Protein AF-A0A4P9W9D8-F1 (afdb_monomer)

pLDDT: mean 70.69, std 17.54, range [24.91, 93.88]

Sequence (602 aa):
MSGCPVAQDVPEREAGAPADVEGGEVNTAKRLAEMAKQVREEKEQETAQFFDSLWGECQKIEDVSKKAEIEVLRRRDNAFYANSDSLEAIEIKRTEEQIESSVKERASRGNVNHTLSTLTRDLGAMHLQIQNLQSAEMLTAELNASTNSHRTAFNSRVEHLEAAHVNEMSSLIEAQEREAADRRKLVQMSSSLMSDVAREQALKELESELSRKKMVDKRQIDNLKEVQQMELKHLKEVFQIEIQGIEDRYEQLLTNRTETYEIEQQHEVEAREAQAKLVQMKEEQELKQMKVAGRQELRRLHQLHRMQVQAMEKTQKVARKAREKAWDTRLNLCDFTAEAVRRANEVAENEGDAGDEECSETDSSCGSESLSAPSHSKSVDGDELSSAAIDRGDDVGEEPGSNVQAEIRHLENRQREEISAQLRSHRAAIAATEAATMRNITQAGKRQTKERKALVRKHAEEVEVVARSHRREAEAQASVRNAEARIMLEQRVMSRLLDSVVDGVISITPNGNIVKFNTAAERMFKYSAKEALGKNVNILMPEHIAVQHDSYLNRYMDSGVSKLIGVTSRQVGRRKNGEIFPMELSLSEVKEAEYHAFVAIL

Organism: NCBI:txid388810

Secondary structure (DSSP, 8-state):
-------------------------SSSHHHHHHHHHHHHHHHHHHHHHHHHHHHHHHHHHHHHHHHHHHHHHHHHHHHHHHHHHHHHH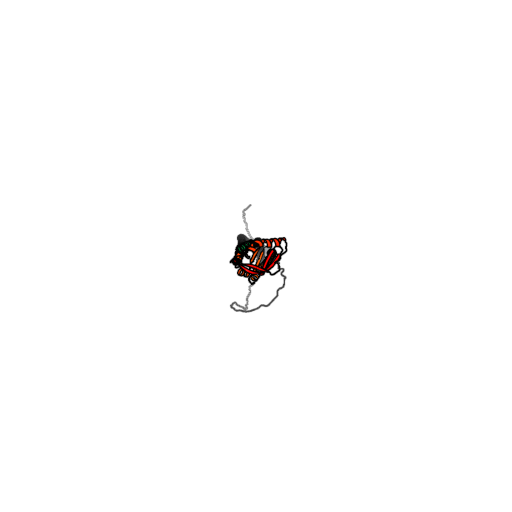HHHHHHHHHHHHHHHHHHHHHHHHHHHHHHHHHHHHHHHHHHHHHHHHHHHHHHHHHHHHHHHHHHHHHHHHHHHHHHHHHHHHHHHHHHHHHHHHHHHHHHTTS-HHHHHHHHHHHHHHHHHHHHHHHHHHHHHHHHHHHHHHHHHHHHHHHHHHHHHHHHHHHHHHHHHHHHHHHHHHHHHHHHHHHHHHHHHHHHHHHHHHHHHHHHHHHHHHHHHHHHHHHHHHHHHHHHHHHHHHHHHHHHHHHHHHHHHHHSTT-----------------------------------------------PPPHHHHHHHHHHHHHHHHHHHHHHHHHHHHHHHHHHHHHHHHHHHHHHHHHHHHHHHHHHHHHHHHHHHHHHHHHHHHHHHHHHHHHHHHHHHHHHHHHHHHH-SS-EEEE-TTSBEEEE-HHHHHHHS--HHHHTTSBGGGGS-HHHHHHHHHHHHHHHHH---SSBTSEEEEEEE-TTS-EEEEEEEEEEEEETTEEEEEEE-

Nearest PDB structures (foldseek):
  2vv6-assembly1_A  TM=9.655E-01  e=5.678E-12  Bradyrhizobium japonicum
  8js5-assembly1_B  TM=9.355E-01  e=4.489E-12  Bradyrhizobium diazoefficiens USDA 110
  1d06-assembly1_A  TM=8.790E-01  e=6.386E-12  Sinorhizobium meliloti
  1y28-assembly1_A  TM=9.605E-01  e=5.615E-11  Bradyrhizobium japonicum
  2cmn-assembly1_A  TM=9.643E-01  e=1.072E-10  Bradyrhizobium japonicum

Solvent-accessible surface area (backbone atoms only — not comparable to full-atom values): 34218 Å² total; per-residue (Å²): 137,86,78,86,84,93,80,90,89,86,88,88,84,90,84,86,88,86,88,93,85,86,89,84,90,85,78,64,70,67,61,57,54,53,53,56,50,53,56,48,55,52,51,52,49,54,51,51,54,50,52,53,52,51,49,56,50,52,53,51,53,49,54,51,49,55,53,50,52,54,50,54,50,53,52,51,52,53,56,49,51,56,55,49,57,50,48,53,55,50,54,52,50,53,52,53,52,52,51,50,52,54,50,54,54,49,53,56,50,46,55,54,51,48,56,52,49,53,51,50,50,55,52,50,55,52,48,55,51,50,54,49,50,52,53,53,52,49,53,53,51,47,50,52,51,50,54,51,52,53,49,53,54,48,51,54,52,49,53,54,48,53,53,49,53,52,51,52,53,52,53,51,52,54,52,52,52,50,53,55,50,52,53,50,51,52,52,54,62,60,37,75,80,48,55,73,72,60,33,54,51,55,50,53,51,50,52,52,50,52,52,54,47,51,56,53,54,50,50,53,52,53,52,48,52,52,51,53,51,51,51,55,51,50,53,51,54,51,50,51,53,52,51,50,56,50,50,56,50,52,53,50,50,52,52,53,47,53,52,50,50,56,49,51,53,49,51,54,52,53,53,47,55,54,50,51,53,51,51,52,52,47,53,53,49,50,51,52,48,52,56,49,51,52,53,49,51,53,50,50,50,52,51,52,49,52,51,50,52,53,52,52,51,50,53,49,52,51,53,49,54,53,46,54,52,56,48,53,55,53,51,55,52,50,56,52,51,60,53,50,55,55,53,58,69,69,59,78,82,72,91,83,84,89,84,89,89,80,90,79,92,83,91,84,92,79,88,79,86,80,90,77,86,88,86,84,84,90,82,85,87,81,87,86,80,88,78,89,82,84,92,71,90,80,84,73,77,81,58,70,65,58,58,52,54,49,49,49,52,49,48,54,50,49,50,52,49,49,54,52,51,48,52,50,48,52,52,49,50,52,52,48,51,52,51,48,51,53,49,50,53,52,49,50,51,51,50,50,53,49,52,52,52,51,50,52,48,53,51,51,54,52,51,49,54,52,53,53,52,51,51,55,51,52,53,52,53,51,52,52,53,54,52,53,54,50,54,55,48,52,54,53,51,53,54,51,53,54,45,67,38,78,50,22,38,39,28,24,38,81,86,37,28,22,74,43,53,25,58,29,30,24,69,66,34,65,43,52,46,87,73,43,51,70,35,56,56,46,71,46,30,48,69,87,54,30,78,50,45,64,58,54,45,51,50,29,74,74,66,72,65,66,95,47,63,81,39,80,42,83,45,63,34,17,28,72,89,66,51,72,43,82,42,54,38,34,33,44,79,47,80,53,102,91,45,62,36,38,41,38,42,69

InterPro domains:
  IPR000014 PAS domain [PS50112] (490-560)
  IPR000014 PAS domain [SM00091] (492-558)
  IPR000014 PAS domain [TIGR00229] (496-600)
  IPR000014 PAS domain [cd00130] (503-588)
  IPR013767 PAS fold [PF00989] (494-595)
  IPR035965 PAS domain superfamily [SSF55785] (503-601)
  IPR052994 Tiny macrocysts signaling regulators [PTHR31600] (448-588)

Mean predicted aligned error: 22.15 Å

Foldseek 3Di:
DDDDDDDDDDDDDDDDDDDDDDDDDDPPPVVVVVVVVVVVVVVVVVVVVVVVVVVVVVVVVVVVVVVVVVVVVVVVVVVVVVVVVVVLVVVVVVVVVVVVVVVVVVVVVVVVVVVVVVVVVVVVLVVLVVVLVVVLVVLVVVLVVVLVVLVVVLVVVLVVLVVVLVVVLVVLVVVLVVVLVVLVVVLVVVLVPDDPVVNVVSVVVSVVVNVVVVVVSVVVSVVSVVVSVVVNVVSVVVSVLVSVLSVVLSVLVSVVSVVVSVLVVVVVVVLVVLVVVLVVVVVVVVVVVVVVVVVVVVVVVVVVSVVVVVVVVVVVVVVVVVVVVVVVVVVVVVVVVVVVVVVVVVPPPDDDDDDDDDDDDDDDDDDDDDDDDDDDDDDDDDDDDDDDDDDDDDPDPDDPSVVSVVVSVVVVVVSVVVVVVVVVVSVVVSVVSVVVSVVVVVVVVVVVVVVVVVVVVVVVVVVVVVVVVVVVVVVVVVVVVVVVVVVVVVVVVVLVVQQPDLWWKWKAALQQFTQDTHPNNCVVQVDDCVRRHRDGPLQFADPVCSVCVSVLSVCCVVPVDDPQAQDWDWGWTAHPVRDIDIDTWHWHWDDDPPDTMIMIID

Structure (mmCIF, N/CA/C/O backbone):
data_AF-A0A4P9W9D8-F1
#
_entry.id   AF-A0A4P9W9D8-F1
#
loop_
_atom_site.group_PDB
_atom_site.id
_atom_site.type_symbol
_atom_site.label_atom_id
_atom_site.label_alt_id
_atom_site.label_comp_id
_atom_site.label_asym_id
_atom_site.label_entity_id
_atom_site.label_seq_id
_atom_site.pdbx_PDB_ins_code
_atom_site.Cartn_x
_atom_site.Cartn_y
_atom_site.Cartn_z
_atom_site.occupancy
_atom_site.B_iso_or_equiv
_atom_site.auth_seq_id
_atom_site.auth_comp_id
_atom_site.auth_asym_id
_atom_site.auth_atom_id
_atom_site.pdbx_PDB_model_num
ATOM 1 N N . MET A 1 1 ? -71.828 20.042 113.029 1.00 35.53 1 MET A N 1
ATOM 2 C CA . MET A 1 1 ? -73.261 20.067 113.394 1.00 35.53 1 MET A CA 1
ATOM 3 C C . MET A 1 1 ? -73.459 18.946 114.407 1.00 35.53 1 MET A C 1
ATOM 5 O O . MET A 1 1 ? -73.233 17.807 114.038 1.00 35.53 1 MET A O 1
ATOM 9 N N . SER A 1 2 ? -73.341 19.279 115.701 1.00 37.03 2 SER A N 1
ATOM 10 C CA . SER A 1 2 ? -74.439 19.386 116.701 1.00 37.03 2 SER A CA 1
ATOM 11 C C . SER A 1 2 ? -74.859 18.008 117.242 1.00 37.03 2 SER A C 1
ATOM 13 O O . SER A 1 2 ? -75.289 17.188 116.449 1.00 37.03 2 SER A O 1
ATOM 15 N N . GLY A 1 3 ? -74.800 17.662 118.528 1.00 31.58 3 GLY A N 1
ATOM 16 C CA . GLY A 1 3 ? -74.430 18.358 119.763 1.00 31.58 3 GLY A CA 1
ATOM 17 C C . GLY A 1 3 ? -74.587 17.387 120.956 1.00 31.58 3 GLY A C 1
ATOM 18 O O . GLY A 1 3 ? -75.338 16.422 120.866 1.00 31.58 3 GLY A O 1
ATOM 19 N N . CYS A 1 4 ? -73.857 17.641 122.047 1.00 34.94 4 CYS A N 1
ATOM 20 C CA . CYS A 1 4 ? -74.161 17.198 123.429 1.00 34.94 4 CYS A CA 1
ATOM 21 C C . CYS A 1 4 ? -75.521 17.794 123.904 1.00 34.94 4 CYS A C 1
ATOM 23 O O . CYS A 1 4 ? -75.962 18.714 123.201 1.00 34.94 4 CYS A O 1
ATOM 25 N N . PRO A 1 5 ? -76.158 17.433 125.066 1.00 53.53 5 PRO A N 1
ATOM 26 C CA . PRO A 1 5 ? -75.516 17.123 126.377 1.00 53.53 5 PRO A CA 1
ATOM 27 C C . PRO A 1 5 ? -76.295 16.264 127.453 1.00 53.53 5 PRO A C 1
ATOM 29 O O . PRO A 1 5 ? -77.454 15.942 127.246 1.00 53.53 5 PRO A O 1
ATOM 32 N N . VAL A 1 6 ? -75.618 15.958 128.597 1.00 36.31 6 VAL A N 1
ATOM 33 C CA . VAL A 1 6 ? -76.010 16.074 130.061 1.00 36.31 6 VAL A CA 1
ATOM 34 C C . VAL A 1 6 ? -77.328 15.417 130.566 1.00 36.31 6 VAL A C 1
ATOM 36 O O . VAL A 1 6 ? -78.291 15.365 129.828 1.00 36.31 6 VAL A O 1
ATOM 39 N N . ALA A 1 7 ? -77.592 15.036 131.829 1.00 34.16 7 ALA A N 1
ATOM 40 C CA . ALA A 1 7 ? -76.939 14.527 133.056 1.00 34.16 7 ALA A CA 1
ATOM 41 C C . ALA A 1 7 ? -78.075 14.388 134.123 1.00 34.16 7 ALA A C 1
ATOM 43 O O . ALA A 1 7 ? -79.045 15.126 134.020 1.00 34.16 7 ALA A O 1
ATOM 44 N N . GLN A 1 8 ? -77.888 13.526 135.142 1.00 35.19 8 GLN A N 1
ATOM 45 C CA . GLN A 1 8 ? -78.453 13.550 136.524 1.00 35.19 8 GLN A CA 1
ATOM 46 C C . GLN A 1 8 ? -79.984 13.491 136.784 1.00 35.19 8 GLN A C 1
ATOM 48 O O . GLN A 1 8 ? -80.745 14.281 136.248 1.00 35.19 8 GLN A O 1
ATOM 53 N N . ASP A 1 9 ? -80.417 12.593 137.692 1.00 31.09 9 ASP A N 1
ATOM 54 C CA . ASP A 1 9 ? -80.925 12.964 139.037 1.00 31.09 9 ASP A CA 1
ATOM 55 C C . ASP A 1 9 ? -81.373 11.758 139.903 1.00 31.09 9 ASP A C 1
ATOM 57 O O . ASP A 1 9 ? -81.874 10.747 139.413 1.00 31.09 9 ASP A O 1
ATOM 61 N N . VAL A 1 10 ? -81.178 11.909 141.220 1.00 37.38 10 VAL A N 1
ATOM 62 C CA . VAL A 1 10 ? -81.684 11.103 142.358 1.00 37.38 10 VAL A CA 1
ATOM 63 C C . VAL A 1 10 ? -82.768 11.943 143.064 1.00 37.38 10 VAL A C 1
ATOM 65 O O . VAL A 1 10 ? -82.680 13.170 143.008 1.00 37.38 10 VAL A O 1
ATOM 68 N N . PRO A 1 11 ? -83.778 11.354 143.742 1.00 43.88 11 PRO A N 1
ATOM 69 C CA . PRO A 1 11 ? -83.885 11.599 145.192 1.00 43.88 11 PRO A CA 1
ATOM 70 C C . PRO A 1 11 ? -84.431 10.431 146.048 1.00 43.88 11 PRO A C 1
ATOM 72 O O . PRO A 1 11 ? -85.122 9.527 145.587 1.00 43.88 11 PRO A O 1
ATOM 75 N N . GLU A 1 12 ? -84.099 10.531 147.337 1.00 32.88 12 GLU A N 1
ATOM 76 C CA . GLU A 1 12 ? -84.492 9.749 148.520 1.00 32.88 12 GLU A CA 1
ATOM 77 C C . GLU A 1 12 ? -85.938 10.026 149.007 1.00 32.88 12 GLU A C 1
ATOM 79 O O . GLU A 1 12 ? -86.443 11.127 148.791 1.00 32.88 12 GLU A O 1
ATOM 84 N N . ARG A 1 13 ? -86.550 9.104 149.786 1.00 31.92 13 ARG A N 1
ATOM 85 C CA . ARG A 1 13 ? -86.832 9.253 151.248 1.00 31.92 13 ARG A CA 1
ATOM 86 C C . ARG A 1 13 ? -87.825 8.223 151.836 1.00 31.92 13 ARG A C 1
ATOM 88 O O . ARG A 1 13 ? -88.891 8.022 151.275 1.00 31.92 13 ARG A O 1
ATOM 95 N N . GLU A 1 14 ? -87.427 7.704 153.016 1.00 31.14 14 GLU A N 1
ATOM 96 C CA . GLU A 1 14 ? -88.168 7.468 154.293 1.00 31.14 14 GLU A CA 1
ATOM 97 C C . GLU A 1 14 ? -89.458 6.609 154.308 1.00 31.14 14 GLU A C 1
ATOM 99 O O . GLU A 1 14 ? -90.246 6.645 153.380 1.00 31.14 14 GLU A O 1
ATOM 104 N N . ALA A 1 15 ? -89.889 5.899 155.360 1.00 32.25 15 ALA A N 1
ATOM 105 C CA . ALA A 1 15 ? -89.380 5.313 156.609 1.00 32.25 15 ALA A CA 1
ATOM 106 C C . ALA A 1 15 ? -90.608 4.636 157.287 1.00 32.25 15 ALA A C 1
ATOM 108 O O . ALA A 1 15 ? -91.715 5.155 157.152 1.00 32.25 15 ALA A O 1
ATOM 109 N N . GLY A 1 16 ? -90.443 3.553 158.065 1.00 30.38 16 GLY A N 1
ATOM 110 C CA . GLY A 1 16 ? -91.468 3.117 159.040 1.00 30.38 16 GLY A CA 1
ATOM 111 C C . GLY A 1 16 ? -91.637 1.602 159.258 1.00 30.38 16 GLY A C 1
ATOM 112 O O . GLY A 1 16 ? -92.177 0.905 158.409 1.00 30.38 16 GLY A O 1
ATOM 113 N N . ALA A 1 17 ? -91.217 1.117 160.433 1.00 31.75 17 ALA A N 1
ATOM 114 C CA . ALA A 1 17 ? -91.618 -0.155 161.076 1.00 31.75 17 ALA A CA 1
ATOM 115 C C . ALA A 1 17 ? -92.991 0.020 161.811 1.00 31.75 17 ALA A C 1
ATOM 117 O O . ALA A 1 17 ? -93.495 1.145 161.735 1.00 31.75 17 ALA A O 1
ATOM 118 N N . PRO A 1 18 ? -93.589 -0.930 162.598 1.00 49.06 18 PRO A N 1
ATOM 119 C CA . PRO A 1 18 ? -93.130 -2.266 163.055 1.00 49.06 18 PRO A CA 1
ATOM 120 C C . PRO A 1 18 ? -94.217 -3.400 163.207 1.00 49.06 18 PRO A C 1
ATOM 122 O O . PRO A 1 18 ? -95.398 -3.182 162.969 1.00 49.06 18 PRO A O 1
ATOM 125 N N . ALA A 1 19 ? -93.765 -4.568 163.716 1.00 29.94 19 ALA A N 1
ATOM 126 C CA . ALA A 1 19 ? -94.411 -5.555 164.627 1.00 29.94 19 ALA A CA 1
ATOM 127 C C . ALA A 1 19 ? -95.425 -6.648 164.150 1.00 29.94 19 ALA A C 1
ATOM 129 O O . ALA A 1 19 ? -96.578 -6.368 163.846 1.00 29.94 19 ALA A O 1
ATOM 130 N N . ASP A 1 20 ? -94.941 -7.902 164.245 1.00 33.69 20 ASP A N 1
ATOM 131 C CA . ASP A 1 20 ? -95.463 -9.158 164.847 1.00 33.69 20 ASP A CA 1
ATOM 132 C C . ASP A 1 20 ? -96.785 -9.890 164.466 1.00 33.69 20 ASP A C 1
ATOM 134 O O . ASP A 1 20 ? -97.867 -9.323 164.366 1.00 33.69 20 ASP A O 1
ATOM 138 N N . VAL A 1 21 ? -96.632 -11.234 164.498 1.00 36.12 21 VAL A N 1
ATOM 139 C CA . VAL A 1 21 ? -97.569 -12.352 164.808 1.00 36.12 21 VAL A CA 1
ATOM 140 C C . VAL A 1 21 ? -98.103 -13.236 163.649 1.00 36.12 21 VAL A C 1
ATOM 142 O O . VAL A 1 21 ? -99.060 -12.914 162.959 1.00 36.12 21 VAL A O 1
ATOM 145 N N . GLU A 1 22 ? -97.455 -14.409 163.547 1.00 33.91 22 GLU A N 1
ATOM 146 C CA . GLU A 1 22 ? -97.939 -15.798 163.337 1.00 33.91 22 GLU A CA 1
ATOM 147 C C . GLU A 1 22 ? -98.899 -16.208 162.191 1.00 33.91 22 GLU A C 1
ATOM 149 O O . GLU A 1 22 ? -100.068 -15.844 162.145 1.00 33.91 22 GLU A O 1
ATOM 154 N N . GLY A 1 23 ? -98.434 -17.208 161.415 1.00 32.78 23 GLY A N 1
ATOM 155 C CA . GLY A 1 23 ? -99.188 -18.451 161.165 1.00 32.78 23 GLY A CA 1
ATOM 156 C C . GLY A 1 23 ? -99.758 -18.681 159.756 1.00 32.78 23 GLY A C 1
ATOM 157 O O . GLY A 1 23 ? -100.770 -18.094 159.392 1.00 32.78 23 GLY A O 1
ATOM 158 N N . GLY A 1 24 ? -99.192 -19.639 159.000 1.00 33.09 24 GLY A N 1
ATOM 159 C CA . GLY A 1 24 ? -99.887 -20.248 157.850 1.00 33.09 24 GLY A CA 1
ATOM 160 C C . GLY A 1 24 ? -99.013 -20.772 156.705 1.00 33.09 24 GLY A C 1
ATOM 161 O O . GLY A 1 24 ? -99.194 -20.365 155.559 1.00 33.09 24 GLY A O 1
ATOM 162 N N . GLU A 1 25 ? -98.066 -21.667 156.992 1.00 48.06 25 GLU A N 1
ATOM 163 C CA . GLU A 1 25 ? -97.299 -22.424 155.991 1.00 48.06 25 GLU A CA 1
ATOM 164 C C . GLU A 1 25 ? -98.202 -23.399 155.205 1.00 48.06 25 GLU A C 1
ATOM 166 O O . GLU A 1 25 ? -99.087 -24.009 155.797 1.00 48.06 25 GLU A O 1
ATOM 171 N N . VAL A 1 26 ? -97.967 -23.515 153.882 1.00 48.56 26 VAL A N 1
ATOM 172 C CA . VAL A 1 26 ? -98.214 -24.665 152.957 1.00 48.56 26 VAL A CA 1
ATOM 173 C C . VAL A 1 26 ? -98.379 -24.211 151.482 1.00 48.56 26 VAL A C 1
ATOM 175 O O . VAL A 1 26 ? -98.265 -25.034 150.578 1.00 48.56 26 VAL A O 1
ATOM 178 N N . ASN A 1 27 ? -98.514 -22.912 151.162 1.00 52.28 27 ASN A N 1
ATOM 179 C CA . ASN A 1 27 ? -98.753 -22.455 149.768 1.00 52.28 27 ASN A CA 1
ATOM 180 C C . ASN A 1 27 ? -97.606 -21.658 149.088 1.00 52.28 27 ASN A C 1
ATOM 182 O O . ASN A 1 27 ? -97.797 -21.076 148.021 1.00 52.28 27 ASN A O 1
ATOM 186 N N . THR A 1 28 ? -96.401 -21.627 149.670 1.00 54.81 28 THR A N 1
ATOM 187 C CA . THR A 1 28 ? -95.240 -20.847 149.175 1.00 54.81 28 THR A CA 1
ATOM 188 C C . THR A 1 28 ? -94.280 -21.636 148.272 1.00 54.81 28 THR A C 1
ATOM 190 O O . THR A 1 28 ? -93.628 -21.046 147.413 1.00 54.81 28 THR A O 1
ATOM 193 N N . ALA A 1 29 ? -94.236 -22.970 148.375 1.00 56.19 29 ALA A N 1
ATOM 194 C CA . ALA A 1 29 ? -93.293 -23.799 147.613 1.00 56.19 29 ALA A CA 1
ATOM 195 C C . ALA A 1 29 ? -93.607 -23.892 146.102 1.00 56.19 29 ALA A C 1
ATOM 197 O O . ALA A 1 29 ? -92.691 -23.971 145.287 1.00 56.19 29 ALA A O 1
ATOM 198 N N . LYS A 1 30 ? -94.887 -23.828 145.697 1.00 57.09 30 LYS A N 1
ATOM 199 C CA . LYS A 1 30 ? -95.280 -23.890 144.273 1.00 57.09 30 LYS A CA 1
ATOM 200 C C . LYS A 1 30 ? -94.930 -22.621 143.486 1.00 57.09 30 LYS A C 1
ATOM 202 O O . LYS A 1 30 ? -94.495 -22.726 142.346 1.00 57.09 30 LYS A O 1
ATOM 207 N N . ARG A 1 31 ? -95.047 -21.437 144.101 1.00 56.28 31 ARG A N 1
ATOM 208 C CA . ARG A 1 31 ? -94.723 -20.154 143.445 1.00 56.28 31 ARG A CA 1
ATOM 209 C C . ARG A 1 31 ? -93.223 -19.964 143.200 1.00 56.28 31 ARG A C 1
ATOM 211 O O . ARG A 1 31 ? -92.844 -19.392 142.184 1.00 56.28 31 ARG A O 1
ATOM 218 N N . LEU A 1 32 ? -92.372 -20.480 144.089 1.00 56.78 32 LEU A N 1
ATOM 219 C CA . LEU A 1 32 ? -90.915 -20.406 143.928 1.00 56.78 32 LEU A CA 1
ATOM 220 C C . LEU A 1 32 ? -90.396 -21.309 142.793 1.00 56.78 32 LEU A C 1
ATOM 222 O O . LEU A 1 32 ? -89.447 -20.935 142.107 1.00 56.78 32 LEU A O 1
ATOM 226 N N . ALA A 1 33 ? -91.037 -22.457 142.543 1.00 59.09 33 ALA A N 1
ATOM 227 C CA . ALA A 1 33 ? -90.658 -23.360 141.453 1.00 59.09 33 ALA A CA 1
ATOM 228 C C . ALA A 1 33 ? -91.031 -22.816 140.057 1.00 59.09 33 ALA A C 1
ATOM 230 O O . ALA A 1 33 ? -90.263 -22.989 139.111 1.00 59.09 33 ALA A O 1
ATOM 231 N N . GLU A 1 34 ? -92.169 -22.125 139.923 1.00 58.47 34 GLU A N 1
ATOM 232 C CA . GLU A 1 34 ? -92.574 -21.486 138.658 1.00 58.47 34 GLU 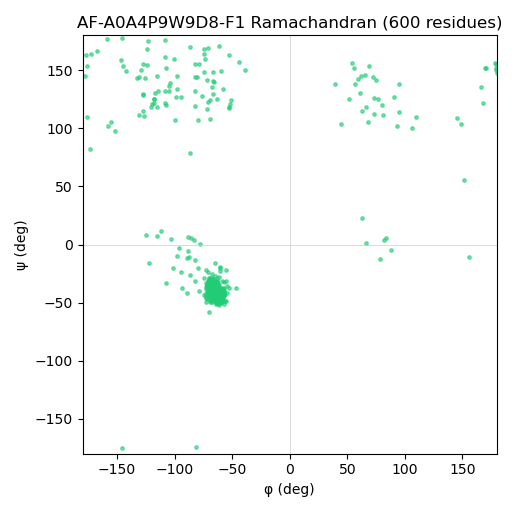A CA 1
ATOM 233 C C . GLU A 1 34 ? -91.679 -20.290 138.295 1.00 58.47 34 GLU A C 1
ATOM 235 O O . GLU A 1 34 ? -91.251 -20.186 137.145 1.00 58.47 34 GLU A O 1
ATOM 240 N N . MET A 1 35 ? -91.299 -19.450 139.269 1.00 56.22 35 MET A N 1
ATOM 241 C CA . MET A 1 35 ? -90.357 -18.345 139.024 1.00 56.22 35 MET A CA 1
ATOM 242 C C . MET A 1 35 ? -88.959 -18.846 138.629 1.00 56.22 35 MET A C 1
ATOM 244 O O . MET A 1 35 ? -88.330 -18.275 137.743 1.00 56.22 35 MET A O 1
ATOM 248 N N . ALA A 1 36 ? -88.475 -19.942 139.226 1.00 58.66 36 ALA A N 1
ATOM 249 C CA . ALA A 1 36 ? -87.172 -20.515 138.874 1.00 58.66 36 ALA A CA 1
ATOM 250 C C . ALA A 1 36 ? -87.128 -21.086 137.443 1.00 58.66 36 ALA A C 1
ATOM 252 O O . ALA A 1 36 ? -86.071 -21.071 136.808 1.00 58.66 36 ALA A O 1
ATOM 253 N N . LYS A 1 37 ? -88.265 -21.568 136.920 1.00 61.19 37 LYS A N 1
ATOM 254 C CA . LYS A 1 37 ? -88.372 -22.062 135.541 1.00 61.19 37 LYS A CA 1
ATOM 255 C C . LYS A 1 37 ? -88.382 -20.915 134.524 1.00 61.19 37 LYS A C 1
ATOM 257 O O . LYS A 1 37 ? -87.645 -20.987 133.547 1.00 61.19 37 LYS A O 1
ATOM 262 N N . GLN A 1 38 ? -89.127 -19.841 134.799 1.00 59.44 38 GLN A N 1
ATOM 263 C CA . GLN A 1 38 ? -89.151 -18.646 133.943 1.00 59.44 38 GLN A CA 1
ATOM 264 C C . GLN A 1 38 ? -87.772 -17.982 133.830 1.00 59.44 38 GLN A C 1
ATOM 266 O O . GLN A 1 38 ? -87.329 -17.678 132.728 1.00 59.44 38 GLN A O 1
ATOM 271 N N . VAL A 1 39 ? -87.040 -17.859 134.942 1.00 60.22 39 VAL A N 1
ATOM 272 C CA . VAL A 1 39 ? -85.687 -17.272 134.938 1.00 60.22 39 VAL A CA 1
ATOM 273 C C . VAL A 1 39 ? -84.679 -18.124 134.148 1.00 60.22 39 VAL A C 1
ATOM 275 O O . VAL A 1 39 ? -83.732 -17.586 133.577 1.00 60.22 39 VAL A O 1
ATOM 278 N N . ARG A 1 40 ? -84.853 -19.454 134.091 1.00 58.50 40 ARG A N 1
ATOM 279 C CA . ARG A 1 40 ? -83.999 -20.331 133.268 1.00 58.50 40 ARG A CA 1
ATOM 280 C C . ARG A 1 40 ? -84.270 -20.169 131.775 1.00 58.50 40 ARG A C 1
ATOM 282 O O . ARG A 1 40 ? -83.315 -20.043 131.016 1.00 58.50 40 ARG A O 1
ATOM 289 N N . GLU A 1 41 ? -85.538 -20.145 131.375 1.00 64.25 41 GLU A N 1
ATOM 290 C CA . GLU A 1 41 ? -85.932 -20.002 129.967 1.00 64.25 41 GLU A CA 1
ATOM 291 C C . GLU A 1 41 ? -85.537 -18.623 129.403 1.00 64.25 41 GLU A C 1
ATOM 293 O O . GLU A 1 41 ? -85.052 -18.540 128.275 1.00 64.25 41 GLU A O 1
ATOM 298 N N . GLU A 1 42 ? -85.635 -17.553 130.202 1.00 63.28 42 GLU A N 1
ATOM 299 C CA . GLU A 1 42 ? -85.152 -16.217 129.813 1.00 63.28 42 GLU A CA 1
ATOM 300 C C . GLU A 1 42 ? -83.630 -16.189 129.609 1.00 63.28 42 GLU A C 1
ATOM 302 O O . GLU A 1 42 ? -83.151 -15.654 128.609 1.00 63.28 42 GLU A O 1
ATOM 307 N N . LYS A 1 43 ? -82.852 -16.833 130.491 1.00 60.28 43 LYS A N 1
ATOM 308 C CA . LYS A 1 43 ? -81.391 -16.912 130.323 1.00 60.28 43 LYS A CA 1
ATOM 309 C C . LYS A 1 43 ? -80.957 -17.767 129.130 1.00 60.28 43 LYS A C 1
ATOM 311 O O . LYS A 1 43 ? -79.956 -17.446 128.488 1.00 60.28 43 LYS A O 1
ATOM 316 N N . GLU A 1 44 ? -81.679 -18.838 128.807 1.00 63.41 44 GLU A N 1
ATOM 317 C CA . GLU A 1 44 ? -81.419 -19.631 127.596 1.00 63.41 44 GLU A CA 1
ATOM 318 C C . GLU A 1 44 ? -81.742 -18.844 126.317 1.00 63.41 44 GLU A C 1
ATOM 320 O O . GLU A 1 44 ? -80.990 -18.913 125.346 1.00 63.41 44 GLU A O 1
ATOM 325 N N . GLN A 1 45 ? -82.798 -18.025 126.317 1.00 65.12 45 GLN A N 1
ATOM 326 C CA . GLN A 1 45 ? -83.104 -17.151 125.181 1.00 65.12 45 GLN A CA 1
ATOM 327 C C . GLN A 1 45 ? -82.093 -16.011 125.014 1.00 65.12 45 GLN A C 1
ATOM 329 O O . GLN A 1 45 ? -81.669 -15.748 123.888 1.00 65.12 45 GLN A O 1
ATOM 334 N N . GLU A 1 46 ? -81.664 -15.360 126.099 1.00 63.50 46 GLU A N 1
ATOM 335 C CA . GLU A 1 46 ? -80.632 -14.314 126.040 1.00 63.50 46 GLU A CA 1
ATOM 336 C C . GLU A 1 46 ? -79.289 -14.866 125.543 1.00 63.50 46 GLU A C 1
ATOM 338 O O . GLU A 1 46 ? -78.615 -14.234 124.728 1.00 63.50 46 GLU A O 1
ATOM 343 N N . THR A 1 47 ? -78.908 -16.069 125.983 1.00 66.00 47 THR A N 1
ATOM 344 C CA . THR A 1 47 ? -77.672 -16.715 125.514 1.00 66.00 47 THR A CA 1
ATOM 345 C C . THR A 1 47 ? -77.763 -17.136 124.049 1.00 66.00 47 THR A C 1
ATOM 347 O O . THR A 1 47 ? -76.819 -16.886 123.301 1.00 66.00 47 THR A O 1
ATOM 350 N N . ALA A 1 48 ? -78.893 -17.683 123.593 1.00 65.00 48 ALA A N 1
ATOM 351 C CA . ALA A 1 48 ? -79.098 -18.015 122.181 1.00 65.00 48 ALA A CA 1
ATOM 352 C C . ALA A 1 48 ? -79.040 -16.772 121.272 1.00 65.00 48 ALA A C 1
ATOM 354 O O . ALA A 1 48 ? -78.330 -16.775 120.268 1.00 65.00 48 ALA A O 1
ATOM 355 N N . GLN A 1 49 ? -79.704 -15.677 121.660 1.00 68.00 49 GLN A N 1
ATOM 356 C CA . GLN A 1 49 ? -79.663 -14.415 120.909 1.00 68.00 49 GLN A CA 1
ATOM 357 C C . GLN A 1 49 ? -78.254 -13.807 120.863 1.00 68.00 49 GLN A C 1
ATOM 359 O O . GLN A 1 49 ? -77.855 -13.243 119.842 1.00 68.00 49 GLN A O 1
ATOM 364 N N . PHE A 1 50 ? -77.478 -13.946 121.942 1.00 66.38 50 PHE A N 1
ATOM 365 C CA . PHE A 1 50 ? -76.083 -13.514 121.972 1.00 66.38 50 PHE A CA 1
ATOM 366 C C . PHE A 1 50 ? -75.218 -14.307 120.982 1.00 66.38 50 PHE A C 1
ATOM 368 O O . PHE A 1 50 ? -74.480 -13.700 120.206 1.00 66.38 50 PHE A O 1
ATOM 375 N N . PHE A 1 51 ? -75.336 -15.640 120.950 1.00 63.75 51 PHE A N 1
ATOM 376 C CA . PHE A 1 51 ? -74.580 -16.478 120.011 1.00 63.75 51 PHE A CA 1
ATOM 377 C C . PHE A 1 51 ? -74.983 -16.249 118.549 1.00 63.75 51 PHE A C 1
ATOM 379 O O . PHE A 1 51 ? -74.097 -16.178 117.697 1.00 63.75 51 PHE A O 1
ATOM 386 N N . ASP A 1 52 ? -76.269 -16.040 118.254 1.00 66.31 52 ASP A N 1
ATOM 387 C CA . ASP A 1 52 ? -76.731 -15.700 116.899 1.00 66.31 52 ASP A CA 1
ATOM 388 C C . ASP A 1 52 ? -76.193 -14.337 116.433 1.00 66.31 52 ASP A C 1
ATOM 390 O O . ASP A 1 52 ? -75.763 -14.184 115.285 1.00 66.31 52 ASP A O 1
ATOM 394 N N . SER A 1 53 ? -76.149 -13.346 117.330 1.00 70.00 53 SER A N 1
ATOM 395 C CA . SER A 1 53 ? -75.541 -12.042 117.041 1.00 70.00 53 SER A CA 1
ATOM 396 C C . SER A 1 53 ? -74.043 -12.174 116.756 1.00 70.00 53 SER A C 1
ATOM 398 O O . SER A 1 53 ? -73.540 -11.595 115.791 1.00 70.00 53 SER A O 1
ATOM 400 N N . LEU A 1 54 ? -73.331 -12.963 117.563 1.00 67.25 54 LEU A N 1
ATOM 401 C CA . LEU A 1 54 ? -71.890 -13.179 117.431 1.00 67.25 54 LEU A CA 1
ATOM 402 C C . LEU A 1 54 ? -71.557 -13.938 116.137 1.00 67.25 54 LEU A C 1
ATOM 404 O O . LEU A 1 54 ? -70.622 -13.575 115.423 1.00 67.25 54 LEU A O 1
ATOM 408 N N . TRP A 1 55 ? -72.385 -14.917 115.765 1.00 66.88 55 TRP A N 1
ATOM 409 C CA . TRP A 1 55 ? -72.281 -15.627 114.491 1.00 66.88 55 TRP A CA 1
ATOM 410 C C . TRP A 1 55 ? -72.490 -14.695 113.290 1.00 66.88 55 TRP A C 1
ATOM 412 O O . TRP A 1 55 ? -71.715 -14.718 112.328 1.00 66.88 55 TRP A O 1
ATOM 422 N N . GLY A 1 56 ? -73.491 -13.813 113.362 1.00 69.38 56 GLY A N 1
ATOM 423 C CA . GLY A 1 56 ? -73.746 -12.801 112.337 1.00 69.38 56 GLY A CA 1
ATOM 424 C C . GLY A 1 56 ? -72.604 -11.790 112.174 1.00 69.38 56 GLY A C 1
ATOM 425 O O . GLY A 1 56 ? -72.352 -11.316 111.063 1.00 69.38 56 GLY A O 1
ATOM 426 N N . GLU A 1 57 ? -71.884 -11.459 113.248 1.00 69.31 57 GLU A N 1
ATOM 427 C CA . GLU A 1 57 ? -70.675 -10.627 113.182 1.00 69.31 57 GLU A CA 1
ATOM 428 C C . GLU A 1 57 ? -69.482 -11.378 112.577 1.00 69.31 57 GLU A C 1
ATOM 430 O O . GLU A 1 57 ? -68.804 -10.831 111.702 1.00 69.31 57 GLU A O 1
ATOM 435 N N . CYS A 1 58 ? -69.270 -12.645 112.942 1.00 64.94 58 CYS A N 1
ATOM 436 C CA . CYS A 1 58 ? -68.230 -13.488 112.346 1.00 64.94 58 CYS A CA 1
ATOM 437 C C . CYS A 1 58 ? -68.415 -13.657 110.828 1.00 64.94 58 CYS A C 1
ATOM 439 O O . CYS A 1 58 ? -67.453 -13.490 110.075 1.00 64.94 58 CYS A O 1
ATOM 441 N N . GLN A 1 59 ? -69.644 -13.882 110.349 1.00 67.62 59 GLN A N 1
ATOM 442 C CA . GLN A 1 59 ? -69.933 -13.960 108.909 1.00 67.62 59 GLN A CA 1
ATOM 443 C C . GLN A 1 59 ? -69.616 -12.657 108.166 1.00 67.62 59 GLN A C 1
ATOM 445 O O . GLN A 1 59 ? -69.040 -12.680 107.077 1.00 67.62 59 GLN A O 1
ATOM 450 N N . LYS A 1 60 ? -69.933 -11.500 108.758 1.00 72.38 60 LYS A N 1
ATOM 451 C CA . LYS A 1 60 ? -69.595 -10.199 108.157 1.00 72.38 60 LYS A CA 1
ATOM 452 C C . LYS A 1 60 ? -68.082 -10.004 108.056 1.00 72.38 60 LYS A C 1
ATOM 454 O O . LYS A 1 60 ? -67.609 -9.486 107.044 1.00 72.38 60 LYS A O 1
ATOM 459 N N . ILE A 1 61 ? -67.322 -10.422 109.069 1.00 70.06 61 ILE A N 1
ATOM 460 C CA . ILE A 1 61 ? -65.853 -10.344 109.064 1.00 70.06 61 ILE A CA 1
ATOM 461 C C . ILE A 1 61 ? -65.256 -11.263 107.985 1.00 70.06 61 ILE A C 1
ATOM 463 O O . ILE A 1 61 ? -64.325 -10.856 107.280 1.00 70.06 61 ILE A O 1
ATOM 467 N N . GLU A 1 62 ? -65.810 -12.462 107.789 1.00 69.12 62 GLU A N 1
ATOM 468 C CA . GLU A 1 62 ? -65.400 -13.355 106.699 1.00 69.12 62 GLU A CA 1
ATOM 469 C C . GLU A 1 62 ? -65.665 -12.758 105.317 1.00 69.12 62 GLU A C 1
ATOM 471 O O . GLU A 1 62 ? -64.785 -12.780 104.455 1.00 69.12 62 GLU A O 1
ATOM 476 N N . ASP A 1 63 ? -66.854 -12.201 105.093 1.00 70.31 63 ASP A N 1
ATOM 477 C CA . ASP A 1 63 ? -67.216 -11.610 103.804 1.00 70.31 63 ASP A CA 1
ATOM 478 C C . ASP A 1 63 ? -66.344 -10.396 103.470 1.00 70.31 63 ASP A C 1
ATOM 480 O O . ASP A 1 63 ? -65.963 -10.191 102.311 1.00 70.31 63 ASP A O 1
ATOM 484 N N . VAL A 1 64 ? -65.986 -9.597 104.479 1.00 73.00 64 VAL A N 1
ATOM 485 C CA . VAL A 1 64 ? -65.045 -8.481 104.329 1.00 73.00 64 VAL A CA 1
ATOM 486 C C . VAL A 1 64 ? -63.639 -8.994 104.008 1.00 73.00 64 VAL A C 1
ATOM 488 O O . VAL A 1 64 ? -63.003 -8.457 103.100 1.00 73.00 64 VAL A O 1
ATOM 491 N N . SER A 1 65 ? -63.174 -10.060 104.665 1.00 65.44 65 SER A N 1
ATOM 492 C CA . SER A 1 65 ? -61.862 -10.663 104.382 1.00 65.44 65 SER A CA 1
ATOM 493 C C . SER A 1 65 ? -61.792 -11.260 102.973 1.00 65.44 65 SER A C 1
ATOM 495 O O . SER A 1 65 ? -60.858 -10.962 102.229 1.00 65.44 65 SER A O 1
ATOM 497 N N . LYS A 1 66 ? -62.821 -12.006 102.544 1.00 68.75 66 LYS A N 1
ATOM 498 C CA . LYS A 1 66 ? -62.925 -12.561 101.180 1.00 68.75 66 LYS A CA 1
ATOM 499 C C . LYS A 1 66 ? -62.902 -11.452 100.123 1.00 68.75 66 LYS A C 1
ATOM 501 O O . LYS A 1 66 ? -62.194 -11.558 99.121 1.00 68.75 66 LYS A O 1
ATOM 506 N N . LYS A 1 67 ? -63.632 -10.352 100.347 1.00 68.50 67 LYS A N 1
ATOM 507 C CA . LYS A 1 67 ? -63.621 -9.185 99.445 1.00 68.50 67 LYS A CA 1
ATOM 508 C C . LYS A 1 67 ? -62.257 -8.491 99.412 1.00 68.50 67 LYS A C 1
ATOM 510 O O . LYS A 1 67 ? -61.805 -8.118 98.330 1.00 68.50 67 LYS A O 1
ATOM 515 N N . ALA A 1 68 ? -61.593 -8.343 100.558 1.00 68.50 68 ALA A N 1
ATOM 516 C CA . ALA A 1 68 ? -60.265 -7.742 100.639 1.00 68.50 68 ALA A CA 1
ATOM 517 C C . ALA A 1 68 ? -59.204 -8.580 99.903 1.00 68.50 68 ALA A C 1
ATOM 519 O O . ALA A 1 68 ? -58.395 -8.024 99.160 1.00 68.50 68 ALA A O 1
ATOM 520 N N . GLU A 1 69 ? -59.236 -9.909 100.027 1.00 66.94 69 GLU A N 1
ATOM 521 C CA . GLU A 1 69 ? -58.315 -10.799 99.306 1.00 66.94 69 GLU A CA 1
ATOM 522 C C . GLU A 1 69 ? -58.509 -10.749 97.786 1.00 66.94 69 GLU A C 1
ATOM 524 O O . GLU A 1 69 ? -57.529 -10.667 97.039 1.00 66.94 69 GLU A O 1
ATOM 529 N N . ILE A 1 70 ? -59.763 -10.746 97.316 1.00 69.88 70 ILE A N 1
ATOM 530 C CA . ILE A 1 70 ? -60.074 -10.617 95.884 1.00 69.88 70 ILE A CA 1
ATOM 531 C C . ILE A 1 70 ? -59.520 -9.297 95.332 1.00 69.88 70 ILE A C 1
ATOM 533 O O . ILE A 1 70 ? -58.936 -9.280 94.247 1.00 69.88 70 ILE A O 1
ATOM 537 N N . GLU A 1 71 ? -59.651 -8.200 96.078 1.00 70.50 71 GLU A N 1
ATOM 538 C CA . GLU A 1 71 ? -59.154 -6.885 95.666 1.00 70.50 71 GLU A CA 1
ATOM 539 C C . GLU A 1 71 ? -57.616 -6.822 95.635 1.00 70.50 71 GLU A C 1
ATOM 541 O O . GLU A 1 71 ? -57.036 -6.275 94.694 1.00 70.50 71 GLU A O 1
ATOM 546 N N . VAL A 1 72 ? -56.929 -7.429 96.610 1.00 73.25 72 VAL A N 1
ATOM 547 C CA . VAL A 1 72 ? -55.456 -7.521 96.615 1.00 73.25 72 VAL A CA 1
ATOM 548 C C . VAL A 1 72 ? -54.950 -8.326 95.416 1.00 73.25 72 VAL A C 1
ATOM 550 O O . VAL A 1 72 ? -53.993 -7.911 94.759 1.00 73.25 72 VAL A O 1
ATOM 553 N N . LEU A 1 73 ? -55.605 -9.442 95.082 1.00 67.00 73 LEU A N 1
ATOM 554 C CA . LEU A 1 73 ? -55.251 -10.245 93.907 1.00 67.00 73 LEU A CA 1
ATOM 555 C C . LEU A 1 73 ? -55.479 -9.471 92.609 1.00 67.00 73 LEU A C 1
ATOM 557 O O . LEU A 1 73 ? -54.596 -9.442 91.754 1.00 67.00 73 LEU A O 1
ATOM 561 N N . ARG A 1 74 ? -56.607 -8.765 92.499 1.00 68.44 74 ARG A N 1
ATOM 562 C CA . ARG A 1 74 ? -56.924 -7.946 91.326 1.00 68.44 74 ARG A CA 1
ATOM 563 C C . ARG A 1 74 ? -55.903 -6.826 91.111 1.00 68.44 74 ARG A C 1
ATOM 565 O O . ARG A 1 74 ? -55.495 -6.575 89.979 1.00 68.44 74 ARG A O 1
ATOM 572 N N . ARG A 1 75 ? -55.438 -6.180 92.187 1.00 67.94 75 ARG A N 1
ATOM 573 C CA . ARG A 1 75 ? -54.361 -5.175 92.118 1.00 67.94 75 ARG A CA 1
ATOM 574 C C . ARG A 1 75 ? -53.026 -5.780 91.709 1.00 67.94 75 ARG A C 1
ATOM 576 O O . ARG A 1 75 ? -52.302 -5.159 90.935 1.00 67.94 75 ARG A O 1
ATOM 583 N N . ARG A 1 76 ? -52.711 -6.985 92.188 1.00 60.78 76 ARG A N 1
ATOM 584 C CA . ARG A 1 76 ? -51.482 -7.696 91.819 1.00 60.78 76 ARG A CA 1
ATOM 585 C C . ARG A 1 76 ? -51.472 -8.088 90.342 1.00 60.78 76 ARG A C 1
ATOM 587 O O . ARG A 1 76 ? -50.453 -7.896 89.688 1.00 60.78 76 ARG A O 1
ATOM 594 N N . ASP A 1 77 ? -52.595 -8.572 89.817 1.00 61.19 77 ASP A N 1
ATOM 595 C CA . ASP A 1 77 ? -52.729 -8.929 88.401 1.00 61.19 77 ASP A CA 1
ATOM 596 C C . ASP A 1 77 ? -52.642 -7.685 87.504 1.00 61.19 77 ASP A C 1
ATOM 598 O O . ASP A 1 77 ? -51.878 -7.674 86.542 1.00 61.19 77 ASP A O 1
ATOM 602 N N . ASN A 1 78 ? -53.318 -6.588 87.861 1.00 64.19 78 ASN A N 1
ATOM 603 C CA . ASN A 1 78 ? -53.229 -5.332 87.107 1.00 64.19 78 ASN A CA 1
ATOM 604 C C . ASN A 1 78 ? -51.806 -4.742 87.092 1.00 64.19 78 ASN A C 1
ATOM 606 O O . ASN A 1 78 ? -51.350 -4.267 86.054 1.00 64.19 78 ASN A O 1
ATOM 610 N N . ALA A 1 79 ? -51.089 -4.785 88.221 1.00 63.75 79 ALA A N 1
ATOM 611 C CA . ALA A 1 79 ? -49.695 -4.339 88.286 1.00 63.75 79 ALA A CA 1
ATOM 612 C C . ALA A 1 79 ? -48.758 -5.230 87.451 1.00 63.75 79 ALA A C 1
ATOM 614 O O . ALA A 1 79 ? -47.779 -4.748 86.884 1.00 63.75 79 ALA A O 1
ATOM 615 N N . PHE A 1 80 ? -49.067 -6.524 87.352 1.00 55.28 80 PHE A N 1
ATOM 616 C CA . PHE A 1 80 ? -48.308 -7.470 86.546 1.00 55.28 80 PHE A CA 1
ATOM 617 C C . PHE A 1 80 ? -48.479 -7.209 85.039 1.00 55.28 80 PHE A C 1
ATOM 619 O O . PHE A 1 80 ? -47.479 -7.099 84.330 1.00 55.28 80 PHE A O 1
ATOM 626 N N . TYR A 1 81 ? -49.714 -7.028 84.558 1.00 59.25 81 TYR A N 1
ATOM 627 C CA . TYR A 1 81 ? -49.972 -6.739 83.140 1.00 59.25 81 TYR A CA 1
ATOM 628 C C . TYR A 1 81 ? -49.405 -5.380 82.698 1.00 59.25 81 TYR A C 1
ATOM 630 O O . TYR A 1 81 ? -48.794 -5.298 81.637 1.00 59.25 81 TYR A O 1
ATOM 638 N N . ALA A 1 82 ? -49.471 -4.343 83.541 1.00 59.53 82 ALA A N 1
ATOM 639 C CA . ALA A 1 82 ? -48.870 -3.039 83.232 1.00 59.53 82 ALA A CA 1
ATOM 640 C C . ALA A 1 82 ? -47.333 -3.098 83.058 1.00 59.53 82 ALA A C 1
ATOM 642 O O . ALA A 1 82 ? -46.758 -2.412 82.208 1.00 59.53 82 ALA A O 1
ATOM 643 N N . ASN A 1 83 ? -46.652 -3.944 83.837 1.00 58.34 83 ASN A N 1
ATOM 644 C CA . ASN A 1 83 ? -45.211 -4.169 83.688 1.00 58.34 83 ASN A CA 1
ATOM 645 C C . ASN A 1 83 ? -44.874 -5.024 82.452 1.00 58.34 83 ASN A C 1
ATOM 647 O O . ASN A 1 83 ? -43.810 -4.852 81.866 1.00 58.34 83 ASN A O 1
ATOM 651 N N . SER A 1 84 ? -45.774 -5.914 82.036 1.00 56.62 84 SER A N 1
ATOM 652 C CA . SER A 1 84 ? -45.615 -6.737 80.831 1.00 56.62 84 SER A CA 1
ATOM 653 C C . SER A 1 84 ? -45.709 -5.902 79.549 1.00 56.62 84 SER A C 1
ATOM 655 O O . SER A 1 84 ? -44.804 -5.944 78.718 1.00 56.62 84 SER A O 1
ATOM 657 N N . ASP A 1 85 ? -46.745 -5.064 79.439 1.00 57.00 85 ASP A N 1
ATOM 658 C CA . ASP A 1 85 ? -46.977 -4.206 78.268 1.00 57.00 85 ASP A CA 1
ATOM 659 C C . ASP A 1 85 ? -45.857 -3.163 78.094 1.00 57.00 85 ASP A C 1
ATOM 661 O O . ASP A 1 85 ? -45.478 -2.800 76.978 1.00 57.00 85 ASP A O 1
ATOM 665 N N . SER A 1 86 ? -45.283 -2.687 79.205 1.00 60.69 86 SER A N 1
ATOM 666 C CA . SER A 1 86 ? -44.145 -1.761 79.163 1.00 60.69 86 SER A CA 1
ATOM 667 C C . SER A 1 86 ? -42.843 -2.433 78.719 1.00 60.69 86 SER A C 1
ATOM 669 O O . SER A 1 86 ? -42.067 -1.803 78.001 1.00 60.69 86 SER A O 1
ATOM 671 N N . LEU A 1 87 ? -42.611 -3.701 79.073 1.00 59.25 87 LEU A N 1
ATOM 672 C CA . LEU A 1 87 ? -41.457 -4.467 78.593 1.00 59.25 87 LEU A CA 1
ATOM 673 C C . LEU A 1 87 ? -41.561 -4.783 77.093 1.00 59.25 87 LEU A C 1
ATOM 675 O O . LEU A 1 87 ? -40.580 -4.576 76.378 1.00 59.25 87 LEU A O 1
ATOM 679 N N . GLU A 1 88 ? -42.740 -5.172 76.592 1.00 58.03 88 GLU A N 1
ATOM 680 C CA . GLU A 1 88 ? -42.974 -5.358 75.147 1.00 58.03 88 GLU A CA 1
ATOM 681 C C . GLU A 1 88 ? -42.717 -4.064 74.362 1.00 58.03 88 GLU A C 1
ATOM 683 O O . GLU A 1 88 ? -42.021 -4.067 73.344 1.00 58.03 88 GLU A O 1
ATOM 688 N N . ALA A 1 89 ? -43.214 -2.927 74.856 1.00 61.66 89 ALA A N 1
ATOM 689 C CA . ALA A 1 89 ? -43.005 -1.636 74.206 1.00 61.66 89 ALA A CA 1
ATOM 690 C C . ALA A 1 89 ? -41.522 -1.219 74.165 1.00 61.66 89 ALA A C 1
ATOM 692 O O . ALA A 1 89 ? -41.094 -0.555 73.217 1.00 61.66 89 ALA A O 1
ATOM 693 N N . ILE A 1 90 ? -40.730 -1.595 75.175 1.00 68.25 90 ILE A N 1
ATOM 694 C CA . ILE A 1 90 ? -39.287 -1.326 75.218 1.00 68.25 90 ILE A CA 1
ATOM 695 C C . ILE A 1 90 ? -38.538 -2.221 74.223 1.00 68.25 90 ILE A C 1
ATOM 697 O O . ILE A 1 90 ? -37.671 -1.725 73.504 1.00 68.25 90 ILE A O 1
ATOM 701 N N . GLU A 1 91 ? -38.868 -3.513 74.139 1.00 64.31 91 GLU A N 1
ATOM 702 C CA . GLU A 1 91 ? -38.217 -4.441 73.204 1.00 64.31 91 GLU A CA 1
ATOM 703 C C . GLU A 1 91 ? -38.527 -4.103 71.742 1.00 64.31 91 GLU A C 1
ATOM 705 O O . GLU A 1 91 ? -37.610 -4.066 70.919 1.00 64.31 91 GLU A O 1
ATOM 710 N N . ILE A 1 92 ? -39.777 -3.750 71.425 1.00 66.88 92 ILE A N 1
ATOM 711 C CA . ILE A 1 92 ? -40.173 -3.310 70.079 1.00 66.88 92 ILE A CA 1
ATOM 712 C C . ILE A 1 92 ? -39.383 -2.062 69.672 1.00 66.88 92 ILE A C 1
ATOM 714 O O . ILE A 1 92 ? -38.729 -2.071 68.627 1.00 66.88 92 ILE A O 1
ATOM 718 N N . LYS A 1 93 ? -39.337 -1.031 70.526 1.00 70.31 93 LYS A N 1
ATOM 719 C CA . LYS A 1 93 ? -38.555 0.188 70.256 1.00 70.31 93 LYS A CA 1
ATOM 720 C C . LYS A 1 93 ? -37.071 -0.103 70.054 1.00 70.31 93 LYS A C 1
ATOM 722 O O . LYS A 1 93 ? -36.456 0.451 69.151 1.00 70.31 93 LYS A O 1
ATOM 727 N N . ARG A 1 94 ? -36.499 -1.017 70.843 1.00 70.56 94 ARG A N 1
ATOM 728 C CA . ARG A 1 94 ? -35.089 -1.409 70.717 1.00 70.56 94 ARG A CA 1
ATOM 729 C C . ARG A 1 94 ? -34.799 -2.062 69.364 1.00 70.56 94 ARG A C 1
ATOM 731 O O . ARG A 1 94 ? -33.759 -1.785 68.771 1.00 70.56 94 ARG A O 1
ATOM 738 N N . THR A 1 95 ? -35.715 -2.892 68.857 1.00 68.19 95 THR A N 1
ATOM 739 C CA . THR A 1 95 ? -35.588 -3.483 67.513 1.00 68.19 95 THR A CA 1
ATOM 740 C C . THR A 1 95 ? -35.784 -2.455 66.396 1.00 68.19 95 THR A C 1
ATOM 742 O O . THR A 1 95 ? -35.052 -2.492 65.409 1.00 68.19 95 THR A O 1
ATOM 745 N N . GLU A 1 96 ? -36.695 -1.490 66.557 1.00 69.50 96 GLU A N 1
ATOM 746 C CA . GLU A 1 96 ? -36.894 -0.395 65.598 1.00 69.50 96 GLU A CA 1
ATOM 747 C C . GLU A 1 96 ? -35.667 0.523 65.510 1.00 69.50 96 GLU A C 1
ATOM 749 O O . GLU A 1 96 ? -35.202 0.822 64.412 1.00 69.50 96 GLU A O 1
ATOM 754 N N . GLU A 1 97 ? -35.073 0.899 66.645 1.00 72.88 97 GLU A N 1
ATOM 755 C CA . GLU A 1 97 ? -33.844 1.703 66.705 1.00 72.88 97 GLU A CA 1
ATOM 756 C C . GLU A 1 97 ? -32.630 0.963 66.109 1.00 72.88 97 GLU A C 1
ATOM 758 O O . GLU A 1 97 ? -31.792 1.556 65.419 1.00 72.88 97 GLU A O 1
ATOM 763 N N . GLN A 1 98 ? -32.534 -0.355 66.317 1.00 70.44 98 GLN A N 1
ATOM 764 C CA . GLN A 1 98 ? -31.507 -1.187 65.681 1.00 70.44 98 GLN A CA 1
ATOM 765 C C . GLN A 1 98 ? -31.674 -1.246 64.157 1.00 70.44 98 GLN A C 1
ATOM 767 O O . GLN A 1 98 ? -30.683 -1.160 63.426 1.00 70.44 98 GLN A O 1
ATOM 772 N N . ILE A 1 99 ? -32.908 -1.332 63.656 1.00 64.75 99 ILE A N 1
ATOM 773 C CA . ILE A 1 99 ? -33.197 -1.267 62.217 1.00 64.75 99 ILE A CA 1
ATOM 774 C C . ILE A 1 99 ? -32.872 0.130 61.669 1.00 64.75 99 ILE A C 1
ATOM 776 O O . ILE A 1 99 ? -32.230 0.248 60.629 1.00 64.75 99 ILE A O 1
ATOM 780 N N . GLU A 1 100 ? -33.240 1.201 62.372 1.00 69.12 100 GLU A N 1
ATOM 781 C CA . GLU A 1 100 ? -32.959 2.574 61.941 1.00 69.12 100 GLU A CA 1
ATOM 782 C C . GLU A 1 100 ? -31.458 2.882 61.863 1.00 69.12 100 GLU A C 1
ATOM 784 O O . GLU A 1 100 ? -30.994 3.496 60.898 1.00 69.12 100 GLU A O 1
ATOM 789 N N . SER A 1 101 ? -30.687 2.461 62.867 1.00 68.88 101 SER A N 1
ATOM 790 C CA . SER A 1 101 ? -29.234 2.666 62.895 1.00 68.88 101 SER A CA 1
ATOM 791 C C . SER A 1 101 ? -28.529 1.893 61.778 1.00 68.88 101 SER A C 1
ATOM 793 O O . SER A 1 101 ? -27.684 2.463 61.087 1.00 68.88 101 SER A O 1
ATOM 795 N N . SER A 1 102 ? -28.938 0.650 61.511 1.00 62.44 102 SER A N 1
ATOM 796 C CA . SER A 1 102 ? -28.396 -0.145 60.403 1.00 62.44 102 SER A CA 1
ATOM 797 C C . SER A 1 102 ? -28.823 0.377 59.020 1.00 62.44 102 SER A C 1
ATOM 799 O O . SER A 1 102 ? -28.039 0.296 58.073 1.00 62.44 102 SER A O 1
ATOM 801 N N . VAL A 1 103 ? -29.996 1.009 58.887 1.00 65.12 103 VAL A N 1
ATOM 802 C CA . VAL A 1 103 ? -30.401 1.737 57.666 1.00 65.12 103 VAL A CA 1
ATOM 803 C C . VAL A 1 103 ? -29.565 3.006 57.459 1.00 65.12 103 VAL A C 1
ATOM 805 O O . VAL A 1 103 ? -29.088 3.246 56.349 1.00 65.12 103 VAL A O 1
ATOM 808 N N . LYS A 1 104 ? -29.326 3.800 58.512 1.00 69.19 104 LYS A N 1
ATOM 809 C CA . LYS A 1 104 ? -28.475 5.005 58.448 1.00 69.19 104 LYS A CA 1
ATOM 810 C C . LYS A 1 104 ? -27.028 4.664 58.080 1.00 69.19 104 LYS A C 1
ATOM 812 O O . LYS A 1 104 ? -26.422 5.360 57.267 1.00 69.19 104 LYS A O 1
ATOM 817 N N . GLU A 1 105 ? -26.489 3.576 58.623 1.00 66.56 105 GLU A N 1
ATOM 818 C CA . GLU A 1 105 ? -25.140 3.096 58.303 1.00 66.56 105 GLU A CA 1
ATOM 819 C C . GLU A 1 105 ? -25.032 2.561 56.862 1.00 66.56 105 GLU A C 1
ATOM 821 O O . GLU A 1 105 ? -24.019 2.753 56.190 1.00 66.56 105 GLU A O 1
ATOM 826 N N . ARG A 1 106 ? -26.097 1.941 56.333 1.00 65.75 106 ARG A N 1
ATOM 827 C CA . ARG A 1 106 ? -26.174 1.573 54.908 1.00 65.75 106 ARG A CA 1
ATOM 828 C C . ARG A 1 106 ? -26.238 2.803 53.998 1.00 65.75 106 ARG A C 1
ATOM 830 O O . ARG A 1 106 ? -25.571 2.811 52.968 1.00 65.75 106 ARG A O 1
ATOM 837 N N . ALA A 1 107 ? -26.956 3.858 54.387 1.00 63.22 107 ALA A N 1
ATOM 838 C CA . ALA A 1 107 ? -27.031 5.103 53.616 1.00 63.22 107 ALA A CA 1
ATOM 839 C C . ALA A 1 107 ? -25.675 5.833 53.527 1.00 63.22 107 ALA A C 1
ATOM 841 O O . ALA A 1 107 ? -25.299 6.316 52.458 1.00 63.22 107 ALA A O 1
ATOM 842 N N . SER A 1 108 ? -24.900 5.872 54.617 1.00 67.19 108 SER A N 1
ATOM 843 C CA . SER A 1 108 ? -23.560 6.479 54.606 1.00 67.19 108 SER A CA 1
ATOM 844 C C . SER A 1 108 ? -22.554 5.666 53.785 1.00 67.19 108 SER A C 1
ATOM 846 O O . SER A 1 108 ? -21.782 6.249 53.021 1.00 67.19 108 SER A O 1
ATOM 848 N N . ARG A 1 109 ? -22.603 4.327 53.858 1.00 67.81 109 ARG A N 1
ATOM 849 C CA . ARG A 1 109 ? -21.828 3.437 52.971 1.00 67.81 109 ARG A CA 1
ATOM 850 C C . ARG A 1 109 ? -22.227 3.603 51.503 1.00 67.81 109 ARG A C 1
ATOM 852 O O . ARG A 1 109 ? -21.352 3.594 50.645 1.00 67.81 109 ARG A O 1
ATOM 859 N N . GLY A 1 110 ? -23.512 3.826 51.222 1.00 66.31 110 GLY A N 1
ATOM 860 C CA . GLY A 1 110 ? -24.020 4.132 49.883 1.00 66.31 110 GLY A CA 1
ATOM 861 C C . GLY A 1 110 ? -23.362 5.369 49.267 1.00 66.31 110 GLY A C 1
ATOM 862 O O . GLY A 1 110 ? -22.918 5.314 48.125 1.00 66.31 110 GLY A O 1
ATOM 863 N N . ASN A 1 111 ? -23.191 6.447 50.039 1.00 69.00 111 ASN A N 1
ATOM 864 C CA . ASN A 1 111 ? -22.517 7.660 49.561 1.00 69.00 111 ASN A CA 1
ATOM 865 C C . ASN A 1 111 ? -21.029 7.435 49.249 1.00 69.00 111 ASN A C 1
ATOM 867 O O . ASN A 1 111 ? -20.539 7.925 48.234 1.00 69.00 111 ASN A O 1
ATOM 871 N N . VAL A 1 112 ? -20.311 6.681 50.088 1.00 65.75 112 VAL A N 1
ATOM 872 C CA . VAL A 1 112 ? -18.890 6.351 49.857 1.00 65.75 112 VAL A CA 1
ATOM 873 C C . VAL A 1 112 ? -18.724 5.414 48.658 1.00 65.75 112 VAL A C 1
ATOM 875 O O . VAL A 1 112 ? -17.830 5.600 47.838 1.00 65.75 112 VAL A O 1
ATOM 878 N N . ASN A 1 113 ? -19.610 4.432 48.502 1.00 67.56 113 ASN A N 1
ATOM 879 C CA . ASN A 1 113 ? -19.607 3.557 47.332 1.00 67.56 113 ASN A CA 1
ATOM 880 C C . ASN A 1 113 ? -19.981 4.316 46.056 1.00 67.56 113 ASN A C 1
ATOM 882 O O . ASN A 1 113 ? -19.439 4.020 44.994 1.00 67.56 113 ASN A O 1
ATOM 886 N N . HIS A 1 114 ? -20.862 5.314 46.147 1.00 69.56 114 HIS A N 1
ATOM 887 C CA . HIS A 1 114 ? -21.209 6.168 45.019 1.00 69.56 114 HIS A CA 1
ATOM 888 C C . HIS A 1 114 ? -20.006 6.993 44.552 1.00 69.56 114 HIS A C 1
ATOM 890 O O . HIS A 1 114 ? -19.694 6.968 43.365 1.00 69.56 114 HIS A O 1
ATOM 896 N N . THR A 1 115 ? -19.272 7.639 45.468 1.00 67.56 115 THR A N 1
ATOM 897 C CA . THR A 1 115 ? -18.062 8.401 45.111 1.00 67.56 115 THR A CA 1
ATOM 898 C C . THR A 1 115 ? -16.946 7.505 44.563 1.00 67.56 115 THR A C 1
ATOM 900 O O . THR A 1 115 ? -16.271 7.872 43.598 1.00 67.56 115 THR A O 1
ATOM 903 N N . LEU A 1 116 ? -16.774 6.301 45.117 1.00 71.00 116 LEU A N 1
ATOM 904 C CA . LEU A 1 116 ? -15.821 5.313 44.604 1.00 71.00 116 LEU A CA 1
ATOM 905 C C . LEU A 1 116 ? -16.223 4.813 43.205 1.00 71.00 116 LEU A C 1
ATOM 907 O O . LEU A 1 116 ? -15.373 4.685 42.326 1.00 71.00 116 LEU A O 1
ATOM 911 N N . SER A 1 117 ? -17.518 4.588 42.974 1.00 71.88 117 SER A N 1
ATOM 912 C CA . SER A 1 117 ? -18.069 4.181 41.678 1.00 71.88 117 SER A CA 1
ATOM 913 C C . SER A 1 117 ? -17.880 5.267 40.617 1.00 71.88 117 SER A C 1
ATOM 915 O O . SER A 1 117 ? -17.406 4.972 39.521 1.00 71.88 117 SER A O 1
ATOM 917 N N . THR A 1 118 ? -18.136 6.538 40.951 1.00 74.19 118 THR A N 1
ATOM 918 C CA . THR A 1 118 ? -17.897 7.661 40.030 1.00 74.19 118 THR A CA 1
ATOM 919 C C . THR A 1 118 ? -16.421 7.804 39.667 1.00 74.19 118 THR A C 1
ATOM 921 O O . THR A 1 118 ? -16.099 7.945 38.493 1.00 74.19 118 THR A O 1
ATOM 924 N N . LEU A 1 119 ? -15.509 7.673 40.639 1.00 74.25 119 LEU A N 1
ATOM 925 C CA . LEU A 1 119 ? -14.067 7.704 40.370 1.00 74.25 119 LEU A CA 1
ATOM 926 C C . LEU A 1 119 ? -13.622 6.517 39.511 1.00 74.25 119 LEU A C 1
ATOM 928 O O . LEU A 1 119 ? -12.832 6.684 38.587 1.00 74.25 119 LEU A O 1
ATOM 932 N N . THR A 1 120 ? -14.150 5.322 39.777 1.00 73.25 120 THR A N 1
ATOM 933 C CA . THR A 1 120 ? -13.839 4.123 38.984 1.00 73.25 120 THR A CA 1
ATOM 934 C C . THR A 1 120 ? -14.361 4.258 37.549 1.00 73.25 120 THR A C 1
ATOM 936 O O . THR A 1 120 ? -13.686 3.833 36.612 1.00 73.25 120 THR A O 1
ATOM 939 N N . ARG A 1 121 ? -15.524 4.898 37.355 1.00 75.25 121 ARG A N 1
ATOM 940 C CA . ARG A 1 121 ? -16.082 5.233 36.036 1.00 75.25 121 ARG A CA 1
ATOM 941 C C . ARG A 1 121 ? -15.165 6.178 35.269 1.00 75.25 121 ARG A C 1
ATOM 943 O O . ARG A 1 121 ? -14.839 5.907 34.118 1.00 75.25 121 ARG A O 1
ATOM 950 N N . ASP A 1 122 ? -14.742 7.261 35.911 1.00 74.56 122 ASP A N 1
ATOM 951 C CA . ASP A 1 122 ? -13.903 8.269 35.269 1.00 74.56 122 ASP A CA 1
ATOM 952 C C . ASP A 1 122 ? -12.507 7.698 34.944 1.00 74.56 122 ASP A C 1
ATOM 954 O O . ASP A 1 122 ? -11.979 7.947 33.862 1.00 74.56 122 ASP A O 1
ATOM 958 N N . LEU A 1 123 ? -11.952 6.839 35.810 1.00 74.44 123 LEU A N 1
ATOM 959 C CA . LEU A 1 123 ? -10.707 6.105 35.545 1.00 74.44 123 LEU A CA 1
ATOM 960 C C . LEU A 1 123 ? -10.840 5.101 34.388 1.00 74.44 123 LEU A C 1
ATOM 962 O O . LEU A 1 123 ? -9.931 5.009 33.565 1.00 74.44 123 LEU A O 1
ATOM 966 N N . GLY A 1 124 ? -11.954 4.368 34.296 1.00 75.06 124 GLY A N 1
ATOM 967 C CA . GLY A 1 124 ? -12.221 3.433 33.195 1.00 75.06 124 GLY A CA 1
ATOM 968 C C . GLY A 1 124 ? -12.367 4.140 31.846 1.00 75.06 124 GLY A C 1
ATOM 969 O O . GLY A 1 124 ? -11.727 3.751 30.869 1.00 75.06 124 GLY A O 1
ATOM 970 N N . ALA A 1 125 ? -13.113 5.248 31.815 1.00 76.12 125 ALA A N 1
ATOM 971 C CA . ALA A 1 125 ? -13.256 6.080 30.622 1.00 76.12 125 ALA A CA 1
ATOM 972 C C . ALA A 1 125 ? -11.910 6.676 30.171 1.00 76.12 125 ALA A C 1
ATOM 974 O O . ALA A 1 125 ? -11.579 6.627 28.985 1.00 76.12 125 ALA A O 1
ATOM 975 N N . MET A 1 126 ? -11.098 7.176 31.113 1.00 75.81 126 MET A N 1
ATOM 976 C CA . MET A 1 126 ? -9.735 7.630 30.816 1.00 75.81 126 MET A CA 1
ATOM 977 C C . MET A 1 126 ? -8.862 6.496 30.271 1.00 75.81 126 MET A C 1
ATOM 979 O O . MET A 1 126 ? -8.098 6.717 29.336 1.00 75.81 126 MET A O 1
ATOM 983 N N . HIS A 1 127 ? -8.974 5.282 30.815 1.00 75.31 127 HIS A N 1
ATOM 984 C CA . HIS A 1 127 ? -8.198 4.134 30.348 1.00 75.31 127 HIS A CA 1
ATOM 985 C C . HIS A 1 127 ? -8.537 3.754 28.901 1.00 75.31 127 HIS A C 1
ATOM 987 O O . HIS A 1 127 ? -7.626 3.619 28.084 1.00 75.31 127 HIS A O 1
ATOM 993 N N . LEU A 1 128 ? -9.828 3.664 28.560 1.00 75.75 128 LEU A N 1
ATOM 994 C CA . LEU A 1 128 ? -10.282 3.424 27.185 1.00 75.75 128 LEU A CA 1
ATOM 995 C C . LEU A 1 128 ? -9.785 4.513 26.233 1.00 75.75 128 LEU A C 1
ATOM 997 O O . LEU A 1 128 ? -9.317 4.216 25.133 1.00 75.75 128 LEU A O 1
ATOM 1001 N N . GLN A 1 129 ? -9.839 5.776 26.658 1.00 81.88 129 GLN A N 1
ATOM 1002 C CA . GLN A 1 129 ? -9.358 6.895 25.855 1.00 81.88 129 GLN A CA 1
ATOM 1003 C C . GLN A 1 129 ? -7.843 6.821 25.618 1.00 81.88 129 GLN A C 1
ATOM 1005 O O . GLN A 1 129 ? -7.391 7.018 24.491 1.00 81.88 129 GLN A O 1
ATOM 1010 N N . ILE A 1 130 ? -7.057 6.491 26.647 1.00 78.62 130 ILE A N 1
ATOM 1011 C CA . ILE A 1 130 ? -5.606 6.281 26.529 1.00 78.62 130 ILE A CA 1
ATOM 1012 C C . ILE A 1 130 ? -5.312 5.129 25.567 1.00 78.62 130 ILE A C 1
ATOM 1014 O O . ILE A 1 130 ? -4.472 5.276 24.683 1.00 78.62 130 ILE A O 1
ATOM 1018 N N . GLN A 1 131 ? -6.018 4.005 25.692 1.00 77.69 131 GLN A N 1
ATOM 1019 C CA . GLN A 1 131 ? -5.829 2.848 24.819 1.00 77.69 131 GLN A CA 1
ATOM 1020 C C . GLN A 1 131 ? -6.185 3.169 23.359 1.00 77.69 131 GLN A C 1
ATOM 1022 O O . GLN A 1 131 ? -5.494 2.725 22.440 1.00 77.69 131 GLN A O 1
ATOM 1027 N N . ASN A 1 132 ? -7.237 3.960 23.127 1.00 82.50 132 ASN A N 1
ATOM 1028 C CA . ASN A 1 132 ? -7.597 4.430 21.793 1.00 82.50 132 ASN A CA 1
ATOM 1029 C C . ASN A 1 132 ? -6.497 5.322 21.199 1.00 82.50 132 ASN A C 1
ATOM 1031 O O . ASN A 1 132 ? -6.009 5.037 20.105 1.00 82.50 132 ASN A O 1
ATOM 1035 N N . LEU A 1 133 ? -6.031 6.322 21.955 1.00 83.38 133 LEU A N 1
ATOM 1036 C CA . LEU A 1 133 ? -4.941 7.210 21.538 1.00 83.38 133 LEU A CA 1
ATOM 1037 C C . LEU A 1 133 ? -3.657 6.433 21.226 1.00 83.38 133 LEU A C 1
ATOM 1039 O O . LEU A 1 133 ? -3.109 6.594 20.142 1.00 83.38 133 LEU A O 1
ATOM 1043 N N . GLN A 1 134 ? -3.233 5.522 22.105 1.00 81.50 134 GLN A N 1
ATOM 1044 C CA . GLN A 1 134 ? -2.054 4.677 21.882 1.00 81.50 134 GLN A CA 1
ATOM 1045 C C . GLN A 1 134 ? -2.193 3.811 20.625 1.00 81.50 134 GLN A C 1
ATOM 1047 O O . GLN A 1 134 ? -1.248 3.677 19.852 1.00 81.50 134 GLN A O 1
ATOM 1052 N N . SER A 1 135 ? -3.373 3.232 20.386 1.00 81.38 135 SER A N 1
ATOM 1053 C CA . SER A 1 135 ? -3.605 2.429 19.181 1.00 81.38 135 SER A CA 1
ATOM 1054 C C . SER A 1 135 ? -3.586 3.266 17.897 1.00 81.38 135 SER A C 1
ATOM 1056 O O . SER A 1 135 ? -3.028 2.824 16.895 1.00 81.38 135 SER A O 1
ATOM 1058 N N . ALA A 1 136 ? -4.124 4.489 17.926 1.00 83.38 136 ALA A N 1
ATOM 1059 C CA . ALA A 1 136 ? -4.062 5.421 16.802 1.00 83.38 136 ALA A CA 1
ATOM 1060 C C . ALA A 1 136 ? -2.623 5.907 16.547 1.00 83.38 136 ALA A C 1
ATOM 1062 O O . ALA A 1 136 ? -2.175 5.960 15.401 1.00 83.38 136 ALA A O 1
ATOM 1063 N N . GLU A 1 137 ? -1.861 6.188 17.606 1.00 84.56 137 GLU A N 1
ATOM 1064 C CA . GLU A 1 137 ? -0.430 6.502 17.523 1.00 84.56 137 GLU A CA 1
ATOM 1065 C C . GLU A 1 137 ? 0.363 5.352 16.890 1.00 84.56 137 GLU A C 1
ATOM 1067 O O . GLU A 1 137 ? 1.176 5.591 15.999 1.00 84.56 137 GLU A O 1
ATOM 1072 N N . MET A 1 138 ? 0.091 4.096 17.261 1.00 87.81 138 MET A N 1
ATOM 1073 C CA . MET A 1 138 ? 0.742 2.949 16.619 1.00 87.81 138 MET A CA 1
ATOM 1074 C C . MET A 1 138 ? 0.391 2.836 15.132 1.00 87.81 138 MET A C 1
ATOM 1076 O O . MET A 1 138 ? 1.293 2.666 14.315 1.00 87.81 138 MET A O 1
ATOM 1080 N N . LEU A 1 139 ? -0.884 2.987 14.756 1.00 85.88 139 LEU A N 1
ATOM 1081 C CA . LEU A 1 139 ? -1.307 2.932 13.349 1.00 85.88 139 LEU A CA 1
ATOM 1082 C C . LEU A 1 139 ? -0.644 4.028 12.504 1.00 85.88 139 LEU A C 1
ATOM 1084 O O . LEU A 1 139 ? -0.206 3.770 11.384 1.00 85.88 139 LEU A O 1
ATOM 1088 N N . THR A 1 140 ? -0.522 5.244 13.040 1.00 86.06 140 THR A N 1
ATOM 1089 C CA . THR A 1 140 ? 0.170 6.344 12.345 1.00 86.06 140 THR A CA 1
ATOM 1090 C C . THR A 1 140 ? 1.682 6.117 12.262 1.00 86.06 140 THR A C 1
ATOM 1092 O O . THR A 1 140 ? 2.294 6.414 11.234 1.00 86.06 140 THR A O 1
ATOM 1095 N N . ALA A 1 141 ? 2.301 5.540 13.296 1.00 89.00 141 ALA A N 1
ATOM 1096 C CA . ALA A 1 141 ? 3.708 5.149 13.265 1.00 89.00 141 ALA A CA 1
ATOM 1097 C C . ALA A 1 141 ? 3.976 4.051 12.220 1.00 89.00 141 ALA A C 1
ATOM 1099 O O . ALA A 1 141 ? 4.947 4.144 11.468 1.00 89.00 141 ALA A O 1
ATOM 1100 N N . GLU A 1 142 ? 3.100 3.049 12.121 1.00 90.56 142 GLU A N 1
ATOM 1101 C CA . GLU A 1 142 ? 3.174 1.998 11.103 1.00 90.56 142 GLU A CA 1
ATOM 1102 C C . GLU A 1 142 ? 2.969 2.541 9.685 1.00 90.56 142 GLU A C 1
ATOM 1104 O O . GLU A 1 142 ? 3.736 2.185 8.788 1.00 90.56 142 GLU A O 1
ATOM 1109 N N . LEU A 1 143 ? 2.007 3.450 9.479 1.00 90.62 143 LEU A N 1
ATOM 1110 C CA . LEU A 1 143 ? 1.818 4.152 8.204 1.00 90.62 143 LEU A CA 1
ATOM 1111 C C . LEU A 1 143 ? 3.107 4.871 7.785 1.00 90.62 143 LEU A C 1
ATOM 1113 O O . LEU A 1 143 ? 3.578 4.708 6.657 1.00 90.62 143 LEU A O 1
ATOM 1117 N N . ASN A 1 144 ? 3.719 5.621 8.702 1.00 88.94 144 ASN A N 1
ATOM 1118 C CA . ASN A 1 144 ? 4.974 6.330 8.450 1.00 88.94 144 ASN A CA 1
ATOM 1119 C C . ASN A 1 144 ? 6.134 5.368 8.153 1.00 88.94 144 ASN A C 1
ATOM 1121 O O . ASN A 1 144 ? 6.953 5.628 7.272 1.00 88.94 144 ASN A O 1
ATOM 1125 N N . ALA A 1 145 ? 6.220 4.241 8.859 1.00 90.19 145 ALA A N 1
ATOM 1126 C CA . ALA A 1 145 ? 7.243 3.230 8.606 1.00 90.19 145 ALA A CA 1
ATOM 1127 C C . ALA A 1 145 ? 7.059 2.565 7.231 1.00 90.19 145 ALA A C 1
ATOM 1129 O O . ALA A 1 145 ? 8.024 2.422 6.477 1.00 90.19 145 ALA A O 1
ATOM 1130 N N . SER A 1 146 ? 5.822 2.206 6.883 1.00 86.12 146 SER A N 1
ATOM 1131 C CA . SER A 1 146 ? 5.472 1.571 5.612 1.00 86.12 146 SER A CA 1
ATOM 1132 C C . SER A 1 146 ? 5.723 2.508 4.429 1.00 86.12 146 SER A C 1
ATOM 1134 O O . SER A 1 146 ? 6.449 2.155 3.499 1.00 86.12 146 SER A O 1
ATOM 1136 N N . THR A 1 147 ? 5.232 3.747 4.493 1.00 88.00 147 THR A N 1
ATOM 1137 C CA . THR A 1 147 ? 5.460 4.765 3.452 1.00 88.00 147 THR A CA 1
ATOM 1138 C C . THR A 1 147 ? 6.945 5.084 3.272 1.00 88.00 147 THR A C 1
ATOM 1140 O O . THR A 1 147 ? 7.421 5.149 2.137 1.00 88.00 147 THR A O 1
ATOM 1143 N N . ASN A 1 148 ? 7.717 5.200 4.360 1.00 89.50 148 ASN A N 1
ATOM 1144 C CA . ASN A 1 148 ? 9.167 5.393 4.279 1.00 89.50 148 ASN A CA 1
ATOM 1145 C C . ASN A 1 148 ? 9.880 4.192 3.646 1.00 89.50 148 ASN A C 1
ATOM 1147 O O . ASN A 1 148 ? 10.758 4.389 2.808 1.00 89.50 148 ASN A O 1
ATOM 1151 N N . SER A 1 149 ? 9.490 2.963 3.992 1.00 90.00 149 SER A N 1
ATOM 1152 C CA . SER A 1 149 ? 10.032 1.738 3.387 1.00 90.00 149 SER A CA 1
ATOM 1153 C C . SER A 1 149 ? 9.743 1.660 1.881 1.00 90.00 149 SER A C 1
ATOM 1155 O O . SER A 1 149 ? 10.635 1.394 1.075 1.00 90.00 149 SER A O 1
ATOM 1157 N N . HIS A 1 150 ? 8.516 1.982 1.462 1.00 86.94 150 HIS A N 1
ATOM 1158 C CA . HIS A 1 150 ? 8.165 2.050 0.042 1.00 86.94 150 HIS A CA 1
ATOM 1159 C C . HIS A 1 150 ? 8.939 3.158 -0.684 1.00 86.94 150 HIS A C 1
ATOM 1161 O O . HIS A 1 150 ? 9.399 2.952 -1.808 1.00 86.94 150 HIS A O 1
ATOM 1167 N N . ARG A 1 151 ? 9.149 4.315 -0.046 1.00 88.75 151 ARG A N 1
ATOM 1168 C CA . ARG A 1 151 ? 9.918 5.429 -0.619 1.00 88.75 151 ARG A CA 1
ATOM 1169 C C . ARG A 1 151 ? 11.394 5.090 -0.804 1.00 88.75 151 ARG A C 1
ATOM 1171 O O . ARG A 1 151 ? 11.965 5.438 -1.836 1.00 88.75 151 ARG A O 1
ATOM 1178 N N . THR A 1 152 ? 12.020 4.404 0.150 1.00 91.50 152 THR A N 1
ATOM 1179 C CA . THR A 1 152 ? 13.416 3.962 0.007 1.00 91.50 152 THR A CA 1
ATOM 1180 C C . THR A 1 152 ? 13.554 2.894 -1.075 1.00 91.50 152 THR A C 1
ATOM 1182 O O . THR A 1 152 ? 14.456 2.992 -1.908 1.00 91.50 152 THR A O 1
ATOM 1185 N N . ALA A 1 153 ? 12.627 1.933 -1.138 1.00 88.56 153 ALA A N 1
ATOM 1186 C CA . ALA A 1 153 ? 12.587 0.926 -2.198 1.00 88.56 153 ALA A CA 1
ATOM 1187 C C . ALA A 1 153 ? 12.396 1.555 -3.591 1.00 88.56 153 ALA A C 1
ATOM 1189 O O . ALA A 1 153 ? 13.089 1.183 -4.540 1.00 88.56 153 ALA A O 1
ATOM 1190 N N . PHE A 1 154 ? 11.503 2.542 -3.712 1.00 90.62 154 PHE A N 1
ATOM 1191 C CA . PHE A 1 154 ? 11.290 3.295 -4.947 1.00 90.62 154 PHE A CA 1
ATOM 1192 C C . PHE A 1 154 ? 12.538 4.069 -5.372 1.00 90.62 154 PHE A C 1
ATOM 1194 O O . PHE A 1 154 ? 12.953 3.950 -6.522 1.00 90.62 154 PHE A O 1
ATOM 1201 N N . ASN A 1 155 ? 13.175 4.803 -4.455 1.00 88.88 155 ASN A N 1
ATOM 1202 C CA . ASN A 1 155 ? 14.395 5.551 -4.760 1.00 88.88 155 ASN A CA 1
ATOM 1203 C C . ASN A 1 155 ? 15.514 4.623 -5.253 1.00 88.88 155 ASN A C 1
ATOM 1205 O O . ASN A 1 155 ? 16.104 4.890 -6.294 1.00 88.88 155 ASN A O 1
ATOM 1209 N N . SER A 1 156 ? 15.731 3.483 -4.589 1.00 91.06 156 SER A N 1
ATOM 1210 C CA . SER A 1 156 ? 16.700 2.477 -5.047 1.00 91.06 156 SER A CA 1
ATOM 1211 C C . SER A 1 156 ? 16.352 1.934 -6.440 1.00 91.06 156 SER A C 1
ATOM 1213 O O . SER A 1 156 ? 17.228 1.772 -7.290 1.00 91.06 156 SER A O 1
ATOM 1215 N N . ARG A 1 157 ? 15.065 1.689 -6.721 1.00 89.25 157 ARG A N 1
ATOM 1216 C CA . ARG A 1 157 ? 14.600 1.233 -8.040 1.00 89.25 157 ARG A CA 1
ATOM 1217 C C . ARG A 1 157 ? 14.861 2.274 -9.130 1.00 89.25 157 ARG A C 1
ATOM 1219 O O . ARG A 1 157 ? 15.281 1.894 -10.222 1.00 89.25 157 ARG A O 1
ATOM 1226 N N . VAL A 1 158 ? 14.608 3.551 -8.840 1.00 89.56 158 VAL A N 1
ATOM 1227 C CA . VAL A 1 158 ? 14.881 4.677 -9.745 1.00 89.56 158 VAL A CA 1
ATOM 1228 C C . VAL A 1 158 ? 16.376 4.783 -10.012 1.00 89.56 158 VAL A C 1
ATOM 1230 O O . VAL A 1 158 ? 16.764 4.774 -11.172 1.00 89.56 158 VAL A O 1
ATOM 1233 N N . GLU A 1 159 ? 17.212 4.779 -8.973 1.00 90.31 159 GLU A N 1
ATOM 1234 C CA . GLU A 1 159 ? 18.674 4.847 -9.108 1.00 90.31 159 GLU A CA 1
ATOM 1235 C C . GLU A 1 159 ? 19.220 3.709 -9.982 1.00 90.31 159 GLU A C 1
ATOM 1237 O O . GLU A 1 159 ? 20.035 3.935 -10.877 1.00 90.31 159 GLU A O 1
ATOM 1242 N N . HIS A 1 160 ? 18.733 2.480 -9.783 1.00 92.19 160 HIS A N 1
ATOM 1243 C CA . HIS A 1 160 ? 19.123 1.339 -10.611 1.00 92.19 160 HIS A CA 1
ATOM 1244 C C . HIS A 1 160 ? 18.683 1.477 -12.073 1.00 92.19 160 HIS A C 1
ATOM 1246 O O . HIS A 1 160 ? 19.440 1.100 -12.970 1.00 92.19 160 HIS A O 1
ATOM 1252 N N . LEU A 1 161 ? 17.478 1.993 -12.324 1.00 88.62 161 LEU A N 1
ATOM 1253 C CA . LEU A 1 161 ? 16.975 2.214 -13.681 1.00 88.62 161 LEU A CA 1
ATOM 1254 C C . LEU A 1 161 ? 17.731 3.337 -14.386 1.00 88.62 161 LEU A C 1
ATOM 1256 O O . LEU A 1 161 ? 18.158 3.149 -15.519 1.00 88.62 161 LEU A O 1
ATOM 1260 N N . GLU A 1 162 ? 17.968 4.459 -13.711 1.00 88.75 162 GLU A N 1
ATOM 1261 C CA . GLU A 1 162 ? 18.740 5.577 -14.256 1.00 88.75 162 GLU A CA 1
ATOM 1262 C C . GLU A 1 162 ? 20.179 5.151 -14.573 1.00 88.75 162 GLU A C 1
ATOM 1264 O O . GLU A 1 162 ? 20.685 5.442 -15.658 1.00 88.75 162 GLU A O 1
ATOM 1269 N N . ALA A 1 163 ? 20.822 4.376 -13.694 1.00 91.44 163 ALA A N 1
ATOM 1270 C CA . ALA A 1 163 ? 22.143 3.812 -13.964 1.00 91.44 163 ALA A CA 1
ATOM 1271 C C . ALA A 1 163 ? 22.135 2.864 -15.178 1.00 91.44 163 ALA A C 1
ATOM 1273 O O . ALA A 1 163 ? 23.046 2.909 -16.008 1.00 91.44 163 ALA A O 1
ATOM 1274 N N . ALA A 1 164 ? 21.104 2.023 -15.315 1.00 91.06 164 ALA A N 1
ATOM 1275 C CA . ALA A 1 164 ? 20.950 1.144 -16.472 1.00 91.06 164 ALA A CA 1
ATOM 1276 C C . ALA A 1 164 ? 20.754 1.942 -17.773 1.00 91.06 164 ALA A C 1
ATOM 1278 O O . ALA A 1 164 ? 21.422 1.656 -18.766 1.00 91.06 164 ALA A O 1
ATOM 1279 N N . HIS A 1 165 ? 19.907 2.974 -17.748 1.00 91.00 165 HIS A N 1
ATOM 1280 C CA . HIS A 1 165 ? 19.639 3.868 -18.878 1.00 91.00 165 HIS A CA 1
ATOM 1281 C C . HIS A 1 165 ? 20.896 4.613 -19.341 1.00 91.00 165 HIS A C 1
ATOM 1283 O O . HIS A 1 165 ? 21.159 4.693 -20.544 1.00 91.00 165 HIS A O 1
ATOM 1289 N N . VAL A 1 166 ? 21.701 5.118 -18.399 1.00 90.44 166 VAL A N 1
ATOM 1290 C CA . VAL A 1 166 ? 22.981 5.786 -18.689 1.00 90.44 166 VAL A CA 1
ATOM 1291 C C . VAL A 1 166 ? 23.981 4.813 -19.310 1.00 90.44 166 VAL A C 1
ATOM 1293 O O . VAL A 1 166 ? 24.602 5.144 -20.321 1.00 90.44 166 VAL A O 1
ATOM 1296 N N . ASN A 1 167 ? 24.112 3.605 -18.756 1.00 92.19 167 ASN A N 1
ATOM 1297 C CA . ASN A 1 167 ? 25.017 2.584 -19.287 1.00 92.19 167 ASN A CA 1
ATOM 1298 C C . ASN A 1 167 ? 24.620 2.149 -20.703 1.00 92.19 167 ASN A C 1
ATOM 1300 O O . ASN A 1 167 ? 25.478 2.049 -21.581 1.00 92.19 167 ASN A O 1
ATOM 1304 N N . GLU A 1 168 ? 23.326 1.931 -20.945 1.00 88.56 168 GLU A N 1
ATOM 1305 C CA . GLU A 1 168 ? 22.800 1.578 -22.264 1.00 88.56 168 GLU A CA 1
ATOM 1306 C C . GLU A 1 168 ? 23.095 2.686 -23.284 1.00 88.56 168 GLU A C 1
ATOM 1308 O O . GLU A 1 168 ? 23.670 2.416 -24.341 1.00 88.56 168 GLU A O 1
ATOM 1313 N N . MET A 1 169 ? 22.815 3.945 -22.933 1.00 89.50 169 MET A N 1
ATOM 1314 C CA . MET A 1 169 ? 23.060 5.091 -23.810 1.00 89.50 169 MET A CA 1
ATOM 1315 C C . MET A 1 169 ? 24.556 5.304 -24.094 1.00 89.50 169 MET A C 1
ATOM 1317 O O . MET A 1 169 ? 24.923 5.530 -25.247 1.00 89.50 169 MET A O 1
ATOM 1321 N N . SER A 1 170 ? 25.429 5.171 -23.088 1.00 89.81 170 SER A N 1
ATOM 1322 C CA . SER A 1 170 ? 26.886 5.261 -23.277 1.00 89.81 170 SER A CA 1
ATOM 1323 C C . SER A 1 170 ? 27.400 4.146 -24.186 1.00 89.81 170 SER A C 1
ATOM 1325 O O . SER A 1 170 ? 28.143 4.406 -25.130 1.00 89.81 170 SER A O 1
ATOM 1327 N N . SER A 1 171 ? 26.950 2.907 -23.962 1.00 90.19 171 SER A N 1
ATOM 1328 C CA . SER A 1 171 ? 27.377 1.753 -24.762 1.00 90.19 171 SER A CA 1
ATOM 1329 C C . SER A 1 171 ? 26.989 1.885 -26.240 1.00 90.19 171 SER A C 1
ATOM 1331 O O . SER A 1 171 ? 27.765 1.510 -27.122 1.00 90.19 171 SER A O 1
ATOM 1333 N N . LEU A 1 172 ? 25.818 2.467 -26.517 1.00 87.88 172 LEU A N 1
ATOM 1334 C CA . LEU A 1 172 ? 25.310 2.676 -27.868 1.00 87.88 172 LEU A CA 1
ATOM 1335 C C . LEU A 1 172 ? 26.082 3.781 -28.598 1.00 87.88 172 LEU A C 1
ATOM 1337 O O . LEU A 1 172 ? 26.472 3.589 -29.750 1.00 87.88 172 LEU A O 1
ATOM 1341 N N . ILE A 1 173 ? 26.368 4.897 -27.919 1.00 87.75 173 ILE A N 1
ATOM 1342 C CA . ILE A 1 173 ? 27.189 5.987 -28.468 1.00 87.75 173 ILE A CA 1
ATOM 1343 C C . ILE A 1 173 ? 28.602 5.480 -28.780 1.00 87.75 173 ILE A C 1
ATOM 1345 O O . ILE A 1 173 ? 29.094 5.670 -29.892 1.00 87.75 173 ILE A O 1
ATOM 1349 N N . GLU A 1 174 ? 29.236 4.767 -27.846 1.00 90.88 174 GLU A N 1
ATOM 1350 C CA . GLU A 1 174 ? 30.572 4.202 -28.057 1.00 90.88 174 GLU A CA 1
ATOM 1351 C C . GLU A 1 174 ? 30.611 3.218 -29.235 1.00 90.88 174 GLU A C 1
ATOM 1353 O O . GLU A 1 174 ? 31.565 3.218 -30.016 1.00 90.88 174 GLU A O 1
ATOM 1358 N N . ALA A 1 175 ? 29.586 2.375 -29.392 1.00 87.81 175 ALA A N 1
ATOM 1359 C CA . ALA A 1 175 ? 29.492 1.450 -30.518 1.00 87.81 175 ALA A CA 1
ATOM 1360 C C . ALA A 1 175 ? 29.373 2.193 -31.862 1.00 87.81 175 ALA A C 1
ATOM 1362 O O . ALA A 1 175 ? 30.064 1.837 -32.822 1.00 87.81 175 ALA A O 1
ATOM 1363 N N . GLN A 1 176 ? 28.553 3.248 -31.924 1.00 86.50 176 GLN A N 1
ATOM 1364 C CA . GLN A 1 176 ? 28.388 4.084 -33.119 1.00 86.50 176 GLN A CA 1
ATOM 1365 C C . GLN A 1 176 ? 29.683 4.825 -33.485 1.00 86.50 176 GLN A C 1
ATOM 1367 O O . GLN A 1 176 ? 30.072 4.863 -34.657 1.00 86.50 176 GLN A O 1
ATOM 1372 N N . GLU A 1 177 ? 30.396 5.371 -32.495 1.00 87.38 177 GLU A N 1
ATOM 1373 C CA . GLU A 1 177 ? 31.680 6.047 -32.702 1.00 87.38 177 GLU A CA 1
ATOM 1374 C C . GLU A 1 177 ? 32.770 5.092 -33.194 1.00 87.38 177 GLU A C 1
ATOM 1376 O O . GLU A 1 177 ? 33.503 5.433 -34.130 1.00 87.38 177 GLU A O 1
ATOM 1381 N N . ARG A 1 178 ? 32.854 3.880 -32.625 1.00 89.88 178 ARG A N 1
ATOM 1382 C CA . ARG A 1 178 ? 33.783 2.837 -33.090 1.00 89.88 178 ARG A CA 1
ATOM 1383 C C . ARG A 1 178 ? 33.505 2.461 -34.541 1.00 89.88 178 ARG A C 1
ATOM 1385 O O . ARG A 1 178 ? 34.428 2.471 -35.352 1.00 89.88 178 ARG A O 1
ATOM 1392 N N . GLU A 1 179 ? 32.246 2.227 -34.908 1.00 85.94 179 GLU A N 1
ATOM 1393 C CA . GLU A 1 179 ? 31.900 1.867 -36.287 1.00 85.94 179 GLU A CA 1
ATOM 1394 C C . GLU A 1 179 ? 32.207 3.008 -37.275 1.00 85.94 179 GLU A C 1
ATOM 1396 O O . GLU A 1 179 ? 32.704 2.774 -38.380 1.00 85.94 179 GLU A O 1
ATOM 1401 N N . ALA A 1 180 ? 31.957 4.262 -36.885 1.00 83.69 180 ALA A N 1
ATOM 1402 C CA . ALA A 1 180 ? 32.321 5.425 -37.689 1.00 83.69 180 ALA A CA 1
ATOM 1403 C C . ALA A 1 180 ? 33.847 5.555 -37.857 1.00 83.69 180 ALA A C 1
ATOM 1405 O O . ALA A 1 180 ? 34.323 5.878 -38.950 1.00 83.69 180 ALA A O 1
ATOM 1406 N N . ALA A 1 181 ? 34.622 5.290 -36.802 1.00 86.81 181 ALA A N 1
ATOM 1407 C CA . ALA A 1 181 ? 36.082 5.304 -36.841 1.00 86.81 181 ALA A CA 1
ATOM 1408 C C . ALA A 1 181 ? 36.649 4.183 -37.725 1.00 86.81 181 ALA A C 1
ATOM 1410 O O . ALA A 1 181 ? 37.547 4.435 -38.531 1.00 86.81 181 ALA A O 1
ATOM 1411 N N . ASP A 1 182 ? 36.105 2.972 -37.629 1.00 86.56 182 ASP A N 1
ATOM 1412 C CA . ASP A 1 182 ? 36.540 1.826 -38.429 1.00 86.56 182 ASP A CA 1
ATOM 1413 C C . ASP A 1 182 ? 36.238 2.031 -39.917 1.00 86.56 182 ASP A C 1
ATOM 1415 O O . ASP A 1 182 ? 37.100 1.786 -40.765 1.00 86.56 182 ASP A O 1
ATOM 1419 N N . ARG A 1 183 ? 35.072 2.598 -40.254 1.00 81.81 183 ARG A N 1
ATOM 1420 C CA . ARG A 1 183 ? 34.744 2.982 -41.639 1.00 81.81 183 ARG A CA 1
ATOM 1421 C C . ARG A 1 183 ? 35.699 4.038 -42.194 1.00 81.81 183 ARG A C 1
ATOM 1423 O O . ARG A 1 183 ? 36.149 3.908 -43.331 1.00 81.81 183 ARG A O 1
ATOM 1430 N N . ARG A 1 184 ? 36.058 5.054 -41.399 1.00 84.31 184 ARG A N 1
ATOM 1431 C CA . ARG A 1 184 ? 37.060 6.060 -41.797 1.00 84.31 184 ARG A CA 1
ATOM 1432 C C . ARG A 1 184 ? 38.417 5.422 -42.080 1.00 84.31 184 ARG A C 1
ATOM 1434 O O . ARG A 1 184 ? 39.009 5.716 -43.114 1.00 84.31 184 ARG A O 1
ATOM 1441 N N . LYS A 1 185 ? 38.882 4.518 -41.210 1.00 85.19 185 LYS A N 1
ATOM 1442 C CA . LYS A 1 185 ? 40.150 3.791 -41.399 1.00 85.19 185 LYS A CA 1
ATOM 1443 C C . LYS A 1 185 ? 40.138 2.940 -42.669 1.00 85.19 185 LYS A C 1
ATOM 1445 O O . LYS A 1 185 ? 41.099 2.996 -43.430 1.00 85.19 185 LYS A O 1
ATOM 1450 N N . LEU A 1 186 ? 39.057 2.200 -42.928 1.00 82.94 186 LEU A N 1
ATOM 1451 C CA . LEU A 1 186 ? 38.915 1.364 -44.127 1.00 82.94 186 LEU A CA 1
ATOM 1452 C C . LEU A 1 186 ? 39.022 2.185 -45.416 1.00 82.94 186 LEU A C 1
ATOM 1454 O O . LEU A 1 186 ? 39.799 1.840 -46.309 1.00 82.94 186 LEU A O 1
ATOM 1458 N N . VAL A 1 187 ? 38.295 3.302 -45.498 1.00 79.50 187 VAL A N 1
ATOM 1459 C CA . VAL A 1 187 ? 38.364 4.180 -46.673 1.00 79.50 187 VAL A CA 1
ATOM 1460 C C . VAL A 1 187 ? 39.741 4.825 -46.788 1.00 79.50 187 VAL A C 1
ATOM 1462 O O . VAL A 1 187 ? 40.313 4.829 -47.875 1.00 79.50 187 VAL A O 1
ATOM 1465 N N . GLN A 1 188 ? 40.336 5.277 -45.682 1.00 78.62 188 GLN A N 1
ATOM 1466 C CA . GLN A 1 188 ? 41.683 5.848 -45.679 1.00 78.62 188 GLN A CA 1
ATOM 1467 C C . GLN A 1 188 ? 42.734 4.849 -46.194 1.00 78.62 188 GLN A C 1
ATOM 1469 O O . GLN A 1 188 ? 43.533 5.213 -47.059 1.00 78.62 188 GLN A O 1
ATOM 1474 N N . MET A 1 189 ? 42.682 3.585 -45.754 1.00 78.81 189 MET A N 1
ATOM 1475 C CA . MET A 1 189 ? 43.539 2.504 -46.258 1.00 78.81 189 MET A CA 1
ATOM 1476 C C . MET A 1 189 ? 43.322 2.268 -47.756 1.00 78.81 189 MET A C 1
ATOM 1478 O O . MET A 1 189 ? 44.292 2.224 -48.511 1.00 78.81 189 MET A O 1
ATOM 1482 N N . SER A 1 190 ? 42.068 2.193 -48.212 1.00 72.81 190 SER A N 1
ATOM 1483 C CA . SER A 1 190 ? 41.755 1.985 -49.634 1.00 72.81 190 SER A CA 1
ATOM 1484 C C . SER A 1 190 ? 42.162 3.164 -50.532 1.00 72.81 190 SER A C 1
ATOM 1486 O O . SER A 1 190 ? 42.618 2.960 -51.654 1.00 72.81 190 SER A O 1
ATOM 1488 N N . SER A 1 191 ? 42.085 4.396 -50.019 1.00 69.56 191 SER A N 1
ATOM 1489 C CA . SER A 1 191 ? 42.389 5.627 -50.758 1.00 69.56 191 SER A CA 1
ATOM 1490 C C . SER A 1 191 ? 43.881 5.837 -51.018 1.00 69.56 191 SER A C 1
ATOM 1492 O O . SER A 1 191 ? 44.250 6.539 -51.956 1.00 69.56 191 SER A O 1
ATOM 1494 N N . SER A 1 192 ? 44.747 5.201 -50.220 1.00 70.38 192 SER A N 1
ATOM 1495 C CA . SER A 1 192 ? 46.205 5.266 -50.390 1.00 70.38 192 SER A CA 1
ATOM 1496 C C . SER A 1 192 ? 46.699 4.624 -51.696 1.00 70.38 192 SER A C 1
ATOM 1498 O O . SER A 1 192 ? 47.818 4.887 -52.125 1.00 70.38 192 SER A O 1
ATOM 1500 N N . LEU A 1 193 ? 45.851 3.814 -52.340 1.00 66.12 193 LEU A N 1
ATOM 1501 C CA . LEU A 1 193 ? 46.123 3.098 -53.588 1.00 66.12 193 LEU A CA 1
ATOM 1502 C C . LEU A 1 193 ? 45.457 3.753 -54.820 1.00 66.12 193 LEU A C 1
ATOM 1504 O O . LEU A 1 193 ? 45.514 3.184 -55.911 1.00 66.12 193 LEU A O 1
ATOM 1508 N N . MET A 1 194 ? 44.806 4.914 -54.664 1.00 71.88 194 MET A N 1
ATOM 1509 C CA . MET A 1 194 ? 44.018 5.587 -55.712 1.00 71.88 194 MET A CA 1
ATOM 1510 C C . MET A 1 194 ? 44.684 6.868 -56.251 1.00 71.88 194 MET A C 1
ATOM 1512 O O . MET A 1 194 ? 45.553 7.446 -55.608 1.00 71.88 194 MET A O 1
ATOM 1516 N N . SER A 1 195 ? 44.254 7.322 -57.438 1.00 75.75 195 SER A N 1
ATOM 1517 C CA . SER A 1 195 ? 44.606 8.642 -57.999 1.00 75.75 195 SER A CA 1
ATOM 1518 C C . SER A 1 195 ? 43.998 9.776 -57.160 1.00 75.75 195 SER A C 1
ATOM 1520 O O . SER A 1 195 ? 42.899 9.611 -56.633 1.00 75.75 195 SER A O 1
ATOM 1522 N N . ASP A 1 196 ? 44.666 10.933 -57.080 1.00 73.88 196 ASP A N 1
ATOM 1523 C CA . ASP A 1 196 ? 44.246 12.079 -56.253 1.00 73.88 196 ASP A CA 1
ATOM 1524 C C . ASP A 1 196 ? 42.790 12.516 -56.499 1.00 73.88 196 ASP A C 1
ATOM 1526 O O . ASP A 1 196 ? 42.060 12.797 -55.548 1.00 73.88 196 ASP A O 1
ATOM 1530 N N . VAL A 1 197 ? 42.321 12.471 -57.752 1.00 77.50 197 VAL A N 1
ATOM 1531 C CA . VAL A 1 197 ? 40.933 12.816 -58.116 1.00 77.50 197 VAL A CA 1
ATOM 1532 C C . VAL A 1 197 ? 39.929 11.783 -57.583 1.00 77.50 197 VAL A C 1
ATOM 1534 O O . VAL A 1 197 ? 38.877 12.145 -57.058 1.00 77.50 197 VAL A O 1
ATOM 1537 N N . ALA A 1 198 ? 40.262 10.491 -57.666 1.00 73.00 198 ALA A N 1
ATOM 1538 C CA . ALA A 1 198 ? 39.415 9.404 -57.166 1.00 73.00 198 ALA A CA 1
ATOM 1539 C C . ALA A 1 198 ? 39.393 9.358 -55.628 1.00 73.00 198 ALA A C 1
ATOM 1541 O O . ALA A 1 198 ? 38.366 9.069 -55.016 1.00 73.00 198 ALA A O 1
ATOM 1542 N N . ARG A 1 199 ? 40.516 9.710 -54.993 1.00 76.62 199 ARG A N 1
ATOM 1543 C CA . ARG A 1 199 ? 40.629 9.843 -53.540 1.00 76.62 199 ARG A CA 1
ATOM 1544 C C . ARG A 1 199 ? 39.727 10.950 -52.999 1.00 76.62 199 ARG A C 1
ATOM 1546 O O . ARG A 1 199 ? 39.052 10.735 -51.996 1.00 76.62 199 ARG A O 1
ATOM 1553 N N . GLU A 1 200 ? 39.690 12.111 -53.648 1.00 80.50 200 GLU A N 1
ATOM 1554 C CA . GLU A 1 200 ? 38.841 13.225 -53.211 1.00 80.50 200 GLU A CA 1
ATOM 1555 C C . GLU A 1 200 ? 37.342 12.904 -53.355 1.00 80.50 200 GLU A C 1
ATOM 1557 O O . GLU A 1 200 ? 36.546 13.239 -52.475 1.00 80.50 200 GLU A O 1
ATOM 1562 N N . GLN A 1 201 ? 36.955 12.197 -54.421 1.00 80.75 201 GLN A N 1
ATOM 1563 C CA . GLN A 1 201 ? 35.578 11.728 -54.616 1.00 80.75 201 GLN A CA 1
ATOM 1564 C C . GLN A 1 201 ? 35.157 10.708 -53.547 1.00 80.75 201 GLN A C 1
ATOM 1566 O O . GLN A 1 201 ? 34.108 10.884 -52.928 1.00 80.75 201 GLN A O 1
ATOM 1571 N N . ALA A 1 202 ? 35.998 9.710 -53.255 1.00 75.06 202 ALA A N 1
ATOM 1572 C CA . ALA A 1 202 ? 35.720 8.703 -52.227 1.00 75.06 202 ALA A CA 1
ATOM 1573 C C . ALA A 1 202 ? 35.590 9.308 -50.815 1.00 75.06 202 ALA A C 1
ATOM 1575 O O . ALA A 1 202 ? 34.783 8.848 -50.006 1.00 75.06 202 ALA A O 1
ATOM 1576 N N . LEU A 1 203 ? 36.359 10.361 -50.511 1.00 81.50 203 LEU A N 1
ATOM 1577 C CA . LEU A 1 203 ? 36.249 11.087 -49.243 1.00 81.50 203 LEU A CA 1
ATOM 1578 C C . LEU A 1 203 ? 34.939 11.882 -49.144 1.00 81.50 203 LEU A C 1
ATOM 1580 O O . LEU A 1 203 ? 34.273 11.805 -48.113 1.00 81.50 203 LEU A O 1
ATOM 1584 N N . LYS A 1 204 ? 34.527 12.583 -50.211 1.00 85.00 204 LYS A N 1
ATOM 1585 C CA . LYS A 1 204 ? 33.234 13.298 -50.252 1.00 85.00 204 LYS A CA 1
ATOM 1586 C C . LYS A 1 204 ? 32.047 12.346 -50.116 1.00 85.00 204 LYS A C 1
ATOM 1588 O O . LYS A 1 204 ? 31.082 12.647 -49.414 1.00 85.00 204 LYS A O 1
ATOM 1593 N N . GLU A 1 205 ? 32.118 11.184 -50.758 1.00 84.25 205 GLU A N 1
ATOM 1594 C CA . GLU A 1 205 ? 31.075 10.166 -50.664 1.00 84.25 205 GLU A CA 1
ATOM 1595 C C . GLU A 1 205 ? 30.981 9.595 -49.242 1.00 84.25 205 GLU A C 1
ATOM 1597 O O . GLU A 1 205 ? 29.893 9.596 -48.658 1.00 84.25 205 GLU A O 1
ATOM 1602 N N . LEU A 1 206 ? 32.118 9.250 -48.624 1.00 82.75 206 LEU A N 1
ATOM 1603 C CA . LEU A 1 206 ? 32.188 8.822 -47.223 1.00 82.75 206 LEU A CA 1
ATOM 1604 C C . LEU A 1 206 ? 31.623 9.878 -46.260 1.00 82.75 206 LEU A C 1
ATOM 1606 O O . LEU A 1 206 ? 30.913 9.533 -45.314 1.00 82.75 206 LEU A O 1
ATOM 1610 N N . GLU A 1 207 ? 31.929 11.159 -46.467 1.00 84.31 207 GLU A N 1
ATOM 1611 C CA . GLU A 1 207 ? 31.386 12.250 -45.650 1.00 84.31 207 GLU A CA 1
ATOM 1612 C C . GLU A 1 207 ? 29.862 12.351 -45.770 1.00 84.31 207 GLU A C 1
ATOM 1614 O O . GLU A 1 207 ? 29.172 12.541 -44.761 1.00 84.31 207 GLU A O 1
ATOM 1619 N N . SER A 1 208 ? 29.318 12.165 -46.975 1.00 84.81 208 SER A N 1
ATOM 1620 C CA . SER A 1 208 ? 27.871 12.160 -47.207 1.00 84.81 208 SER A CA 1
ATOM 1621 C C . SER A 1 208 ? 27.178 10.962 -46.541 1.00 84.81 208 SER A C 1
ATOM 1623 O O . SER A 1 208 ? 26.127 11.123 -45.913 1.00 84.81 208 SER A O 1
ATOM 1625 N N . GLU A 1 209 ? 27.789 9.775 -46.589 1.00 81.06 209 GLU A N 1
ATOM 1626 C CA . GLU A 1 209 ? 27.277 8.561 -45.947 1.00 81.06 209 GLU A CA 1
ATOM 1627 C C . GLU A 1 209 ? 27.341 8.653 -44.421 1.00 81.06 209 GLU A C 1
ATOM 1629 O O . GLU A 1 209 ? 26.349 8.372 -43.745 1.00 81.06 209 GLU A O 1
ATOM 1634 N N . LEU A 1 210 ? 28.468 9.113 -43.866 1.00 82.88 210 LEU A N 1
ATOM 1635 C CA . LEU A 1 210 ? 28.603 9.379 -42.432 1.00 82.88 210 LEU A CA 1
ATOM 1636 C C . LEU A 1 210 ? 27.569 10.406 -41.963 1.00 82.88 210 LEU A C 1
ATOM 1638 O O . LEU A 1 210 ? 27.027 10.265 -40.870 1.00 82.88 210 LEU A O 1
ATOM 1642 N N . SER A 1 211 ? 27.268 11.419 -42.777 1.00 83.00 211 SER A N 1
ATOM 1643 C CA . SER A 1 211 ? 26.256 12.431 -42.453 1.00 83.00 211 SER A CA 1
ATOM 1644 C C . SER A 1 211 ? 24.839 11.853 -42.437 1.00 83.00 211 SER A C 1
ATOM 1646 O O . SER A 1 211 ? 24.084 12.126 -41.502 1.00 83.00 211 SER A O 1
ATOM 1648 N N . ARG A 1 212 ? 24.475 11.002 -43.409 1.00 83.31 212 ARG A N 1
ATOM 1649 C CA . ARG A 1 212 ? 23.187 10.281 -43.385 1.00 83.31 212 ARG A CA 1
ATOM 1650 C C . ARG A 1 212 ? 23.090 9.349 -42.184 1.00 83.31 212 ARG A C 1
ATOM 1652 O O . ARG A 1 212 ? 22.070 9.349 -41.499 1.00 83.31 212 ARG A O 1
ATOM 1659 N N . LYS A 1 213 ? 24.153 8.599 -41.897 1.00 81.94 213 LYS A N 1
ATOM 1660 C CA . LYS A 1 213 ? 24.175 7.651 -40.785 1.00 81.94 213 LYS A CA 1
ATOM 1661 C C . LYS A 1 213 ? 24.058 8.348 -39.429 1.00 81.94 213 LYS A C 1
ATOM 1663 O O . LYS A 1 213 ? 23.216 7.959 -38.633 1.00 81.94 213 LYS A O 1
ATOM 1668 N N . LYS A 1 214 ? 24.759 9.468 -39.231 1.00 84.31 214 LYS A N 1
ATOM 1669 C CA . LYS A 1 214 ? 24.601 10.325 -38.043 1.00 84.31 214 LYS A CA 1
ATOM 1670 C C . LYS A 1 214 ? 23.158 10.779 -37.813 1.00 84.31 214 LYS A C 1
ATOM 1672 O O . LYS A 1 214 ? 22.743 10.901 -36.666 1.00 84.31 214 LYS A O 1
ATOM 1677 N N . MET A 1 215 ? 22.383 11.042 -38.871 1.00 79.25 215 MET A N 1
ATOM 1678 C CA . MET A 1 215 ? 20.962 11.383 -38.712 1.00 79.25 215 MET A CA 1
ATOM 1679 C C . MET A 1 215 ? 20.125 10.195 -38.229 1.00 79.25 215 MET A C 1
ATOM 1681 O O . MET A 1 215 ? 19.213 10.389 -37.427 1.00 79.25 215 MET A O 1
ATOM 1685 N N . VAL A 1 216 ? 20.423 8.984 -38.701 1.00 79.81 216 VAL A N 1
ATOM 1686 C CA . VAL A 1 216 ? 19.758 7.751 -38.250 1.00 79.81 216 VAL A CA 1
ATOM 1687 C C . VAL A 1 216 ? 20.130 7.443 -36.801 1.00 79.81 216 VAL A C 1
ATOM 1689 O O . VAL A 1 216 ? 19.241 7.262 -35.974 1.00 79.81 216 VAL A O 1
ATOM 1692 N N . ASP A 1 217 ? 21.421 7.486 -36.482 1.00 82.88 217 ASP A N 1
ATOM 1693 C CA . ASP A 1 217 ? 21.964 7.268 -35.140 1.00 82.88 217 ASP A CA 1
ATOM 1694 C C . ASP A 1 217 ? 21.371 8.265 -34.130 1.00 82.88 217 ASP A C 1
ATOM 1696 O O . ASP A 1 217 ? 20.939 7.883 -33.043 1.00 82.88 217 ASP A O 1
ATOM 1700 N N . LYS A 1 218 ? 21.235 9.541 -34.524 1.00 86.50 218 LYS A N 1
ATOM 1701 C CA . LYS A 1 218 ? 20.565 10.565 -33.711 1.00 86.50 218 LYS A CA 1
ATOM 1702 C C . LYS A 1 218 ? 19.099 10.218 -33.434 1.00 86.50 218 LYS A C 1
ATOM 1704 O O . LYS A 1 218 ? 18.671 10.309 -32.289 1.00 86.50 218 LYS A O 1
ATOM 1709 N N . ARG A 1 219 ? 18.336 9.788 -34.447 1.00 84.88 219 ARG A N 1
ATOM 1710 C CA . ARG A 1 219 ? 16.933 9.368 -34.260 1.00 84.88 219 ARG A CA 1
ATOM 1711 C C . ARG A 1 219 ? 16.811 8.164 -33.327 1.00 84.88 219 ARG A C 1
ATOM 1713 O O . ARG A 1 219 ? 15.871 8.107 -32.546 1.00 84.88 219 ARG A O 1
ATOM 1720 N N . GLN A 1 220 ? 17.748 7.219 -33.390 1.00 80.69 220 GLN A N 1
ATOM 1721 C CA . GLN A 1 220 ? 17.772 6.074 -32.475 1.00 80.69 220 GLN A CA 1
ATOM 1722 C C . GLN A 1 220 ? 17.994 6.511 -31.024 1.00 80.69 220 GLN A C 1
ATOM 1724 O O . GLN A 1 220 ? 17.280 6.051 -30.137 1.00 80.69 220 GLN A O 1
ATOM 1729 N N . ILE A 1 221 ? 18.934 7.432 -30.790 1.00 84.94 221 ILE A N 1
ATOM 1730 C CA . ILE A 1 221 ? 19.186 7.996 -29.457 1.00 84.94 221 ILE A CA 1
ATOM 1731 C C . ILE A 1 221 ? 17.959 8.762 -28.947 1.00 84.94 221 ILE A C 1
ATOM 1733 O O . ILE A 1 221 ? 17.585 8.608 -27.787 1.00 84.94 221 ILE A O 1
ATOM 1737 N N . ASP A 1 222 ? 17.325 9.573 -29.796 1.00 85.50 222 ASP A N 1
ATOM 1738 C CA . ASP A 1 222 ? 16.139 10.346 -29.416 1.00 85.50 222 ASP A CA 1
ATOM 1739 C C . ASP A 1 222 ? 14.959 9.415 -29.057 1.00 85.50 222 ASP A C 1
ATOM 1741 O O . ASP A 1 222 ? 14.342 9.592 -28.007 1.00 85.50 222 ASP A O 1
ATOM 1745 N N . ASN A 1 223 ? 14.724 8.349 -29.833 1.00 85.06 223 ASN A N 1
ATOM 1746 C CA . ASN A 1 223 ? 13.713 7.330 -29.519 1.00 85.06 223 ASN A CA 1
ATOM 1747 C C . ASN A 1 223 ? 14.008 6.594 -28.201 1.00 85.06 223 ASN A C 1
ATOM 1749 O O . ASN A 1 223 ? 13.097 6.344 -27.412 1.00 85.06 223 ASN A O 1
ATOM 1753 N N . LEU A 1 224 ? 15.273 6.239 -27.948 1.00 83.12 224 LEU A N 1
ATOM 1754 C CA . LEU A 1 224 ? 15.666 5.573 -26.706 1.00 83.12 224 LEU A CA 1
ATOM 1755 C C . LEU A 1 224 ? 15.404 6.477 -25.495 1.00 83.12 224 LEU A C 1
ATOM 1757 O O . LEU A 1 224 ? 14.839 6.022 -24.503 1.00 83.12 224 LEU A O 1
ATOM 1761 N N . LYS A 1 225 ? 15.729 7.772 -25.595 1.00 85.94 225 LYS A N 1
ATOM 1762 C CA . LYS A 1 225 ? 15.428 8.758 -24.545 1.00 85.94 225 LYS A CA 1
ATOM 1763 C C . LYS A 1 225 ? 13.932 8.867 -24.266 1.00 85.94 225 LYS A C 1
ATOM 1765 O O . LYS A 1 225 ? 13.548 8.938 -23.102 1.00 85.94 225 LYS A O 1
ATOM 1770 N N . GLU A 1 226 ? 13.088 8.867 -25.297 1.00 85.69 226 GLU A N 1
ATOM 1771 C CA . GLU A 1 226 ? 11.630 8.881 -25.118 1.00 85.69 226 GLU A CA 1
ATOM 1772 C C . GLU A 1 226 ? 11.135 7.634 -24.371 1.00 85.69 226 GLU A C 1
ATOM 1774 O O . GLU A 1 226 ? 10.331 7.749 -23.444 1.00 85.69 226 GLU A O 1
ATOM 1779 N N . VAL A 1 227 ? 11.647 6.446 -24.712 1.00 81.62 227 VAL A N 1
ATOM 1780 C CA . VAL A 1 227 ? 11.305 5.195 -24.011 1.00 81.62 227 VAL A CA 1
ATOM 1781 C C . VAL A 1 227 ? 11.738 5.254 -22.545 1.00 81.62 227 VAL A C 1
ATOM 1783 O O . VAL A 1 227 ? 10.927 4.978 -21.662 1.00 81.62 227 VAL A O 1
ATOM 1786 N N . GLN A 1 228 ? 12.970 5.683 -22.272 1.00 84.75 228 GLN A N 1
ATOM 1787 C CA . GLN A 1 228 ? 13.508 5.816 -20.915 1.00 84.75 228 GLN A CA 1
ATOM 1788 C C . GLN A 1 228 ? 12.695 6.814 -20.068 1.00 84.75 228 GLN A C 1
ATOM 1790 O O . GLN A 1 228 ? 12.348 6.533 -18.918 1.00 84.75 228 GLN A O 1
ATOM 1795 N N . GLN A 1 229 ? 12.297 7.951 -20.649 1.00 84.31 229 GLN A N 1
ATOM 1796 C CA . GLN A 1 229 ? 11.414 8.924 -19.994 1.00 84.31 229 GLN A CA 1
ATOM 1797 C C . GLN A 1 229 ? 10.036 8.334 -19.673 1.00 84.31 229 GLN A C 1
ATOM 1799 O O . GLN A 1 229 ? 9.500 8.570 -18.587 1.00 84.31 229 GLN A O 1
ATOM 1804 N N . MET A 1 230 ? 9.464 7.555 -20.592 1.00 81.50 230 MET A N 1
ATOM 1805 C CA . MET A 1 230 ? 8.183 6.883 -20.377 1.00 81.50 230 MET A CA 1
ATOM 1806 C C . MET A 1 230 ? 8.267 5.810 -19.286 1.00 81.50 230 MET A C 1
ATOM 1808 O O . MET A 1 230 ? 7.335 5.690 -18.494 1.00 81.50 230 MET A O 1
ATOM 1812 N N . GLU A 1 231 ? 9.374 5.072 -19.188 1.00 80.69 231 GLU A N 1
ATOM 1813 C CA . GLU A 1 231 ? 9.601 4.095 -18.115 1.00 80.69 231 GLU A CA 1
ATOM 1814 C C . GLU A 1 231 ? 9.677 4.758 -16.736 1.00 80.69 231 GLU A C 1
ATOM 1816 O O . GLU A 1 231 ? 9.002 4.317 -15.804 1.00 80.69 231 GLU A O 1
ATOM 1821 N N . LEU A 1 232 ? 10.426 5.858 -16.609 1.00 84.06 232 LEU A N 1
ATOM 1822 C CA . LEU A 1 232 ? 10.510 6.623 -15.360 1.00 84.06 232 LEU A CA 1
ATOM 1823 C C . LEU A 1 232 ? 9.160 7.238 -14.977 1.00 84.06 232 LEU A C 1
ATOM 1825 O O . LEU A 1 232 ? 8.782 7.235 -13.804 1.00 84.06 232 LEU A O 1
ATOM 1829 N N . LYS A 1 233 ? 8.408 7.750 -15.959 1.00 84.12 233 LYS A N 1
ATOM 1830 C CA . LYS A 1 233 ? 7.054 8.270 -15.738 1.00 84.12 233 LYS A CA 1
ATOM 1831 C C . LYS A 1 233 ? 6.116 7.172 -15.243 1.00 84.12 233 LYS A C 1
ATOM 1833 O O . LYS A 1 233 ? 5.413 7.369 -14.257 1.00 84.12 233 LYS A O 1
ATOM 1838 N N . HIS A 1 234 ? 6.147 6.011 -15.887 1.00 82.69 234 HIS A N 1
ATOM 1839 C CA . HIS A 1 234 ? 5.321 4.875 -15.510 1.00 82.69 234 HIS A CA 1
ATOM 1840 C C . HIS A 1 234 ? 5.638 4.389 -14.087 1.00 82.69 234 HIS A C 1
ATOM 1842 O O . HIS A 1 234 ? 4.721 4.152 -13.303 1.00 82.69 234 HIS A O 1
ATOM 1848 N N . LEU A 1 235 ? 6.920 4.311 -13.720 1.00 82.75 235 LEU A N 1
ATOM 1849 C CA . LEU A 1 235 ? 7.331 3.930 -12.370 1.00 82.75 235 LEU A CA 1
ATOM 1850 C C . LEU A 1 235 ? 6.813 4.918 -11.310 1.00 82.75 235 LEU A C 1
ATOM 1852 O O . LEU A 1 235 ? 6.327 4.491 -10.265 1.00 82.75 235 LEU A O 1
ATOM 1856 N N . LYS A 1 236 ? 6.868 6.228 -11.591 1.00 85.44 236 LYS A N 1
ATOM 1857 C CA . LYS A 1 236 ? 6.313 7.272 -10.710 1.00 85.44 236 LYS A CA 1
ATOM 1858 C C . LYS A 1 236 ? 4.803 7.133 -10.533 1.00 85.44 236 LYS A C 1
ATOM 1860 O O . LYS A 1 236 ? 4.314 7.249 -9.416 1.00 85.44 236 LYS A O 1
ATOM 1865 N N . GLU A 1 237 ? 4.069 6.868 -11.612 1.00 80.75 237 GLU A N 1
ATOM 1866 C CA . GLU A 1 237 ? 2.616 6.665 -11.555 1.00 80.75 237 GLU A CA 1
ATOM 1867 C C . GLU A 1 237 ? 2.242 5.429 -10.724 1.00 80.75 237 GLU A C 1
ATOM 1869 O O . GLU A 1 237 ? 1.322 5.498 -9.912 1.00 80.75 237 GLU A O 1
ATOM 1874 N N . VAL A 1 238 ? 2.971 4.318 -10.879 1.00 81.44 238 VAL A N 1
ATOM 1875 C CA . VAL A 1 238 ? 2.758 3.101 -10.073 1.00 81.44 238 VAL A CA 1
ATOM 1876 C C . VAL A 1 238 ? 3.011 3.380 -8.595 1.00 81.44 238 VAL A C 1
ATOM 1878 O O . VAL A 1 238 ? 2.167 3.059 -7.765 1.00 81.44 238 VAL A O 1
ATOM 1881 N N . PHE A 1 239 ? 4.125 4.035 -8.274 1.00 84.88 239 PHE A N 1
ATOM 1882 C CA . PHE A 1 239 ? 4.461 4.399 -6.900 1.00 84.88 239 PHE A CA 1
ATOM 1883 C C . PHE A 1 239 ? 3.413 5.314 -6.257 1.00 84.88 239 PHE A C 1
ATOM 1885 O O . PHE A 1 239 ? 3.036 5.106 -5.107 1.00 84.88 239 PHE A O 1
ATOM 1892 N N . GLN A 1 240 ? 2.891 6.288 -7.008 1.00 78.88 240 GLN A N 1
ATOM 1893 C CA . GLN A 1 240 ? 1.838 7.177 -6.519 1.00 78.88 240 GLN A CA 1
ATOM 1894 C C . GLN A 1 240 ? 0.563 6.402 -6.162 1.00 78.88 240 GLN A C 1
ATOM 1896 O O . GLN A 1 240 ? -0.043 6.661 -5.126 1.00 78.88 240 GLN A O 1
ATOM 1901 N N . ILE A 1 241 ? 0.168 5.440 -7.001 1.00 81.38 241 ILE A N 1
ATOM 1902 C CA . ILE A 1 241 ? -0.999 4.584 -6.747 1.00 81.38 241 ILE A CA 1
ATOM 1903 C C . ILE A 1 241 ? -0.760 3.685 -5.527 1.00 81.38 241 ILE A C 1
ATOM 1905 O O . ILE A 1 241 ? -1.673 3.484 -4.730 1.00 81.38 241 ILE A O 1
ATOM 1909 N N . GLU A 1 242 ? 0.449 3.142 -5.369 1.00 81.06 242 GLU A N 1
ATOM 1910 C CA . GLU A 1 242 ? 0.802 2.305 -4.219 1.00 81.06 242 GLU A CA 1
ATOM 1911 C C . GLU A 1 242 ? 0.758 3.084 -2.903 1.00 81.06 242 GLU A C 1
ATOM 1913 O O . GLU A 1 242 ? 0.160 2.595 -1.946 1.00 81.06 242 GLU A O 1
ATOM 1918 N N . ILE A 1 243 ? 1.331 4.294 -2.858 1.00 85.62 243 ILE A N 1
ATOM 1919 C CA . ILE A 1 243 ? 1.257 5.165 -1.676 1.00 85.62 243 ILE A CA 1
ATOM 1920 C C . ILE A 1 243 ? -0.190 5.514 -1.359 1.00 85.62 243 ILE A C 1
ATOM 1922 O O . ILE A 1 243 ? -0.610 5.299 -0.226 1.00 85.62 243 ILE A O 1
ATOM 1926 N N . GLN A 1 244 ? -0.961 5.964 -2.353 1.00 82.31 244 GLN A N 1
ATOM 1927 C CA . GLN A 1 244 ? -2.370 6.294 -2.144 1.00 82.31 244 GLN A CA 1
ATOM 1928 C C . GLN A 1 244 ? -3.138 5.088 -1.588 1.00 82.31 244 GLN A C 1
ATOM 1930 O O . GLN A 1 244 ? -3.890 5.209 -0.633 1.00 82.31 244 GLN A O 1
ATOM 1935 N N . GLY A 1 245 ? -2.887 3.885 -2.115 1.00 80.38 245 GLY A N 1
ATOM 1936 C CA . GLY A 1 245 ? -3.511 2.665 -1.606 1.00 80.38 245 GLY A CA 1
ATOM 1937 C C . GLY A 1 245 ? -3.060 2.267 -0.194 1.00 80.38 245 GLY A C 1
ATOM 1938 O O . GLY A 1 245 ? -3.783 1.559 0.506 1.00 80.38 245 GLY A O 1
ATOM 1939 N N . ILE A 1 246 ? -1.865 2.663 0.251 1.00 83.56 246 ILE A N 1
ATOM 1940 C CA . ILE A 1 246 ? -1.440 2.513 1.650 1.00 83.56 246 ILE A CA 1
ATOM 1941 C C . ILE A 1 246 ? -2.193 3.523 2.521 1.00 83.56 246 ILE A C 1
ATOM 1943 O O . ILE A 1 246 ? -2.790 3.112 3.511 1.00 83.56 246 ILE A O 1
ATOM 1947 N N . GLU A 1 247 ? -2.215 4.796 2.135 1.00 83.81 247 GLU A N 1
ATOM 1948 C CA . GLU A 1 247 ? -2.910 5.870 2.857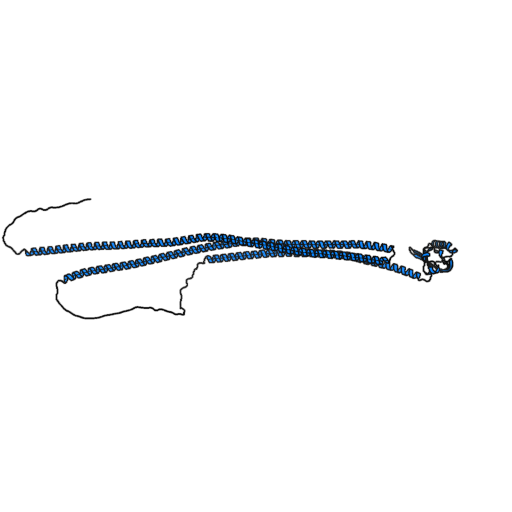 1.00 83.81 247 GLU A CA 1
ATOM 1949 C C . GLU A 1 247 ? -4.402 5.554 3.035 1.00 83.81 247 GLU A C 1
ATOM 1951 O O . GLU A 1 247 ? -4.871 5.487 4.170 1.00 83.81 247 GLU A O 1
ATOM 1956 N N . ASP A 1 248 ? -5.105 5.201 1.955 1.00 84.38 248 ASP A N 1
ATOM 1957 C CA . ASP A 1 248 ? -6.529 4.841 1.977 1.00 84.38 248 ASP A CA 1
ATOM 1958 C C . ASP A 1 248 ? -6.816 3.665 2.936 1.00 84.38 248 ASP A C 1
ATOM 1960 O O . ASP A 1 248 ? -7.838 3.634 3.627 1.00 84.38 248 ASP A O 1
ATOM 1964 N N . ARG A 1 249 ? -5.914 2.671 3.007 1.00 83.75 249 ARG A N 1
ATOM 1965 C CA . ARG A 1 249 ? -6.055 1.532 3.935 1.00 83.75 249 ARG A CA 1
ATOM 1966 C C . ARG A 1 249 ? -5.916 1.965 5.387 1.00 83.75 249 ARG A C 1
ATOM 1968 O O . ARG A 1 249 ? -6.684 1.505 6.229 1.00 83.75 249 ARG A O 1
ATOM 1975 N N . TYR A 1 250 ? -4.952 2.826 5.696 1.00 84.38 250 TYR A N 1
ATOM 1976 C CA . TYR A 1 250 ? -4.763 3.312 7.062 1.00 84.38 250 TYR A CA 1
ATOM 1977 C C . TYR A 1 250 ? -5.862 4.295 7.482 1.00 84.38 250 TYR A C 1
ATOM 1979 O O . TYR A 1 250 ? -6.285 4.251 8.635 1.00 84.38 250 TYR A O 1
ATOM 1987 N N . GLU A 1 251 ? -6.407 5.097 6.564 1.00 85.69 251 GLU A N 1
ATOM 1988 C CA . GLU A 1 251 ? -7.612 5.898 6.818 1.00 85.69 251 GLU A CA 1
ATOM 1989 C C . GLU A 1 251 ? -8.821 5.015 7.162 1.00 85.69 251 GLU A C 1
ATOM 1991 O O . GLU A 1 251 ? -9.543 5.289 8.125 1.00 85.69 251 GLU A O 1
ATOM 1996 N N . GLN A 1 252 ? -9.010 3.904 6.440 1.00 85.25 252 GLN A N 1
ATOM 1997 C CA . GLN A 1 252 ? -10.041 2.909 6.764 1.00 85.25 252 GLN A CA 1
ATOM 1998 C C . GLN A 1 252 ? -9.810 2.247 8.128 1.00 85.25 252 GLN A C 1
ATOM 2000 O O . GLN A 1 252 ? -10.756 2.005 8.874 1.00 85.25 252 GLN A O 1
ATOM 2005 N N . LEU A 1 253 ? -8.561 1.947 8.490 1.00 84.00 253 LEU A N 1
ATOM 2006 C CA . LEU A 1 253 ? -8.248 1.385 9.806 1.00 84.00 253 LEU A CA 1
ATOM 2007 C C . LEU A 1 253 ? -8.509 2.383 10.939 1.00 84.00 253 LEU A C 1
ATOM 2009 O O . LEU A 1 253 ? -9.041 1.987 11.974 1.00 84.00 253 LEU A O 1
ATOM 2013 N N . LEU A 1 254 ? -8.180 3.662 10.745 1.00 84.19 254 LEU A N 1
ATOM 2014 C CA . LEU A 1 254 ? -8.441 4.722 11.722 1.00 84.19 254 LEU A CA 1
ATOM 2015 C C . LEU A 1 254 ? -9.941 4.954 11.925 1.00 84.19 254 LEU A C 1
ATOM 2017 O O . LEU A 1 254 ? -10.388 5.014 13.067 1.00 84.19 254 LEU A O 1
ATOM 2021 N N . THR A 1 255 ? -10.718 5.023 10.842 1.00 84.81 255 THR A N 1
ATOM 2022 C CA . THR A 1 255 ? -12.186 5.166 10.907 1.00 84.81 255 THR A CA 1
ATOM 2023 C C . THR A 1 255 ? -12.844 3.966 11.583 1.00 84.81 255 THR A C 1
ATOM 2025 O O . THR A 1 255 ? -13.611 4.135 12.530 1.00 84.81 255 THR A O 1
ATOM 2028 N N . ASN A 1 256 ? -12.462 2.743 11.204 1.00 84.50 256 ASN A N 1
ATOM 2029 C CA . ASN A 1 256 ? -12.926 1.542 11.901 1.00 84.50 256 ASN A CA 1
ATOM 2030 C C . ASN A 1 256 ? -12.544 1.578 13.390 1.00 84.50 256 ASN A C 1
ATOM 2032 O O . ASN A 1 256 ? -13.325 1.162 14.240 1.00 84.50 256 ASN A O 1
ATOM 2036 N N . ARG A 1 257 ? -11.354 2.087 13.742 1.00 83.19 257 ARG A N 1
ATOM 2037 C CA . ARG A 1 257 ? -10.929 2.183 15.143 1.00 83.19 257 ARG A CA 1
ATOM 2038 C C . ARG A 1 257 ? -11.786 3.172 15.929 1.00 83.19 257 ARG A C 1
ATOM 2040 O O . ARG A 1 257 ? -12.214 2.827 17.030 1.00 83.19 257 ARG A O 1
ATOM 2047 N N . THR A 1 258 ? -12.072 4.351 15.381 1.00 82.69 258 THR A N 1
ATOM 2048 C CA . THR A 1 258 ? -12.959 5.327 16.034 1.00 82.69 258 THR A CA 1
ATOM 2049 C C . THR A 1 258 ? -14.359 4.763 16.237 1.00 82.69 258 THR A C 1
ATOM 2051 O O . THR A 1 258 ? -14.891 4.874 17.336 1.00 82.69 258 THR A O 1
ATOM 2054 N N . GLU A 1 259 ? -14.904 4.062 15.241 1.00 84.50 259 GLU A N 1
ATOM 2055 C CA . GLU A 1 259 ? -16.208 3.401 15.356 1.00 84.50 259 GLU A CA 1
ATOM 2056 C C . GLU A 1 259 ? -16.188 2.308 16.435 1.00 84.50 259 GLU A C 1
ATOM 2058 O O . GLU A 1 259 ? -17.070 2.268 17.291 1.00 84.50 259 GLU A O 1
ATOM 2063 N N . THR A 1 260 ? -15.145 1.465 16.480 1.00 80.69 260 THR A N 1
ATOM 2064 C CA . THR A 1 260 ? -15.018 0.455 17.550 1.00 80.69 260 THR A CA 1
ATOM 2065 C C . THR A 1 260 ? -14.915 1.084 18.934 1.00 80.69 260 THR A C 1
ATOM 2067 O O . THR A 1 260 ? -15.492 0.553 19.874 1.00 80.69 260 THR A O 1
ATOM 2070 N N . TYR A 1 261 ? -14.227 2.219 19.070 1.00 83.44 261 TYR A N 1
ATOM 2071 C CA . TYR A 1 261 ? -14.106 2.927 20.340 1.00 83.44 261 TYR A CA 1
ATOM 2072 C C . TYR A 1 261 ? -15.445 3.509 20.806 1.00 83.44 261 TYR A C 1
ATOM 2074 O O . TYR A 1 261 ? -15.794 3.382 21.978 1.00 83.44 261 TYR A O 1
ATOM 2082 N N . GLU A 1 262 ? -16.213 4.125 19.904 1.00 82.69 262 GLU A N 1
ATOM 2083 C CA . GLU A 1 262 ? -17.547 4.648 20.221 1.00 82.69 262 GLU A CA 1
ATOM 2084 C C . GLU A 1 262 ? -18.487 3.532 20.690 1.00 82.69 262 GLU A C 1
ATOM 2086 O O . GLU A 1 262 ? -19.214 3.696 21.672 1.00 82.69 262 GLU A O 1
ATOM 2091 N N . ILE A 1 263 ? -18.416 2.372 20.040 1.00 80.50 263 ILE A N 1
ATOM 2092 C CA . ILE A 1 263 ? -19.193 1.184 20.399 1.00 80.50 263 ILE A CA 1
ATOM 2093 C C . ILE A 1 263 ? -18.722 0.597 21.738 1.00 80.50 263 ILE A C 1
ATOM 2095 O O . ILE A 1 263 ? -19.547 0.274 22.590 1.00 80.50 263 ILE A O 1
ATOM 2099 N N . GLU A 1 264 ? -17.409 0.505 21.975 1.00 78.00 264 GLU A N 1
ATOM 2100 C CA . GLU A 1 264 ? -16.836 0.082 23.262 1.00 78.00 264 GLU A CA 1
ATOM 2101 C C . GLU A 1 264 ? -17.324 0.982 24.406 1.00 78.00 264 GLU A C 1
ATOM 2103 O O . GLU A 1 264 ? -17.735 0.474 25.450 1.00 78.00 264 GLU A O 1
ATOM 2108 N N . GLN A 1 265 ? -17.359 2.304 24.203 1.00 80.56 265 GLN A N 1
ATOM 2109 C CA . GLN A 1 265 ? -17.908 3.236 25.189 1.00 80.56 265 GLN A CA 1
ATOM 2110 C C . GLN A 1 265 ? -19.402 3.016 25.436 1.00 80.56 265 GLN A C 1
ATOM 2112 O O . GLN A 1 265 ? -19.833 3.010 26.590 1.00 80.56 265 GLN A O 1
ATOM 2117 N N . GLN A 1 266 ? -20.195 2.823 24.379 1.00 80.44 266 GLN A N 1
ATOM 2118 C CA . GLN A 1 266 ? -21.631 2.559 24.507 1.00 80.44 266 GLN A CA 1
ATOM 2119 C C . GLN A 1 266 ? -21.890 1.273 25.293 1.00 80.44 266 GLN A C 1
ATOM 2121 O O . GLN A 1 266 ? -22.639 1.293 26.270 1.00 80.44 266 GLN A O 1
ATOM 2126 N N . HIS A 1 267 ? -21.210 0.180 24.949 1.00 79.31 267 HIS A N 1
ATOM 2127 C CA . HIS A 1 267 ? -21.346 -1.084 25.668 1.00 79.31 267 HIS A CA 1
ATOM 2128 C C . HIS A 1 267 ? -20.882 -0.989 27.123 1.00 79.31 267 HIS A C 1
A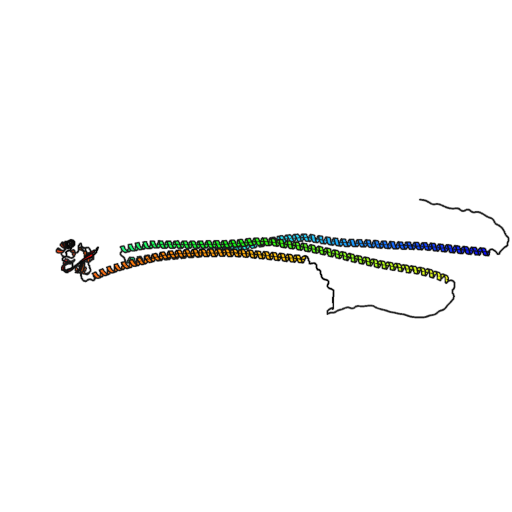TOM 2130 O O . HIS A 1 267 ? -21.493 -1.601 27.998 1.00 79.31 267 HIS A O 1
ATOM 2136 N N . GLU A 1 268 ? -19.840 -0.208 27.421 1.00 77.88 268 GLU A N 1
ATOM 2137 C CA . GLU A 1 268 ? -19.388 -0.003 28.798 1.00 77.88 268 GLU A CA 1
ATOM 2138 C C . GLU A 1 268 ? -20.432 0.757 29.636 1.00 77.88 268 GLU A C 1
ATOM 2140 O O . GLU A 1 268 ? -20.622 0.461 30.820 1.00 77.88 268 GLU A O 1
ATOM 2145 N N . VAL A 1 269 ? -21.146 1.714 29.033 1.00 79.50 269 VAL A N 1
ATOM 2146 C CA . VAL A 1 269 ? -22.276 2.405 29.673 1.00 79.50 269 VAL A CA 1
ATOM 2147 C C . VAL A 1 269 ? -23.444 1.439 29.892 1.00 79.50 269 VAL A C 1
ATOM 2149 O O . VAL A 1 269 ? -23.928 1.330 31.020 1.00 79.50 269 VAL A O 1
ATOM 2152 N N . GLU A 1 270 ? -23.848 0.684 28.869 1.00 77.62 270 GLU A N 1
ATOM 2153 C CA . GLU A 1 270 ? -24.948 -0.290 28.948 1.00 77.62 270 GLU A CA 1
ATOM 2154 C C . GLU A 1 270 ? -24.696 -1.379 30.001 1.00 77.62 270 GLU A C 1
ATOM 2156 O O . GLU A 1 270 ? -25.566 -1.675 30.826 1.00 77.62 270 GLU A O 1
ATOM 2161 N N . ALA A 1 271 ? -23.490 -1.955 30.019 1.00 75.50 271 ALA A N 1
ATOM 2162 C CA . ALA A 1 271 ? -23.103 -2.978 30.985 1.00 75.50 271 ALA A CA 1
ATOM 2163 C C . ALA A 1 271 ? -23.167 -2.441 32.422 1.00 75.50 271 ALA A C 1
ATOM 2165 O O . ALA A 1 271 ? -23.668 -3.119 33.322 1.00 75.50 271 ALA A O 1
ATOM 2166 N N . ARG A 1 272 ? -22.724 -1.196 32.645 1.00 71.62 272 ARG A N 1
ATOM 2167 C CA . ARG A 1 272 ? -22.795 -0.544 33.960 1.00 71.62 272 ARG A CA 1
ATOM 2168 C C . ARG A 1 272 ? -24.226 -0.242 34.385 1.00 71.62 272 ARG A C 1
ATOM 2170 O O . ARG A 1 272 ? -24.555 -0.459 35.550 1.00 71.62 272 ARG A O 1
ATOM 2177 N N . GLU A 1 273 ? -25.085 0.226 33.482 1.00 75.50 273 GLU A N 1
ATOM 2178 C CA . GLU A 1 273 ? -26.506 0.440 33.783 1.00 75.50 273 GLU A CA 1
ATOM 2179 C C . GLU A 1 273 ? -27.202 -0.865 34.181 1.00 75.50 273 GLU A C 1
ATOM 2181 O O . GLU A 1 273 ? -27.954 -0.900 35.160 1.00 75.50 273 GLU A O 1
ATOM 2186 N N . ALA A 1 274 ? -26.919 -1.959 33.470 1.00 73.31 274 ALA A N 1
ATOM 2187 C CA . ALA A 1 274 ? -27.414 -3.285 33.824 1.00 73.31 274 ALA A CA 1
ATOM 2188 C C . ALA A 1 274 ? -26.898 -3.731 35.203 1.00 73.31 274 ALA A C 1
ATOM 2190 O O . ALA A 1 274 ? -27.667 -4.227 36.032 1.00 73.31 274 ALA A O 1
ATOM 2191 N N . GLN A 1 275 ? -25.617 -3.495 35.492 1.00 76.00 275 GLN A N 1
ATOM 2192 C CA . GLN A 1 275 ? -25.003 -3.843 36.771 1.00 76.00 275 GLN A CA 1
ATOM 2193 C C . GLN A 1 275 ? -25.590 -3.027 37.936 1.00 76.00 275 GLN A C 1
ATOM 2195 O O . GLN A 1 275 ? -25.877 -3.592 38.992 1.00 76.00 275 GLN A O 1
ATOM 2200 N N . ALA A 1 276 ? -25.853 -1.731 37.736 1.00 75.50 276 ALA A N 1
ATOM 2201 C CA . ALA A 1 276 ? -26.504 -0.865 38.719 1.00 75.50 276 ALA A CA 1
ATOM 2202 C C . ALA A 1 276 ? -27.941 -1.317 39.024 1.00 75.50 276 ALA A C 1
ATOM 2204 O O . ALA A 1 276 ? -28.317 -1.413 40.194 1.00 75.50 276 ALA A O 1
ATOM 2205 N N . LYS A 1 277 ? -28.723 -1.673 37.993 1.00 77.44 277 LYS A N 1
ATOM 2206 C CA . LYS A 1 277 ? -30.068 -2.252 38.167 1.00 77.44 277 LYS A CA 1
ATOM 2207 C C . LYS A 1 277 ? -30.020 -3.544 38.980 1.00 77.44 277 LYS A C 1
ATOM 2209 O O . LYS A 1 277 ? -30.856 -3.755 39.853 1.00 77.44 277 LYS A O 1
ATOM 2214 N N . LEU A 1 278 ? -29.023 -4.396 38.742 1.00 76.31 278 LEU A N 1
ATOM 2215 C CA . LEU A 1 278 ? -28.879 -5.659 39.466 1.00 76.31 278 LEU A CA 1
ATOM 2216 C C . LEU A 1 278 ? -28.540 -5.440 40.946 1.00 76.31 278 LEU A C 1
ATOM 2218 O O . LEU A 1 278 ? -29.097 -6.123 41.805 1.00 76.31 278 LEU A O 1
ATOM 2222 N N . VAL A 1 279 ? -27.670 -4.473 41.256 1.00 78.06 279 VAL A N 1
ATOM 2223 C CA . VAL A 1 279 ? -27.385 -4.076 42.645 1.00 78.06 279 VAL A CA 1
ATOM 2224 C C . VAL A 1 279 ? -28.653 -3.560 43.328 1.00 78.06 279 VAL A C 1
ATOM 2226 O O . VAL A 1 279 ? -28.978 -4.049 44.406 1.00 78.06 279 VAL A O 1
ATOM 2229 N N . GLN A 1 280 ? -29.419 -2.675 42.681 1.00 75.38 280 GLN A N 1
ATOM 2230 C CA . GLN A 1 280 ? -30.694 -2.185 43.227 1.00 75.38 280 GLN A CA 1
ATOM 2231 C C . GLN A 1 280 ? -31.677 -3.327 43.509 1.00 75.38 280 GLN A C 1
ATOM 2233 O O . GLN A 1 280 ? -32.252 -3.402 44.592 1.00 75.38 280 GLN A O 1
ATOM 2238 N N . MET A 1 281 ? -31.833 -4.266 42.573 1.00 73.12 281 MET A N 1
ATOM 2239 C CA . MET A 1 281 ? -32.731 -5.407 42.762 1.00 73.12 281 MET A CA 1
ATOM 2240 C C . MET A 1 281 ? -32.284 -6.333 43.898 1.00 73.12 281 MET A C 1
ATOM 2242 O O . MET A 1 281 ? -33.127 -6.819 44.655 1.00 73.12 281 MET A O 1
ATOM 2246 N N . LYS A 1 282 ? -30.972 -6.548 44.063 1.00 76.81 282 LYS A N 1
ATOM 2247 C CA . LYS A 1 282 ? -30.421 -7.295 45.203 1.00 76.81 282 LYS A CA 1
ATOM 2248 C C . LYS A 1 282 ? -30.707 -6.595 46.526 1.00 76.81 282 LYS A C 1
ATOM 2250 O O . LYS A 1 282 ? -31.204 -7.238 47.445 1.00 76.81 282 LYS A O 1
ATOM 2255 N N . GLU A 1 283 ? -30.460 -5.290 46.613 1.00 76.75 283 GLU A N 1
ATOM 2256 C CA . GLU A 1 283 ? -30.744 -4.502 47.817 1.00 76.75 283 GLU A CA 1
ATOM 2257 C C . GLU A 1 283 ? -32.238 -4.527 48.173 1.00 76.75 283 GLU A C 1
ATOM 2259 O O . GLU A 1 283 ? -32.607 -4.701 49.338 1.00 76.75 283 GLU A O 1
ATOM 2264 N N . GLU A 1 284 ? -33.123 -4.426 47.179 1.00 74.94 284 GLU A N 1
ATOM 2265 C CA . GLU A 1 284 ? -34.566 -4.559 47.384 1.00 74.94 284 GLU A CA 1
ATOM 2266 C C . GLU A 1 284 ? -34.966 -5.951 47.883 1.00 74.94 284 GLU A C 1
ATOM 2268 O O . GLU A 1 284 ? -35.831 -6.074 48.758 1.00 74.94 284 GLU A O 1
ATOM 2273 N N . GLN A 1 285 ? -34.363 -7.006 47.331 1.00 74.44 285 GLN A N 1
ATOM 2274 C CA . GLN A 1 285 ? -34.612 -8.382 47.748 1.00 74.44 285 GLN A CA 1
ATOM 2275 C C . GLN A 1 285 ? -34.131 -8.613 49.185 1.00 74.44 285 GLN A C 1
ATOM 2277 O O . GLN A 1 285 ? -34.891 -9.146 49.997 1.00 74.44 285 GLN A O 1
ATOM 2282 N N . GLU A 1 286 ? -32.937 -8.138 49.540 1.00 76.06 286 GLU A N 1
ATOM 2283 C CA . GLU A 1 286 ? -32.410 -8.182 50.908 1.00 76.06 286 GLU A CA 1
ATOM 2284 C C . GLU A 1 286 ? -33.303 -7.411 51.885 1.00 76.06 286 GLU A C 1
ATOM 2286 O O . GLU A 1 286 ? -33.591 -7.891 52.983 1.00 76.06 286 GLU A O 1
ATOM 2291 N N . LEU A 1 287 ? -33.807 -6.235 51.495 1.00 76.31 287 LEU A N 1
ATOM 2292 C CA . LEU A 1 287 ? -34.727 -5.458 52.325 1.00 76.31 287 LEU A CA 1
ATOM 2293 C C . LEU A 1 287 ? -36.052 -6.204 52.542 1.00 76.31 287 LEU A C 1
ATOM 2295 O O . LEU A 1 287 ? -36.587 -6.217 53.655 1.00 76.31 287 LEU A O 1
ATOM 2299 N N . LYS A 1 288 ? -36.594 -6.843 51.499 1.00 76.31 288 LYS A N 1
ATOM 2300 C CA . LYS A 1 288 ? -37.797 -7.685 51.598 1.00 76.31 288 LYS A CA 1
ATOM 2301 C C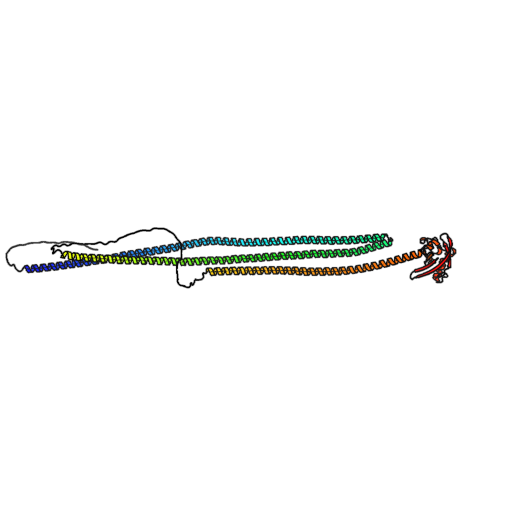 . LYS A 1 288 ? -37.550 -8.878 52.526 1.00 76.31 288 LYS A C 1
ATOM 2303 O O . LYS A 1 288 ? -38.382 -9.124 53.401 1.00 76.31 288 LYS A O 1
ATOM 2308 N N . GLN A 1 289 ? -36.411 -9.559 52.397 1.00 73.56 289 GLN A N 1
ATOM 2309 C CA . GLN A 1 289 ? -36.020 -10.675 53.266 1.00 73.56 289 GLN A CA 1
ATOM 2310 C C . GLN A 1 289 ? -35.870 -10.231 54.725 1.00 73.56 289 GLN A C 1
ATOM 2312 O O . GLN A 1 289 ? -36.494 -10.828 55.599 1.00 73.56 289 GLN A O 1
ATOM 2317 N N . MET A 1 290 ? -35.160 -9.130 54.991 1.00 71.44 290 MET A N 1
ATOM 2318 C CA . MET A 1 290 ? -35.023 -8.538 56.330 1.00 71.44 290 MET A CA 1
ATOM 2319 C C . MET A 1 290 ? -36.387 -8.196 56.950 1.00 71.44 290 MET A C 1
ATOM 2321 O O . MET A 1 290 ? -36.634 -8.506 58.113 1.00 71.44 290 MET A O 1
ATOM 2325 N N . LYS A 1 291 ? -37.322 -7.623 56.178 1.00 72.44 291 LYS A N 1
ATOM 2326 C CA . LYS A 1 291 ? -38.693 -7.331 56.649 1.00 72.44 291 LYS A CA 1
ATOM 2327 C C . LYS A 1 291 ? -39.508 -8.591 56.941 1.00 72.44 291 LYS A C 1
ATOM 2329 O O . LYS A 1 291 ? -40.380 -8.578 57.812 1.00 72.44 291 LYS A O 1
ATOM 2334 N N . VAL A 1 292 ? -39.313 -9.669 56.183 1.00 78.75 292 VAL A N 1
ATOM 2335 C CA . VAL A 1 292 ? -39.983 -10.954 56.438 1.00 78.75 292 VAL A CA 1
ATOM 2336 C C . VAL A 1 292 ? -39.396 -11.618 57.681 1.00 78.75 292 VAL A C 1
ATOM 2338 O O . VAL A 1 292 ? -40.172 -12.002 58.556 1.00 78.75 292 VAL A O 1
ATOM 2341 N N . ALA A 1 293 ? -38.068 -11.670 57.794 1.00 73.12 293 ALA A N 1
ATOM 2342 C CA . ALA A 1 293 ? -37.356 -12.199 58.953 1.00 73.12 293 ALA A CA 1
ATOM 2343 C C . ALA A 1 293 ? -37.736 -11.441 60.234 1.00 73.12 293 ALA A C 1
ATOM 2345 O O . ALA A 1 293 ? -38.162 -12.061 61.204 1.00 73.12 293 ALA A O 1
ATOM 2346 N N . GLY A 1 294 ? -37.732 -10.103 60.210 1.00 73.81 294 GLY A N 1
ATOM 2347 C CA . GLY A 1 294 ? -38.173 -9.283 61.342 1.00 73.81 294 GLY A CA 1
ATOM 2348 C C . GLY A 1 294 ? -39.624 -9.560 61.757 1.00 73.81 294 GLY A C 1
ATOM 2349 O O . GLY A 1 294 ? -39.918 -9.692 62.940 1.00 73.81 294 GLY A O 1
ATOM 2350 N N . ARG A 1 295 ? -40.545 -9.748 60.798 1.00 74.06 295 ARG A N 1
ATOM 2351 C CA . ARG A 1 295 ? -41.943 -10.128 61.096 1.00 74.06 295 ARG A CA 1
ATOM 2352 C C . ARG A 1 295 ? -42.085 -11.550 61.636 1.00 74.06 295 ARG A C 1
ATOM 2354 O O . ARG A 1 295 ? -43.033 -11.832 62.367 1.00 74.06 295 ARG A O 1
ATOM 2361 N N . GLN A 1 296 ? -41.228 -12.479 61.225 1.00 73.44 296 GLN A N 1
ATOM 2362 C CA . GLN A 1 296 ? -41.199 -13.830 61.787 1.00 73.44 296 GLN A CA 1
ATOM 2363 C C . GLN A 1 296 ? -40.679 -13.802 63.223 1.00 73.44 296 GLN A C 1
ATOM 2365 O O . GLN A 1 296 ? -41.325 -14.385 64.090 1.00 73.44 296 GLN A O 1
ATOM 2370 N N . GLU A 1 297 ? -39.608 -13.057 63.486 1.00 74.06 297 GLU A N 1
ATOM 2371 C CA . GLU A 1 297 ? -39.052 -12.917 64.832 1.00 74.06 297 GLU A CA 1
ATOM 2372 C C . GLU A 1 297 ? -40.042 -12.234 65.777 1.00 74.06 297 GLU A C 1
ATOM 2374 O O . GLU A 1 297 ? -40.308 -12.732 66.868 1.00 74.06 297 GLU A O 1
ATOM 2379 N N . LEU A 1 298 ? -40.718 -11.178 65.315 1.00 72.12 298 LEU A N 1
ATOM 2380 C CA . LEU A 1 298 ? -41.770 -10.523 66.088 1.00 72.12 298 LEU A CA 1
ATOM 2381 C C . LEU A 1 298 ? -42.923 -11.487 66.418 1.00 72.12 298 LEU A C 1
ATOM 2383 O O . LEU A 1 298 ? -43.440 -11.480 67.533 1.00 72.12 298 LEU A O 1
ATOM 2387 N N . ARG A 1 299 ? -43.325 -12.351 65.476 1.00 74.25 299 ARG A N 1
ATOM 2388 C CA . ARG A 1 299 ? -44.347 -13.386 65.725 1.00 74.25 299 ARG A CA 1
ATOM 2389 C C . ARG A 1 299 ? -43.865 -14.444 66.713 1.00 74.25 299 ARG A C 1
ATOM 2391 O O . ARG A 1 299 ? -44.642 -14.853 67.574 1.00 74.25 299 ARG A O 1
ATOM 2398 N N . ARG A 1 300 ? -42.603 -14.865 66.611 1.00 76.88 300 ARG A N 1
ATOM 2399 C CA . ARG A 1 300 ? -41.970 -15.813 67.533 1.00 76.88 300 ARG A CA 1
ATOM 2400 C C . ARG A 1 300 ? -41.945 -15.252 68.955 1.00 76.88 300 ARG A C 1
ATOM 2402 O O . ARG A 1 300 ? -42.358 -15.960 69.871 1.00 76.88 300 ARG A O 1
ATOM 2409 N N . LEU A 1 301 ? -41.537 -13.994 69.127 1.00 72.06 301 LEU A N 1
ATOM 2410 C CA . LEU A 1 301 ? -41.539 -13.292 70.414 1.00 72.06 301 LEU A CA 1
ATOM 2411 C C . LEU A 1 301 ? -42.951 -13.199 71.004 1.00 72.06 301 LEU A C 1
ATOM 2413 O O . LEU A 1 301 ? -43.156 -13.639 72.132 1.00 72.06 301 LEU A O 1
ATOM 2417 N N . HIS A 1 302 ? -43.949 -12.767 70.224 1.00 74.12 302 HIS A N 1
ATOM 2418 C CA . HIS A 1 302 ? -45.347 -12.739 70.680 1.00 74.12 302 HIS A CA 1
ATOM 2419 C C . HIS A 1 302 ? -45.865 -14.124 71.093 1.00 74.12 302 HIS A C 1
ATOM 2421 O O . HIS A 1 302 ? -46.621 -14.253 72.056 1.00 74.12 302 HIS A O 1
ATOM 2427 N N . GLN A 1 303 ? -45.494 -15.182 70.366 1.00 75.25 303 GLN A N 1
ATOM 2428 C CA . GLN A 1 303 ? -45.918 -16.542 70.692 1.00 75.25 303 GLN A CA 1
ATOM 2429 C C . GLN A 1 303 ? -45.255 -17.045 71.979 1.00 75.25 303 GLN A C 1
ATOM 2431 O O . GLN A 1 303 ? -45.935 -17.631 72.822 1.00 75.25 303 GLN A O 1
ATOM 2436 N N . LEU A 1 304 ? -43.959 -16.778 72.159 1.00 75.81 304 LEU A N 1
ATOM 2437 C CA . LEU A 1 304 ? -43.225 -17.046 73.397 1.00 75.81 304 LEU A CA 1
ATOM 2438 C C . LEU A 1 304 ? -43.855 -16.313 74.580 1.00 75.81 304 LEU A C 1
ATOM 2440 O O . LEU A 1 304 ? -44.148 -16.945 75.595 1.00 75.81 304 LEU A O 1
ATOM 2444 N N . HIS A 1 305 ? -44.135 -15.021 74.418 1.00 72.50 305 HIS A N 1
ATOM 2445 C CA . HIS A 1 305 ? -44.763 -14.208 75.448 1.00 72.50 305 HIS A CA 1
ATOM 2446 C C . HIS A 1 305 ? -46.150 -14.748 75.816 1.00 72.50 305 HIS A C 1
ATOM 2448 O O . HIS A 1 305 ? -46.432 -15.020 76.982 1.00 72.50 305 HIS A O 1
ATOM 2454 N N . ARG A 1 306 ? -46.989 -15.054 74.818 1.00 75.75 306 ARG A N 1
ATOM 2455 C CA . ARG A 1 306 ? -48.306 -15.670 75.038 1.00 75.75 306 ARG A CA 1
ATOM 2456 C C . ARG A 1 306 ? -48.205 -16.995 75.796 1.00 75.75 306 ARG A C 1
ATOM 2458 O O . ARG A 1 306 ? -49.013 -17.243 76.689 1.00 75.75 306 ARG A O 1
ATOM 2465 N N . MET A 1 307 ? -47.234 -17.847 75.463 1.00 72.56 307 MET A N 1
ATOM 2466 C CA . MET A 1 307 ? -47.015 -19.104 76.187 1.00 72.56 307 MET A CA 1
ATOM 2467 C C . MET A 1 307 ? -46.566 -18.867 77.631 1.00 72.56 307 MET A C 1
ATOM 2469 O O . MET A 1 307 ? -47.055 -19.554 78.526 1.00 72.56 307 MET A O 1
ATOM 2473 N N . GLN A 1 308 ? -45.683 -17.896 77.874 1.00 75.50 308 GLN A N 1
ATOM 2474 C CA . GLN A 1 308 ? -45.250 -17.525 79.224 1.00 75.50 308 GLN A CA 1
ATOM 2475 C C . GLN A 1 308 ? -46.423 -17.017 80.066 1.00 75.50 308 GLN A C 1
ATOM 2477 O O . GLN A 1 308 ? -46.624 -17.509 81.176 1.00 75.50 308 GLN A O 1
ATOM 2482 N N . VAL A 1 309 ? -47.249 -16.117 79.523 1.00 72.38 309 VAL A N 1
ATOM 2483 C CA . VAL A 1 309 ? -48.456 -15.613 80.197 1.00 72.38 309 VAL A CA 1
ATOM 2484 C C . VAL A 1 309 ? -49.415 -16.762 80.514 1.00 72.38 309 VAL A C 1
ATOM 2486 O O . VAL A 1 309 ? -49.831 -16.916 81.658 1.00 72.38 309 VAL A O 1
ATOM 2489 N N . GLN A 1 310 ? -49.700 -17.648 79.554 1.00 74.50 310 GLN A N 1
ATOM 2490 C CA . GLN A 1 310 ? -50.574 -18.807 79.783 1.00 74.50 310 GLN A CA 1
ATOM 2491 C C . GLN A 1 310 ? -50.017 -19.793 80.818 1.00 74.50 310 GLN A C 1
ATOM 2493 O O . GLN A 1 310 ? -50.778 -20.358 81.609 1.00 74.50 310 GLN A O 1
ATOM 2498 N N . ALA A 1 311 ? -48.705 -20.037 80.819 1.00 73.12 311 ALA A N 1
ATOM 2499 C CA . ALA A 1 311 ? -48.058 -20.878 81.821 1.00 73.12 311 ALA A CA 1
ATOM 2500 C C . ALA A 1 311 ? -48.193 -20.256 83.216 1.00 73.12 311 ALA A C 1
ATOM 2502 O O . ALA A 1 311 ? -48.565 -20.950 84.163 1.00 73.12 311 ALA A O 1
ATOM 2503 N N . MET A 1 312 ? -47.983 -18.945 83.327 1.00 67.44 312 MET A N 1
ATOM 2504 C CA . MET A 1 312 ? -48.125 -18.199 84.576 1.00 67.44 312 MET A CA 1
ATOM 2505 C C . MET A 1 312 ? -49.573 -18.149 85.073 1.00 67.44 312 MET A C 1
ATOM 2507 O O . MET A 1 312 ? -49.829 -18.347 86.258 1.00 67.44 312 MET A O 1
ATOM 2511 N N . GLU A 1 313 ? -50.556 -17.977 84.191 1.00 70.75 313 GLU A N 1
ATOM 2512 C CA . GLU A 1 313 ? -51.969 -18.077 84.568 1.00 70.75 313 GLU A CA 1
ATOM 2513 C C . GLU A 1 313 ? -52.323 -19.469 85.102 1.00 70.75 313 GLU A C 1
ATOM 2515 O O . GLU A 1 313 ? -53.072 -19.600 86.073 1.00 70.75 313 GLU A O 1
ATOM 2520 N N . LYS A 1 314 ? -51.798 -20.531 84.476 1.00 75.88 314 LYS A N 1
ATOM 2521 C CA . LYS A 1 314 ? -52.014 -21.910 84.933 1.00 75.88 314 LYS A CA 1
ATOM 2522 C C . LYS A 1 314 ? -51.403 -22.133 86.313 1.00 75.88 314 LYS A C 1
ATOM 2524 O O . LYS A 1 314 ? -52.091 -22.681 87.175 1.00 75.88 314 LYS A O 1
ATOM 2529 N N . THR A 1 315 ? -50.168 -21.689 86.556 1.00 74.94 315 THR A N 1
ATOM 2530 C CA . THR A 1 315 ? -49.540 -21.815 87.882 1.00 74.94 315 THR A CA 1
ATOM 2531 C C . THR A 1 315 ? -50.296 -21.009 88.936 1.00 74.94 315 THR A C 1
ATOM 2533 O O . THR A 1 315 ? -50.545 -21.530 90.022 1.00 74.94 315 THR A O 1
ATOM 2536 N N . GLN A 1 316 ? -50.769 -19.801 88.611 1.00 72.81 316 GLN A N 1
ATOM 2537 C CA . GLN A 1 316 ? -51.613 -19.007 89.508 1.00 72.81 316 GLN A CA 1
ATOM 2538 C C . GLN A 1 316 ? -52.956 -19.688 89.813 1.00 72.81 316 GLN A C 1
ATOM 2540 O O . GLN A 1 316 ? -53.364 -19.738 90.973 1.00 72.81 316 GLN A O 1
ATOM 2545 N N . LYS A 1 317 ? -53.634 -20.273 88.816 1.00 72.81 317 LYS A N 1
ATOM 2546 C CA . LYS A 1 317 ? -54.886 -21.030 89.017 1.00 72.81 317 LYS A CA 1
ATOM 2547 C C . LYS A 1 317 ? -54.681 -22.253 89.910 1.00 72.81 317 LYS A C 1
ATOM 2549 O O . LYS A 1 317 ? -55.515 -22.522 90.773 1.00 72.81 317 LYS A O 1
ATOM 2554 N N . VAL A 1 318 ? -53.582 -22.985 89.724 1.00 75.94 318 VAL A N 1
ATOM 2555 C CA . VAL A 1 318 ? -53.224 -24.127 90.581 1.00 75.94 318 VAL A CA 1
ATOM 2556 C C . VAL A 1 318 ? -52.935 -23.656 92.006 1.00 75.94 318 VAL A C 1
ATOM 2558 O O . VAL A 1 318 ? -53.489 -24.216 92.949 1.00 75.94 318 VAL A O 1
ATOM 2561 N N . ALA A 1 319 ? -52.151 -22.588 92.170 1.00 70.94 319 ALA A N 1
ATOM 2562 C CA . ALA A 1 319 ? -51.871 -21.996 93.475 1.00 70.94 319 ALA A CA 1
ATOM 2563 C C . ALA A 1 319 ? -53.149 -21.507 94.177 1.00 70.94 319 ALA A C 1
ATOM 2565 O O . ALA A 1 319 ? -53.296 -21.699 95.382 1.00 70.94 319 ALA A O 1
ATOM 2566 N N . ARG A 1 320 ? -54.101 -20.929 93.433 1.00 70.62 320 ARG A N 1
ATOM 2567 C CA . ARG A 1 320 ? -55.414 -20.526 93.954 1.00 70.62 320 ARG A CA 1
ATOM 2568 C C . ARG A 1 320 ? -56.206 -21.723 94.474 1.00 70.62 320 ARG A C 1
ATOM 2570 O O . ARG A 1 320 ? -56.616 -21.704 95.627 1.00 70.62 320 ARG A O 1
ATOM 2577 N N . LYS A 1 321 ? -56.359 -22.780 93.670 1.00 73.06 321 LYS A N 1
ATOM 2578 C CA . LYS A 1 321 ? -57.069 -24.002 94.091 1.00 73.06 321 LYS A CA 1
ATOM 2579 C C . LYS A 1 321 ? -56.403 -24.683 95.288 1.00 73.06 321 LYS A C 1
ATOM 2581 O O . LYS A 1 321 ? -57.090 -25.234 96.140 1.00 73.06 321 LYS A O 1
ATOM 2586 N N . ALA A 1 322 ? -55.072 -24.660 95.357 1.00 70.56 322 ALA A N 1
ATOM 2587 C CA . ALA A 1 322 ? -54.331 -25.189 96.498 1.00 70.56 322 ALA A CA 1
ATOM 2588 C C . ALA A 1 322 ? -54.594 -24.377 97.775 1.00 70.56 322 ALA A C 1
ATOM 2590 O O . ALA A 1 322 ? -54.775 -24.967 98.836 1.00 70.56 322 ALA A O 1
ATOM 2591 N N . ARG A 1 323 ? -54.671 -23.042 97.673 1.00 73.44 323 ARG A N 1
ATOM 2592 C CA . ARG A 1 323 ? -55.045 -22.173 98.799 1.00 73.44 323 ARG A CA 1
ATOM 2593 C C . ARG A 1 323 ? -56.485 -22.403 99.239 1.00 73.44 323 ARG A C 1
ATOM 2595 O O . ARG A 1 323 ? -56.691 -22.577 100.428 1.00 73.44 323 ARG A O 1
ATOM 2602 N N . GLU A 1 324 ? -57.441 -22.458 98.311 1.00 67.19 324 GLU A N 1
ATOM 2603 C CA . GLU A 1 324 ? -58.852 -22.761 98.618 1.00 67.19 324 GLU A CA 1
ATOM 2604 C C . GLU A 1 324 ? -58.964 -24.093 99.380 1.00 67.19 324 GLU A C 1
ATOM 2606 O O . GLU A 1 324 ? -59.505 -24.126 100.479 1.00 67.19 324 GLU A O 1
ATOM 2611 N N . LYS A 1 325 ? -58.306 -25.159 98.899 1.00 70.69 325 LYS A N 1
ATOM 2612 C CA . LYS A 1 325 ? -58.249 -26.443 99.621 1.00 70.69 325 LYS A CA 1
ATOM 2613 C C . LYS A 1 325 ? -57.593 -26.352 101.004 1.00 70.69 325 LYS A C 1
ATOM 2615 O O . LYS A 1 325 ? -58.033 -27.028 101.934 1.00 70.69 325 LYS A O 1
ATOM 2620 N N . ALA A 1 326 ? -56.517 -25.577 101.139 1.00 68.31 326 ALA A N 1
ATOM 2621 C CA . ALA A 1 326 ? -55.819 -25.390 102.412 1.00 68.31 326 ALA A CA 1
ATOM 2622 C C . ALA A 1 326 ? -56.663 -24.602 103.428 1.00 68.31 326 ALA A C 1
ATOM 2624 O O . ALA A 1 326 ? -56.553 -24.838 104.627 1.00 68.31 326 ALA A O 1
ATOM 2625 N N . TRP A 1 327 ? -57.507 -23.685 102.954 1.00 65.62 327 TRP A N 1
ATOM 2626 C CA . TRP A 1 327 ? -58.483 -22.974 103.775 1.00 65.62 327 TRP A CA 1
ATOM 2627 C C . TRP A 1 327 ? -59.649 -23.878 104.187 1.00 65.62 327 TRP A C 1
ATOM 2629 O O . TRP A 1 327 ? -59.954 -23.932 105.374 1.00 65.62 327 TRP A O 1
ATOM 2639 N N . ASP A 1 328 ? -60.219 -24.658 103.264 1.00 59.50 328 ASP A N 1
ATOM 2640 C CA . ASP A 1 328 ? -61.312 -25.601 103.561 1.00 59.50 328 ASP A CA 1
ATOM 2641 C C . ASP A 1 328 ? -60.899 -26.653 104.601 1.00 59.50 328 ASP A C 1
ATOM 2643 O O . ASP A 1 328 ? -61.643 -26.964 105.529 1.00 59.50 328 ASP A O 1
ATOM 2647 N N . THR A 1 329 ? -59.674 -27.180 104.496 1.00 67.31 329 THR A N 1
ATOM 2648 C CA . THR A 1 329 ? -59.130 -28.100 105.512 1.00 67.31 329 THR A CA 1
ATOM 2649 C C . THR A 1 329 ? -58.977 -27.430 106.873 1.00 67.31 329 THR A C 1
ATOM 2651 O O . THR A 1 329 ? -59.257 -28.060 107.890 1.00 67.31 329 THR A O 1
ATOM 2654 N N . ARG A 1 330 ? -58.585 -26.152 106.910 1.00 60.38 330 ARG A N 1
ATOM 2655 C CA . ARG A 1 330 ? -58.456 -25.372 108.147 1.00 60.38 330 ARG A CA 1
ATOM 2656 C C . ARG A 1 330 ? -59.805 -25.072 108.803 1.00 60.38 330 ARG A C 1
ATOM 2658 O O . ARG A 1 330 ? -59.877 -25.120 110.024 1.00 60.38 330 ARG A O 1
ATOM 2665 N N . LEU A 1 331 ? -60.852 -24.814 108.017 1.00 57.62 331 LEU A N 1
ATOM 2666 C CA . LEU A 1 331 ? -62.217 -24.651 108.531 1.00 57.62 331 LEU A CA 1
ATOM 2667 C C . LEU A 1 331 ? -62.770 -25.963 109.104 1.00 57.62 331 LEU A C 1
ATOM 2669 O O . LEU A 1 331 ? -63.284 -25.967 110.218 1.00 57.62 331 LEU A O 1
ATOM 2673 N N . ASN A 1 332 ? -62.571 -27.091 108.417 1.00 55.62 332 ASN A N 1
ATOM 2674 C CA . ASN A 1 332 ? -63.006 -28.400 108.924 1.00 55.62 332 ASN A CA 1
ATOM 2675 C C . ASN A 1 332 ? -62.293 -28.806 110.231 1.00 55.62 332 ASN A C 1
ATOM 2677 O O . ASN A 1 332 ? -62.856 -29.520 111.057 1.00 55.62 332 ASN A O 1
ATOM 2681 N N . LEU A 1 333 ? -61.061 -28.333 110.450 1.00 52.09 333 LEU A N 1
ATOM 2682 C CA . LEU A 1 333 ? -60.350 -28.485 111.726 1.00 52.09 333 LEU A CA 1
ATOM 2683 C C . LEU A 1 333 ? -61.012 -27.688 112.867 1.00 52.09 333 LEU A C 1
ATOM 2685 O O . LEU A 1 333 ? -61.000 -28.151 114.006 1.00 52.09 333 LEU A O 1
ATOM 2689 N N . CYS A 1 334 ? -61.625 -26.535 112.582 1.00 48.34 334 CYS A N 1
ATOM 2690 C CA . CYS A 1 334 ? -62.371 -25.759 113.577 1.00 48.34 334 CYS A CA 1
ATOM 2691 C C . CYS A 1 334 ? -63.695 -26.438 113.974 1.00 48.34 334 CYS A C 1
ATOM 2693 O O . CYS A 1 334 ? -64.014 -26.483 115.166 1.00 48.34 334 CYS A O 1
ATOM 2695 N N . ASP A 1 335 ? -64.405 -27.062 113.032 1.00 47.84 335 ASP A N 1
ATOM 2696 C CA . ASP A 1 335 ? -65.617 -27.842 113.337 1.00 47.84 335 ASP A CA 1
ATOM 2697 C C . ASP A 1 335 ? -65.309 -29.064 114.219 1.00 47.84 335 ASP A C 1
ATOM 2699 O O . ASP A 1 335 ? -66.041 -29.361 115.167 1.00 47.84 335 ASP A O 1
ATOM 2703 N N . PHE A 1 336 ? -64.160 -29.714 113.999 1.00 44.75 336 PHE A N 1
ATOM 2704 C CA . PHE A 1 336 ? -63.707 -30.831 114.833 1.00 44.75 336 PHE A CA 1
ATOM 2705 C C . PHE A 1 336 ? -63.395 -30.394 116.277 1.00 44.75 336 PHE A C 1
ATOM 2707 O O . PHE A 1 336 ? -63.683 -31.122 117.230 1.00 44.75 336 PHE A O 1
ATOM 2714 N N . THR A 1 337 ? -62.865 -29.179 116.471 1.00 49.22 337 THR A N 1
ATOM 2715 C CA . THR A 1 337 ? -62.623 -28.629 117.817 1.00 49.22 337 THR A CA 1
ATOM 2716 C C . THR A 1 337 ? -63.912 -28.257 118.555 1.00 49.22 337 THR A C 1
ATOM 2718 O O . THR A 1 337 ? -63.991 -28.456 119.766 1.00 49.22 337 THR A O 1
ATOM 2721 N N . ALA A 1 338 ? -64.960 -27.817 117.849 1.00 48.66 338 ALA A N 1
ATOM 2722 C CA . ALA A 1 338 ? -66.269 -27.542 118.449 1.00 48.66 338 ALA A CA 1
ATOM 2723 C C . ALA A 1 338 ? -67.000 -28.825 118.903 1.00 48.66 338 ALA A C 1
ATOM 2725 O O . ALA A 1 338 ? -67.779 -28.804 119.860 1.00 48.66 338 ALA A O 1
ATOM 2726 N N . GLU A 1 339 ? -66.740 -29.959 118.248 1.00 49.16 339 GLU A N 1
ATOM 2727 C CA . GLU A 1 339 ? -67.264 -31.272 118.641 1.00 49.16 339 GLU A CA 1
ATOM 2728 C C . GLU A 1 339 ? -66.443 -31.951 119.750 1.00 49.16 339 GLU A C 1
ATOM 2730 O O . GLU A 1 339 ? -66.999 -32.658 120.594 1.00 49.16 339 GLU A O 1
ATOM 2735 N N . ALA A 1 340 ? -65.131 -31.707 119.799 1.00 49.00 340 ALA A N 1
ATOM 2736 C CA . ALA A 1 340 ? -64.262 -32.166 120.882 1.00 49.00 340 ALA A CA 1
ATOM 2737 C C . ALA A 1 340 ? -64.568 -31.456 122.215 1.00 49.00 340 ALA A C 1
ATOM 2739 O O . ALA A 1 340 ? -64.588 -32.104 123.258 1.00 49.00 340 ALA A O 1
ATOM 2740 N N . VAL A 1 341 ? -64.888 -30.155 122.188 1.00 50.91 341 VAL A N 1
ATOM 2741 C CA . VAL A 1 341 ? -65.302 -29.394 123.385 1.00 50.91 341 VAL A CA 1
ATOM 2742 C C . VAL A 1 341 ? -66.681 -29.837 123.900 1.00 50.91 341 VAL A C 1
ATOM 2744 O O . VAL A 1 341 ? -66.885 -29.892 125.110 1.00 50.91 341 VAL A O 1
ATOM 2747 N N . ARG A 1 342 ? -67.608 -30.244 123.016 1.00 52.34 342 ARG A N 1
ATOM 2748 C CA . ARG A 1 342 ? -68.894 -30.846 123.423 1.00 52.34 342 ARG A CA 1
ATOM 2749 C C . ARG A 1 342 ? -68.714 -32.198 124.122 1.00 52.34 342 ARG A C 1
ATOM 2751 O O . ARG A 1 342 ? -69.303 -32.399 125.176 1.00 52.34 342 ARG A O 1
ATOM 2758 N N . ARG A 1 343 ? -67.843 -33.077 123.606 1.00 48.94 343 ARG A N 1
ATOM 2759 C CA . ARG A 1 343 ? -67.525 -34.363 124.263 1.00 48.94 343 ARG A CA 1
ATOM 2760 C C . ARG A 1 343 ? -66.741 -34.191 125.569 1.00 48.94 343 ARG A C 1
ATOM 2762 O O . ARG A 1 343 ? -66.955 -34.959 126.495 1.00 48.94 343 ARG A O 1
ATOM 2769 N N . ALA A 1 344 ? -65.882 -33.177 125.684 1.00 46.84 344 ALA A N 1
ATOM 2770 C CA . ALA A 1 344 ? -65.144 -32.903 126.921 1.00 46.84 344 ALA A CA 1
ATOM 2771 C C . ALA A 1 344 ? -66.050 -32.436 128.082 1.00 46.84 344 ALA A C 1
ATOM 2773 O O . ALA A 1 344 ? -65.741 -32.722 129.235 1.00 46.84 344 ALA A O 1
ATOM 2774 N N . ASN A 1 345 ? -67.183 -31.783 127.794 1.00 46.72 345 ASN A N 1
ATOM 2775 C CA . ASN A 1 345 ? -68.170 -31.395 128.813 1.00 46.72 345 ASN A CA 1
ATOM 2776 C C . ASN A 1 345 ? -69.096 -32.545 129.258 1.00 46.72 345 ASN A C 1
ATOM 2778 O O . ASN A 1 345 ? -69.658 -32.466 130.344 1.00 46.72 345 ASN A O 1
ATOM 2782 N N . GLU A 1 346 ? -69.238 -33.617 128.472 1.00 45.00 346 GLU A N 1
ATOM 2783 C CA . GLU A 1 346 ? -70.034 -34.806 128.837 1.00 45.00 346 GLU A CA 1
ATOM 2784 C C . GLU A 1 346 ? -69.217 -35.873 129.597 1.00 45.00 346 GLU A C 1
ATOM 2786 O O . GLU A 1 346 ? -69.784 -36.785 130.191 1.00 45.00 346 GLU A O 1
ATOM 2791 N N . VAL A 1 347 ? -67.884 -35.750 129.632 1.00 41.41 347 VAL A N 1
ATOM 2792 C CA . VAL A 1 347 ? -66.966 -36.723 130.265 1.00 41.41 347 VAL A CA 1
ATOM 2793 C C . VAL A 1 347 ? -66.560 -36.327 131.702 1.00 41.41 347 VAL A C 1
ATOM 2795 O O . VAL A 1 347 ? -65.930 -37.110 132.402 1.00 41.41 347 VAL A O 1
ATOM 2798 N N . ALA A 1 348 ? -66.995 -35.168 132.211 1.00 39.12 348 ALA A N 1
ATOM 2799 C CA . ALA A 1 348 ? -66.721 -34.730 133.589 1.00 39.12 348 ALA A CA 1
ATOM 2800 C C . ALA A 1 348 ? -67.675 -35.308 134.668 1.00 39.12 348 ALA A C 1
ATOM 2802 O O . ALA A 1 348 ? -67.545 -34.948 135.836 1.00 39.12 348 ALA A O 1
ATOM 2803 N N . GLU A 1 349 ? -68.613 -36.200 134.315 1.00 39.12 349 GLU A N 1
ATOM 2804 C CA . GLU A 1 349 ? -69.599 -36.770 135.257 1.00 39.12 349 GLU A CA 1
ATOM 2805 C C . GLU A 1 349 ? -69.497 -38.285 135.514 1.00 39.12 349 GLU A C 1
ATOM 2807 O O . GLU A 1 349 ? -70.337 -38.809 136.236 1.00 39.12 349 GLU A O 1
ATOM 2812 N N . ASN A 1 350 ? -68.482 -39.012 135.031 1.00 34.03 350 ASN A N 1
ATOM 2813 C CA . ASN A 1 350 ? -68.251 -40.397 135.482 1.00 34.03 350 ASN A CA 1
ATOM 2814 C C . ASN A 1 350 ? -66.800 -40.854 135.253 1.00 34.03 350 ASN A C 1
ATOM 2816 O O . ASN A 1 350 ? -66.438 -41.253 134.148 1.00 34.03 350 ASN A O 1
ATOM 2820 N N . GLU A 1 351 ? -65.995 -40.861 136.319 1.00 31.45 351 GLU A N 1
ATOM 2821 C CA . GLU A 1 351 ? -64.757 -41.646 136.401 1.00 31.45 351 GLU A CA 1
ATOM 2822 C C . GLU A 1 351 ? -65.019 -42.957 137.159 1.00 31.45 351 GLU A C 1
ATOM 2824 O O . GLU A 1 351 ? -65.630 -42.958 138.230 1.00 31.45 351 GLU A O 1
ATOM 2829 N N . GLY A 1 352 ? -64.531 -44.071 136.604 1.00 29.66 352 GLY A N 1
ATOM 2830 C CA . GLY A 1 352 ? -64.629 -45.402 137.198 1.00 29.66 352 GLY A CA 1
ATOM 2831 C C . GLY A 1 352 ? -63.854 -46.475 136.424 1.00 29.66 352 GLY A C 1
ATOM 2832 O O . GLY A 1 352 ? -64.448 -47.220 135.659 1.00 29.66 352 GLY A O 1
ATOM 2833 N N . ASP A 1 353 ? -62.551 -46.530 136.707 1.00 27.56 353 ASP A N 1
ATOM 2834 C CA . ASP A 1 353 ? -61.705 -47.723 136.909 1.00 27.56 353 ASP A CA 1
ATOM 2835 C C . ASP A 1 353 ? -61.189 -48.619 135.743 1.00 27.56 353 ASP A C 1
ATOM 2837 O O . ASP A 1 353 ? -61.939 -49.181 134.952 1.00 27.56 353 ASP A O 1
ATOM 2841 N N . ALA A 1 354 ? -59.851 -48.748 135.772 1.00 28.91 354 ALA A N 1
ATOM 2842 C CA . ALA A 1 354 ? -58.893 -49.815 135.424 1.00 28.91 354 ALA A CA 1
ATOM 2843 C C . ALA A 1 354 ? -59.026 -50.758 134.202 1.00 28.91 354 ALA A C 1
ATOM 2845 O O . ALA A 1 354 ? -60.030 -51.435 134.003 1.00 28.91 354 ALA A O 1
ATOM 2846 N N . GLY A 1 355 ? -57.869 -50.989 133.550 1.00 27.72 355 GLY A N 1
ATO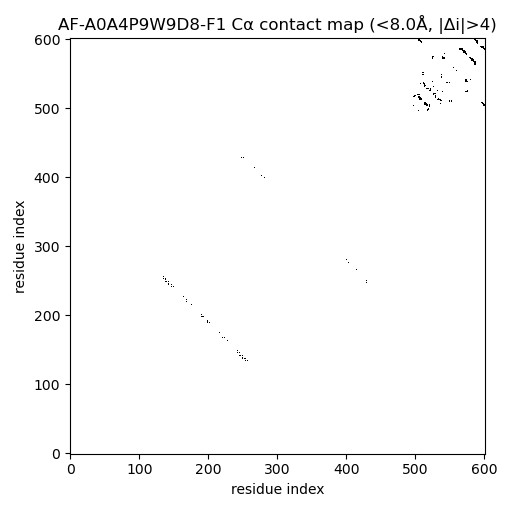M 2847 C CA . GLY A 1 355 ? -57.473 -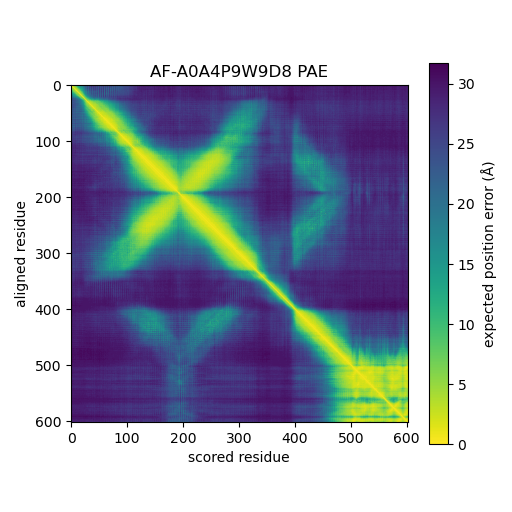52.334 133.096 1.00 27.72 355 GLY A CA 1
ATOM 2848 C C . GLY A 1 355 ? -56.617 -52.424 131.824 1.00 27.72 355 GLY A C 1
ATOM 2849 O O . GLY A 1 355 ? -57.144 -52.304 130.726 1.00 27.72 355 GLY A O 1
ATOM 2850 N N . ASP A 1 356 ? -55.324 -52.682 132.030 1.00 27.47 356 ASP A N 1
ATOM 2851 C CA . ASP A 1 356 ? -54.208 -53.036 131.128 1.00 27.47 356 ASP A CA 1
ATOM 2852 C C . ASP A 1 356 ? -54.484 -53.991 129.939 1.00 27.47 356 ASP A C 1
ATOM 2854 O O . ASP A 1 356 ? -55.275 -54.919 130.074 1.00 27.47 356 ASP A O 1
ATOM 2858 N N . GLU A 1 357 ? -53.733 -53.843 128.828 1.00 29.83 357 GLU A N 1
ATOM 2859 C CA . GLU A 1 357 ? -52.876 -54.907 128.244 1.00 29.83 357 GLU A CA 1
ATOM 2860 C C . GLU A 1 357 ? -52.057 -54.449 127.008 1.00 29.83 357 GLU A C 1
ATOM 2862 O O . GLU A 1 357 ? -52.287 -53.401 126.408 1.00 29.83 357 GLU A O 1
ATOM 2867 N N . GLU A 1 358 ? -51.040 -55.253 126.698 1.00 28.38 358 GLU A N 1
ATOM 2868 C CA . GLU A 1 358 ? -49.722 -54.970 126.114 1.00 28.38 358 GLU A CA 1
ATOM 2869 C C . GLU A 1 358 ? -49.559 -55.457 124.645 1.00 28.38 358 GLU A C 1
ATOM 2871 O O . GLU A 1 358 ? -50.402 -56.192 124.137 1.00 28.38 358 GLU A O 1
ATOM 2876 N N . CYS A 1 359 ? -48.392 -55.150 124.037 1.00 24.91 359 CYS A N 1
ATOM 2877 C CA . CYS A 1 359 ? -47.766 -55.771 122.835 1.00 24.91 359 CYS A CA 1
ATOM 2878 C C . CYS A 1 359 ? -48.411 -55.493 121.447 1.00 24.91 359 CYS A C 1
ATOM 2880 O O . CYS A 1 359 ? -49.620 -55.416 121.315 1.00 24.91 359 CYS A O 1
ATOM 2882 N N . SER A 1 360 ? -47.714 -55.352 120.307 1.00 28.56 360 SER A N 1
ATOM 2883 C CA . SER A 1 360 ? -46.318 -55.572 119.873 1.00 28.56 360 SER A CA 1
ATOM 2884 C C . SER A 1 360 ? -46.159 -55.102 118.405 1.00 28.56 360 SER A C 1
ATOM 2886 O O . SER A 1 360 ? -47.122 -55.236 117.659 1.00 28.56 360 SER A O 1
ATOM 2888 N N . GLU A 1 361 ? -44.933 -54.706 118.005 1.00 29.55 361 GLU A N 1
ATOM 2889 C CA . GLU A 1 361 ? -44.281 -54.969 116.686 1.00 29.55 361 GLU A CA 1
ATOM 2890 C C . GLU A 1 361 ? -44.932 -54.407 115.382 1.00 29.55 361 GLU A C 1
ATOM 2892 O O . GLU A 1 361 ? -46.139 -54.375 115.231 1.00 29.55 361 GLU A O 1
ATOM 2897 N N . THR A 1 362 ? -44.258 -53.964 114.309 1.00 32.12 362 THR A N 1
ATOM 2898 C CA . THR A 1 362 ? -42.876 -54.074 113.796 1.00 32.12 362 THR A CA 1
ATOM 2899 C C . THR A 1 362 ? -42.644 -53.079 112.639 1.00 32.12 362 THR A C 1
ATOM 2901 O O . THR A 1 362 ? -43.575 -52.525 112.057 1.00 32.12 362 THR A O 1
ATOM 2904 N N . ASP A 1 363 ? -41.357 -52.924 112.328 1.00 26.97 363 ASP A N 1
ATOM 2905 C CA . ASP A 1 363 ? -40.669 -52.276 111.206 1.00 26.97 363 ASP A CA 1
ATOM 2906 C C . ASP A 1 363 ? -41.189 -52.512 109.772 1.00 26.97 363 ASP A C 1
ATOM 2908 O O . ASP A 1 363 ? -41.699 -53.580 109.449 1.00 26.97 363 ASP A O 1
ATOM 2912 N N . SER A 1 364 ? -40.871 -51.566 108.869 1.00 36.28 364 SER A N 1
ATOM 2913 C CA . SER A 1 364 ? -40.168 -51.811 107.581 1.00 36.28 364 SER A CA 1
ATOM 2914 C C . SER A 1 364 ? -39.913 -50.456 106.880 1.00 36.28 364 SER A C 1
ATOM 2916 O O . SER A 1 364 ? -40.861 -49.726 106.611 1.00 36.28 364 SER A O 1
ATOM 2918 N N . SER A 1 365 ? -38.694 -49.915 106.748 1.00 31.39 365 SER A N 1
ATOM 2919 C CA . SER A 1 365 ? -37.510 -50.348 105.971 1.00 31.39 365 SER A CA 1
ATOM 2920 C C . SER A 1 365 ? -37.658 -50.278 104.440 1.00 31.39 365 SER A C 1
ATOM 2922 O O . SER A 1 365 ? -38.306 -51.121 103.832 1.00 31.39 365 SER A O 1
ATOM 2924 N N . CYS A 1 366 ? -37.013 -49.272 103.831 1.00 29.08 366 CYS A N 1
ATOM 2925 C CA . CYS A 1 366 ? -35.933 -49.347 102.815 1.00 29.08 366 CYS A CA 1
ATOM 2926 C C . CYS A 1 366 ? -35.775 -47.927 102.221 1.00 29.08 366 CYS A C 1
ATOM 2928 O O . CYS A 1 366 ? -36.759 -47.340 101.786 1.00 29.08 366 CYS A O 1
ATOM 2930 N N . GLY A 1 367 ? -34.627 -47.238 102.259 1.00 26.42 367 GLY A N 1
ATOM 2931 C CA . GLY A 1 367 ? -33.298 -47.688 101.822 1.00 26.42 367 GLY A CA 1
ATOM 2932 C C . GLY A 1 367 ? -33.273 -47.722 100.284 1.00 26.42 367 GLY A C 1
ATOM 2933 O O . GLY A 1 367 ? -34.144 -48.343 99.696 1.00 26.42 367 GLY A O 1
ATOM 2934 N N . SER A 1 368 ? -32.372 -47.105 99.527 1.00 32.56 368 SER A N 1
ATOM 2935 C CA . SER A 1 368 ? -31.140 -46.365 99.800 1.00 32.56 368 SER A CA 1
ATOM 2936 C C . SER A 1 368 ? -30.565 -45.927 98.437 1.00 32.56 368 SER A C 1
ATOM 2938 O O . SER A 1 368 ? -30.747 -46.638 97.456 1.00 32.56 368 SER A O 1
ATOM 2940 N N . GLU A 1 369 ? -29.836 -44.805 98.440 1.00 28.77 369 GLU A N 1
ATOM 2941 C CA . GLU A 1 369 ? -28.541 -44.599 97.749 1.00 28.77 369 GLU A CA 1
ATOM 2942 C C . GLU A 1 369 ? -28.481 -44.600 96.201 1.00 28.77 369 GLU A C 1
ATOM 2944 O O . GLU A 1 369 ? -28.911 -45.522 95.528 1.00 28.77 369 GLU A O 1
ATOM 2949 N N . SER A 1 370 ? -28.078 -43.522 95.516 1.00 28.66 370 SER A N 1
ATOM 2950 C CA . SER A 1 370 ? -26.842 -42.706 95.527 1.00 28.66 370 SER A CA 1
ATOM 2951 C C . SER A 1 370 ? -25.776 -43.197 94.541 1.00 28.66 370 SER A C 1
ATOM 2953 O O . SER A 1 370 ? -25.318 -44.324 94.670 1.00 28.66 370 SER A O 1
ATOM 2955 N N . LEU A 1 371 ? -25.328 -42.248 93.697 1.00 29.80 371 LEU A N 1
ATOM 2956 C CA . LEU A 1 371 ? -23.970 -42.089 93.139 1.00 29.80 371 LEU A CA 1
ATOM 2957 C C . LEU A 1 371 ? -23.507 -43.217 92.183 1.00 29.80 371 LEU A C 1
ATOM 2959 O O . LEU A 1 371 ? -23.853 -44.372 92.327 1.00 29.80 371 LEU A O 1
ATOM 2963 N N . SER A 1 372 ? -22.717 -43.013 91.136 1.00 28.17 372 SER A N 1
ATOM 2964 C CA . SER A 1 372 ? -21.885 -41.907 90.661 1.00 28.17 372 SER A CA 1
ATOM 2965 C C . SER A 1 372 ? -21.382 -42.295 89.260 1.00 28.17 372 SER A C 1
ATOM 2967 O O . SER A 1 372 ? -21.412 -43.466 88.886 1.00 28.17 372 SER A O 1
ATOM 2969 N N . ALA A 1 373 ? -20.885 -41.310 88.508 1.00 34.62 373 ALA A N 1
ATOM 2970 C CA . ALA A 1 373 ? -20.125 -41.484 87.266 1.00 34.62 373 ALA A CA 1
ATOM 2971 C C . ALA A 1 373 ? -18.917 -42.446 87.419 1.00 34.62 373 ALA A C 1
ATOM 2973 O O . ALA A 1 373 ? -18.451 -42.665 88.540 1.00 34.62 373 ALA A O 1
ATOM 2974 N N . PRO A 1 374 ? -18.346 -42.959 86.309 1.00 36.53 374 PRO A N 1
ATOM 2975 C CA . PRO A 1 374 ? -17.207 -42.248 85.721 1.00 36.53 374 PRO A CA 1
ATOM 2976 C C . PRO A 1 374 ? -17.102 -42.310 84.183 1.00 36.53 374 PRO A C 1
ATOM 2978 O O . PRO A 1 374 ? -17.906 -42.899 83.468 1.00 36.53 374 PRO A O 1
ATOM 2981 N N . SER A 1 375 ? -16.083 -41.600 83.715 1.00 31.64 375 SER A N 1
ATOM 2982 C CA . SER A 1 375 ? -15.726 -41.190 82.366 1.00 31.64 375 SER A CA 1
ATOM 2983 C C . SER A 1 375 ? -14.888 -42.198 81.557 1.00 31.64 375 SER A C 1
ATOM 2985 O O . SER A 1 375 ? -14.277 -43.117 82.090 1.00 31.64 375 SER A O 1
ATOM 2987 N N . HIS A 1 376 ? -14.781 -41.856 80.265 1.00 28.67 376 HIS A N 1
ATOM 2988 C CA . HIS A 1 376 ? -13.708 -42.131 79.294 1.00 28.67 376 HIS A CA 1
ATOM 2989 C C . HIS A 1 376 ? -13.763 -43.365 78.366 1.00 28.67 376 HIS A C 1
ATOM 2991 O O . HIS A 1 376 ? -13.207 -44.419 78.636 1.00 28.67 376 HIS A O 1
ATOM 2997 N N . SER A 1 377 ? -14.147 -43.041 77.122 1.00 31.22 377 SER A N 1
ATOM 2998 C CA . SER A 1 377 ? -13.291 -43.025 75.914 1.00 31.22 377 SER A CA 1
ATOM 2999 C C . SER A 1 377 ? -13.240 -44.242 74.981 1.00 31.22 377 SER A C 1
ATOM 3001 O O . SER A 1 377 ? -13.033 -45.370 75.409 1.00 31.22 377 SER A O 1
ATOM 3003 N N . LYS A 1 378 ? -13.250 -43.875 73.682 1.00 29.62 378 LYS A N 1
ATOM 3004 C CA . LYS A 1 378 ? -12.961 -44.628 72.444 1.00 29.62 378 LYS A CA 1
ATOM 3005 C C . LYS A 1 378 ? -14.049 -45.606 71.986 1.00 29.62 378 LYS A C 1
ATOM 3007 O O . LYS A 1 378 ? -14.576 -46.344 72.795 1.00 29.62 378 LYS A O 1
ATOM 3012 N N . SER A 1 379 ? -14.369 -45.782 70.708 1.00 30.56 379 SER A N 1
ATOM 3013 C CA . SER A 1 379 ? -14.298 -45.041 69.433 1.00 30.56 379 SER A CA 1
ATOM 3014 C C . SER A 1 379 ? -14.668 -46.080 68.362 1.00 30.56 379 SER A C 1
ATOM 3016 O O . SER A 1 379 ? -14.278 -47.233 68.532 1.00 30.56 379 SER A O 1
ATOM 30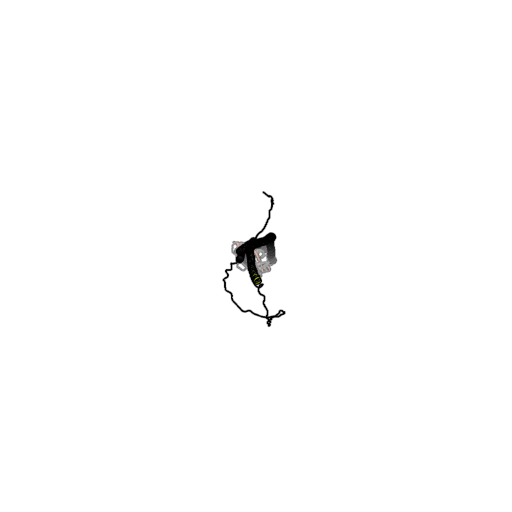18 N N . VAL A 1 380 ? -15.239 -45.617 67.244 1.00 31.64 380 VAL A N 1
ATOM 3019 C CA . VAL A 1 380 ? -15.285 -46.263 65.912 1.00 31.64 380 VAL A CA 1
ATOM 3020 C C . VAL A 1 380 ? -16.536 -47.105 65.577 1.00 31.64 380 VAL A C 1
ATOM 3022 O O . VAL A 1 380 ? -16.756 -48.162 66.156 1.00 31.64 380 VAL A O 1
ATOM 3025 N N . ASP A 1 381 ? -17.252 -46.556 64.581 1.00 29.67 381 ASP A N 1
ATOM 3026 C CA . ASP A 1 381 ? -18.093 -47.098 63.492 1.00 29.67 381 ASP A CA 1
ATOM 3027 C C . ASP A 1 381 ? -19.286 -48.012 63.829 1.00 29.67 381 ASP A C 1
ATOM 3029 O O . ASP A 1 381 ? -19.199 -48.917 64.644 1.00 29.67 381 ASP A O 1
ATOM 3033 N N . GLY A 1 382 ? -20.456 -47.891 63.203 1.00 29.56 382 GLY A N 1
ATOM 3034 C CA . GLY A 1 382 ? -20.885 -47.088 62.065 1.00 29.56 382 GLY A CA 1
ATOM 3035 C C . GLY A 1 382 ? -22.279 -47.559 61.624 1.00 29.56 382 GLY A C 1
ATOM 3036 O O . GLY A 1 382 ? -22.631 -48.724 61.800 1.00 29.56 382 GLY A O 1
ATOM 3037 N N . ASP A 1 383 ? -23.011 -46.609 61.055 1.00 30.59 383 ASP A N 1
ATOM 3038 C CA . ASP A 1 383 ? -24.176 -46.701 60.173 1.00 30.59 383 ASP A CA 1
ATOM 3039 C C . ASP A 1 383 ? -25.561 -47.110 60.703 1.00 30.59 383 ASP A C 1
ATOM 3041 O O . ASP A 1 383 ? -25.875 -48.241 61.077 1.00 30.59 383 ASP A O 1
ATOM 3045 N N . GLU A 1 384 ? -26.413 -46.086 60.633 1.00 31.67 384 GLU A N 1
ATOM 3046 C CA . GLU A 1 384 ? -27.821 -46.023 60.962 1.00 31.67 384 GLU A CA 1
ATOM 3047 C C . GLU A 1 384 ? -28.716 -46.547 59.833 1.00 31.67 384 GLU A C 1
ATOM 3049 O O . GLU A 1 384 ? -28.510 -46.340 58.635 1.00 31.67 384 GLU A O 1
ATOM 3054 N N . LEU A 1 385 ? -29.784 -47.188 60.288 1.00 30.45 385 LEU A N 1
ATOM 3055 C CA . LEU A 1 385 ? -30.978 -47.563 59.556 1.00 30.45 385 LEU A CA 1
ATOM 3056 C C . LEU A 1 385 ? -31.945 -46.381 59.421 1.00 30.45 385 LEU A C 1
ATOM 3058 O O . LEU A 1 385 ? -32.261 -45.743 60.419 1.00 30.45 385 LEU A O 1
ATOM 3062 N N . SER A 1 386 ? -32.606 -46.334 58.255 1.00 30.88 386 SER A N 1
ATOM 3063 C CA . SER A 1 386 ? -34.052 -46.064 58.090 1.00 30.88 386 SER A CA 1
ATOM 3064 C C . SER A 1 386 ? -34.548 -44.641 58.409 1.00 30.88 386 SER A C 1
ATOM 3066 O O . SER A 1 386 ? -34.022 -43.944 59.253 1.00 30.88 386 SER A O 1
ATOM 3068 N N . SER A 1 387 ? -35.635 -44.116 57.861 1.00 32.44 387 SER A N 1
ATOM 3069 C CA . SER A 1 387 ? -36.488 -44.404 56.711 1.00 32.44 387 SER A CA 1
ATOM 3070 C C . SER A 1 387 ? -37.537 -43.287 56.703 1.00 32.44 387 SER A C 1
ATOM 3072 O O . SER A 1 387 ? -38.019 -42.914 57.767 1.00 32.44 387 SER A O 1
ATOM 3074 N N . ALA A 1 388 ? -37.943 -42.873 55.503 1.00 37.00 388 ALA A N 1
ATOM 3075 C CA . ALA A 1 388 ? -39.263 -42.339 55.158 1.00 37.00 388 ALA A CA 1
ATOM 3076 C C . ALA A 1 388 ? -39.757 -41.032 55.818 1.00 37.00 388 ALA A C 1
ATOM 3078 O O . ALA A 1 388 ? -40.184 -41.011 56.968 1.00 37.00 388 ALA A O 1
ATOM 3079 N N . ALA A 1 389 ? -39.922 -39.993 54.990 1.00 31.66 389 ALA A N 1
ATOM 3080 C CA . ALA A 1 389 ? -41.034 -39.050 55.118 1.00 31.66 389 ALA A CA 1
ATOM 3081 C C . ALA A 1 389 ? -41.358 -38.368 53.772 1.00 31.66 389 ALA A C 1
ATOM 3083 O O . ALA A 1 389 ? -40.628 -37.504 53.309 1.00 31.66 389 ALA A O 1
ATOM 3084 N N . ILE A 1 390 ? -42.467 -38.816 53.176 1.00 35.53 390 ILE A N 1
ATOM 3085 C CA . ILE A 1 390 ? -43.563 -38.031 52.580 1.00 35.53 390 ILE A CA 1
ATOM 3086 C C . ILE A 1 390 ? -43.176 -36.834 51.693 1.00 35.53 390 ILE A C 1
ATOM 3088 O O . ILE A 1 390 ? -42.914 -35.726 52.154 1.00 35.53 390 ILE A O 1
ATOM 3092 N N . ASP A 1 391 ? -43.318 -37.105 50.399 1.00 37.88 391 ASP A N 1
ATOM 3093 C CA . ASP A 1 391 ? -43.394 -36.206 49.254 1.00 37.88 391 ASP A CA 1
ATOM 3094 C C . ASP A 1 391 ? -44.470 -35.110 49.437 1.00 37.88 391 ASP A C 1
ATOM 3096 O O . ASP A 1 391 ? -45.666 -35.391 49.584 1.00 37.88 391 ASP A O 1
ATOM 3100 N N . ARG A 1 392 ? -44.040 -33.845 49.444 1.00 37.72 392 ARG A N 1
ATOM 3101 C CA . ARG A 1 392 ? -44.874 -32.672 49.156 1.00 37.72 392 ARG A CA 1
ATOM 3102 C C . ARG A 1 392 ? -44.146 -31.882 48.082 1.00 37.72 392 ARG A C 1
ATOM 3104 O O . ARG A 1 392 ? -43.065 -31.370 48.344 1.00 37.72 392 ARG A O 1
ATOM 3111 N N . GLY A 1 393 ? -44.764 -31.805 46.907 1.00 34.84 393 GLY A N 1
ATOM 3112 C CA . GLY A 1 393 ? -44.275 -31.034 45.774 1.00 34.84 393 GLY A CA 1
ATOM 3113 C C . GLY A 1 393 ? -43.981 -29.589 46.164 1.00 34.84 393 GLY A C 1
ATOM 3114 O O . GLY A 1 393 ? -44.871 -28.847 46.583 1.00 34.84 393 GLY A O 1
ATOM 3115 N N . ASP A 1 394 ? -42.709 -29.244 46.023 1.00 36.56 394 ASP A N 1
ATOM 3116 C CA . ASP A 1 394 ? -42.162 -27.903 46.086 1.00 36.56 394 ASP A CA 1
ATOM 3117 C C . ASP A 1 394 ? -42.615 -27.102 44.856 1.00 36.56 394 ASP A C 1
ATOM 3119 O O . ASP A 1 394 ? -42.144 -27.318 43.740 1.00 36.56 394 ASP A O 1
ATOM 3123 N N . ASP A 1 395 ? -43.521 -26.151 45.078 1.00 39.38 395 ASP A N 1
ATOM 3124 C CA . ASP A 1 395 ? -43.700 -24.982 44.217 1.00 39.38 395 ASP A CA 1
ATOM 3125 C C . ASP A 1 395 ? -42.709 -23.914 44.716 1.00 39.38 395 ASP A C 1
ATOM 3127 O O . ASP A 1 395 ? -43.028 -23.046 45.536 1.00 39.38 395 ASP A O 1
ATOM 3131 N N . VAL A 1 396 ? -41.438 -24.069 44.330 1.00 40.06 396 VAL A N 1
ATOM 3132 C CA . VAL A 1 396 ? -40.385 -23.081 44.598 1.00 40.06 396 VAL A CA 1
ATOM 3133 C C . VAL A 1 396 ? -40.532 -21.982 43.558 1.00 40.06 396 VAL A C 1
ATOM 3135 O O . VAL A 1 396 ? -40.215 -22.169 42.386 1.00 40.06 396 VAL A O 1
ATOM 3138 N N . GLY A 1 397 ? -41.015 -20.826 44.012 1.00 41.78 397 GLY A N 1
ATOM 3139 C CA . GLY A 1 397 ? -41.017 -19.601 43.227 1.00 41.78 397 GLY A CA 1
ATOM 3140 C C . GLY A 1 397 ? -39.629 -19.327 42.650 1.00 41.78 397 GLY A C 1
ATOM 3141 O O . GLY A 1 397 ? -38.645 -19.253 43.386 1.00 41.78 397 GLY A O 1
ATOM 3142 N N . GLU A 1 398 ? -39.573 -19.185 41.329 1.00 47.22 398 GLU A N 1
ATOM 3143 C CA . GLU A 1 398 ? -38.375 -18.807 40.588 1.00 47.22 398 GLU A CA 1
ATOM 3144 C C . GLU A 1 398 ? -37.767 -17.531 41.188 1.00 47.22 398 GLU A C 1
ATOM 3146 O O . GLU A 1 398 ? -38.412 -16.482 41.276 1.00 47.22 398 GLU A O 1
ATOM 3151 N N . GLU A 1 399 ? -36.509 -17.618 41.630 1.00 46.72 399 GLU A N 1
ATOM 3152 C CA . GLU A 1 399 ? -35.794 -16.461 42.150 1.00 46.72 399 GLU A CA 1
ATOM 3153 C C . GLU A 1 399 ? -35.629 -15.403 41.042 1.00 46.72 399 GLU A C 1
ATOM 3155 O O . GLU A 1 399 ? -35.021 -15.699 40.003 1.00 46.72 399 GLU A O 1
ATOM 3160 N N . PRO A 1 400 ? -36.068 -14.146 41.257 1.00 52.28 400 PRO A N 1
ATOM 3161 C CA . PRO A 1 400 ? -35.952 -13.082 40.257 1.00 52.28 400 PRO A CA 1
ATOM 3162 C C . PRO A 1 400 ? -34.494 -12.776 39.865 1.00 52.28 400 PRO A C 1
ATOM 3164 O O . PRO A 1 400 ? -34.245 -12.267 38.776 1.00 52.28 400 PRO A O 1
ATOM 3167 N N . GLY A 1 401 ? -33.511 -13.141 40.698 1.00 49.66 401 GLY A N 1
ATOM 3168 C CA . GLY A 1 401 ? -32.085 -13.018 40.379 1.00 49.66 401 GLY A CA 1
ATOM 3169 C C . GLY A 1 401 ? -31.592 -13.973 39.283 1.00 49.66 401 GLY A C 1
ATOM 3170 O O . GLY A 1 401 ? -30.681 -13.609 38.538 1.00 49.66 401 GLY A O 1
ATOM 3171 N N . SER A 1 402 ? -32.204 -15.156 39.138 1.00 54.41 402 SER A N 1
ATOM 3172 C CA . SER A 1 402 ? -31.814 -16.134 38.110 1.00 54.41 402 SER A CA 1
ATOM 3173 C C . SER A 1 402 ? -32.242 -15.685 36.711 1.00 54.41 402 SER A C 1
ATOM 3175 O O . SER A 1 402 ? -31.463 -15.796 35.764 1.00 54.41 402 SER A O 1
ATOM 3177 N N . ASN A 1 403 ? -33.430 -15.079 36.610 1.00 58.03 403 ASN A N 1
ATOM 3178 C CA . ASN A 1 403 ? -33.972 -14.550 35.364 1.00 58.03 403 ASN A CA 1
ATOM 3179 C C . ASN A 1 403 ? -33.140 -13.353 34.876 1.00 58.03 403 ASN A C 1
ATOM 3181 O O . ASN A 1 403 ? -32.734 -13.300 33.725 1.00 58.03 403 ASN A O 1
ATOM 3185 N N . VAL A 1 404 ? -32.735 -12.466 35.787 1.00 59.84 404 VAL A N 1
ATOM 3186 C CA . VAL A 1 404 ? -31.926 -11.276 35.461 1.00 59.84 404 VAL A CA 1
ATOM 3187 C C . VAL A 1 404 ? -30.484 -11.647 35.104 1.00 59.84 404 VAL A C 1
ATOM 3189 O O . VAL A 1 404 ? -29.887 -11.054 34.210 1.00 59.84 404 VAL A O 1
ATOM 3192 N N . GLN A 1 405 ? -29.905 -12.663 35.752 1.00 57.53 405 GLN A N 1
ATOM 3193 C CA . GLN A 1 405 ? -28.603 -13.214 35.351 1.00 57.53 405 GLN A CA 1
ATOM 3194 C C . GLN A 1 405 ? -28.657 -13.980 34.025 1.00 57.53 405 GLN A C 1
ATOM 3196 O O . GLN A 1 405 ? -27.641 -14.061 33.329 1.00 57.53 405 GLN A O 1
ATOM 3201 N N . ALA A 1 406 ? -29.800 -14.576 33.685 1.00 67.31 406 ALA A N 1
ATOM 3202 C CA . ALA A 1 406 ? -30.029 -15.151 32.366 1.00 67.31 406 ALA A CA 1
ATOM 3203 C C . ALA A 1 406 ? -30.170 -14.042 31.311 1.00 67.31 406 ALA A C 1
ATOM 3205 O O . ALA A 1 406 ? -29.578 -14.151 30.243 1.00 67.31 406 ALA A O 1
ATOM 3206 N N . GLU A 1 407 ? -30.850 -12.945 31.642 1.00 66.00 407 GLU A N 1
ATOM 3207 C CA . GLU A 1 407 ? -31.072 -11.784 30.775 1.00 66.00 407 GLU A CA 1
ATOM 3208 C C . GLU A 1 407 ? -29.776 -11.004 30.495 1.00 66.00 407 GLU A C 1
ATOM 3210 O O . GLU A 1 407 ? -29.516 -10.643 29.350 1.00 66.00 407 GLU A O 1
ATOM 3215 N N . ILE A 1 408 ? -28.890 -10.853 31.490 1.00 68.94 408 ILE A N 1
ATOM 3216 C CA . ILE A 1 408 ? -27.534 -10.308 31.296 1.00 68.94 408 ILE A CA 1
ATOM 3217 C C . ILE A 1 408 ? -26.698 -11.215 30.404 1.00 68.94 408 ILE A C 1
ATOM 3219 O O . ILE A 1 408 ? -26.070 -10.729 29.472 1.00 68.94 408 ILE A O 1
ATOM 3223 N N . ARG A 1 409 ? -26.712 -12.533 30.632 1.00 70.25 409 ARG A N 1
ATOM 3224 C CA . ARG A 1 409 ? -26.009 -13.471 29.743 1.00 70.25 409 ARG A CA 1
ATOM 3225 C C . ARG A 1 409 ? -26.557 -13.413 28.318 1.00 70.25 409 ARG A C 1
ATOM 3227 O O . ARG A 1 409 ? -25.792 -13.533 27.366 1.00 70.25 409 ARG A O 1
ATOM 3234 N N . HIS A 1 410 ? -27.860 -13.194 28.161 1.00 74.62 410 HIS A N 1
ATOM 3235 C CA . HIS A 1 410 ? -28.486 -12.998 26.859 1.00 74.62 410 HIS A CA 1
ATOM 3236 C C . HIS A 1 410 ? -28.054 -11.683 26.196 1.00 74.62 410 HIS A C 1
ATOM 3238 O O . HIS A 1 410 ? -27.768 -11.687 25.001 1.00 74.62 410 HIS A O 1
ATOM 3244 N N . LEU A 1 411 ? -27.968 -10.585 26.954 1.00 71.62 411 LEU A N 1
ATOM 3245 C CA . LEU A 1 411 ? -27.468 -9.286 26.493 1.00 71.62 411 LEU A CA 1
ATOM 3246 C C . LEU A 1 411 ? -25.983 -9.345 26.124 1.00 71.62 411 LEU A C 1
ATOM 3248 O O . LEU A 1 411 ? -25.621 -8.908 25.040 1.00 71.62 411 LEU A O 1
ATOM 3252 N N . GLU A 1 412 ? -25.138 -9.956 26.954 1.00 66.94 412 GLU A N 1
ATOM 3253 C CA . GLU A 1 412 ? -23.713 -10.157 26.668 1.00 66.94 412 GLU A CA 1
ATOM 3254 C C . GLU A 1 412 ? -23.500 -11.021 25.420 1.00 66.94 412 GLU A C 1
ATOM 3256 O O . GLU A 1 412 ? -22.627 -10.730 24.604 1.00 66.94 412 GLU A O 1
ATOM 3261 N N . ASN A 1 413 ? -24.294 -12.082 25.244 1.00 74.56 413 ASN A N 1
ATOM 3262 C CA . ASN A 1 413 ? -24.238 -12.905 24.037 1.00 74.56 413 ASN A CA 1
ATOM 3263 C C . ASN A 1 413 ? -24.695 -12.122 22.807 1.00 74.56 413 ASN A C 1
ATOM 3265 O O . ASN A 1 413 ? -24.054 -12.213 21.766 1.00 74.56 413 ASN A O 1
ATOM 3269 N N . ARG A 1 414 ? -25.746 -11.307 22.934 1.00 75.00 414 ARG A N 1
ATOM 3270 C CA . ARG A 1 414 ? -26.246 -10.458 21.850 1.00 75.00 414 ARG A CA 1
ATOM 3271 C C . ARG A 1 414 ? -25.233 -9.380 21.456 1.00 75.00 414 ARG A C 1
ATOM 3273 O O . ARG A 1 414 ? -24.974 -9.219 20.270 1.00 75.00 414 ARG A O 1
ATOM 3280 N N . GLN A 1 415 ? -24.591 -8.733 22.429 1.00 69.69 415 GLN A N 1
ATOM 3281 C CA . GLN A 1 415 ? -23.503 -7.776 22.200 1.00 69.69 415 GLN A CA 1
ATOM 3282 C C . GLN A 1 415 ? -22.286 -8.458 21.561 1.00 69.69 415 GLN A C 1
ATOM 3284 O O . GLN A 1 415 ? -21.735 -7.955 20.586 1.00 69.69 415 GLN A O 1
ATOM 3289 N N . ARG A 1 416 ? -21.880 -9.650 22.029 1.00 73.69 416 ARG A N 1
ATOM 3290 C CA . ARG A 1 416 ? -20.810 -10.428 21.373 1.00 73.69 416 ARG A CA 1
ATOM 3291 C C . ARG A 1 416 ? -21.174 -10.805 19.943 1.00 73.69 416 ARG A C 1
ATOM 3293 O O . ARG A 1 416 ? -20.311 -10.771 19.067 1.00 73.69 416 ARG A O 1
ATOM 3300 N N . GLU A 1 417 ? -22.424 -11.177 19.695 1.00 79.75 417 GLU A N 1
ATOM 3301 C CA . GLU A 1 417 ? -22.914 -11.487 18.356 1.00 79.75 417 GLU A CA 1
ATOM 3302 C C . GLU A 1 417 ? -22.900 -10.249 17.454 1.00 79.75 417 GLU A C 1
ATOM 3304 O O . GLU A 1 417 ? -22.389 -10.355 16.337 1.00 79.75 417 GLU A O 1
ATOM 3309 N N . GLU A 1 418 ? -23.338 -9.084 17.939 1.00 76.31 418 GLU A N 1
ATOM 3310 C CA . GLU A 1 418 ? -23.287 -7.797 17.229 1.00 76.31 418 GLU A CA 1
ATOM 3311 C C . GLU A 1 418 ? -21.854 -7.357 16.922 1.00 76.31 418 GLU A C 1
ATOM 3313 O O . GLU A 1 418 ? -21.531 -7.131 15.753 1.00 76.31 418 GLU A O 1
ATOM 3318 N N . ILE A 1 419 ? -20.960 -7.359 17.915 1.00 73.50 419 ILE A N 1
ATOM 3319 C CA . ILE A 1 419 ? -19.531 -7.057 17.734 1.00 73.50 419 ILE A CA 1
ATOM 3320 C C . ILE A 1 419 ? -18.913 -8.032 16.724 1.00 73.50 419 ILE A C 1
ATOM 3322 O O . ILE A 1 419 ? -18.177 -7.633 15.820 1.00 73.50 419 ILE A O 1
ATOM 3326 N N . SER A 1 420 ? -19.235 -9.327 16.815 1.00 77.69 420 SER A N 1
ATOM 3327 C CA . SER A 1 420 ? -18.730 -10.322 15.863 1.00 77.69 420 SER A CA 1
ATOM 3328 C C . SER A 1 420 ? -19.279 -10.109 14.449 1.00 77.69 420 SER A C 1
ATOM 3330 O O . SER A 1 420 ? -18.565 -10.341 13.473 1.00 77.69 420 SER A O 1
ATOM 3332 N N . ALA A 1 421 ? -20.530 -9.664 14.310 1.00 80.19 421 ALA A N 1
ATOM 3333 C CA . ALA A 1 421 ? -21.160 -9.379 13.027 1.00 80.19 421 ALA A CA 1
ATOM 3334 C C . ALA A 1 421 ? -20.565 -8.126 12.378 1.00 80.19 421 ALA A C 1
ATOM 3336 O O . ALA A 1 421 ? -20.261 -8.151 11.185 1.00 80.19 421 ALA A O 1
ATOM 3337 N N . GLN A 1 422 ? -20.311 -7.080 13.160 1.00 77.19 422 GLN A N 1
ATOM 3338 C CA . GLN A 1 422 ? -19.649 -5.864 12.696 1.00 77.19 422 GLN A CA 1
ATOM 3339 C C . GLN A 1 422 ? -18.187 -6.122 12.333 1.00 77.19 422 GLN A C 1
ATOM 3341 O O . GLN A 1 422 ? -17.773 -5.762 11.238 1.00 77.19 422 GLN A O 1
ATOM 3346 N N . LEU A 1 423 ? -17.421 -6.853 13.151 1.00 75.25 423 LEU A N 1
ATOM 3347 C CA . LEU A 1 423 ? -16.055 -7.266 12.795 1.00 75.25 423 LEU A CA 1
ATOM 3348 C C . LEU A 1 423 ? -16.022 -8.087 11.499 1.00 75.25 423 LEU A C 1
ATOM 3350 O O . LEU A 1 423 ? -15.112 -7.917 10.687 1.00 75.25 423 LEU A O 1
ATOM 3354 N N . ARG A 1 424 ? -17.015 -8.959 11.270 1.00 81.75 424 ARG A N 1
ATOM 3355 C CA . ARG A 1 424 ? -17.181 -9.663 9.986 1.00 81.75 424 ARG A CA 1
ATOM 3356 C C . ARG A 1 424 ? -17.483 -8.688 8.843 1.00 81.75 424 ARG A C 1
ATOM 3358 O O . ARG A 1 424 ? -16.909 -8.853 7.771 1.00 81.75 424 ARG A O 1
ATOM 3365 N N . SER A 1 425 ? -18.319 -7.677 9.073 1.00 83.44 425 SER A N 1
ATOM 3366 C CA . SER A 1 425 ? -18.641 -6.623 8.101 1.00 83.44 425 SER A CA 1
ATOM 3367 C C . SER A 1 425 ? -17.419 -5.769 7.736 1.00 83.44 425 SER A C 1
ATOM 3369 O O . SER A 1 425 ? -17.082 -5.673 6.559 1.00 83.44 425 SER A O 1
ATOM 3371 N N . HIS A 1 426 ? -16.679 -5.237 8.716 1.00 76.81 426 HIS A N 1
ATOM 3372 C CA . HIS A 1 426 ? -15.462 -4.449 8.477 1.00 76.81 426 HIS A CA 1
ATOM 3373 C C . HIS A 1 426 ? -14.375 -5.277 7.793 1.00 76.81 426 HIS A C 1
ATOM 3375 O O . HIS A 1 426 ? -13.761 -4.813 6.836 1.00 76.81 426 HIS A O 1
ATOM 3381 N N . ARG A 1 427 ? -14.172 -6.538 8.206 1.00 79.69 427 ARG A N 1
ATOM 3382 C CA . ARG A 1 427 ? -13.249 -7.449 7.507 1.00 79.69 427 ARG A CA 1
ATOM 3383 C C . ARG A 1 427 ? -13.679 -7.704 6.066 1.00 79.69 427 ARG A C 1
ATOM 3385 O O . ARG A 1 427 ? -12.824 -7.748 5.189 1.00 79.69 427 ARG A O 1
ATOM 3392 N N . ALA A 1 428 ? -14.978 -7.847 5.805 1.00 81.50 428 ALA A N 1
ATOM 3393 C CA . ALA A 1 428 ? -15.494 -7.987 4.447 1.00 81.50 428 ALA A CA 1
ATOM 3394 C C . ALA A 1 428 ? -15.309 -6.702 3.622 1.00 81.50 428 ALA A C 1
ATOM 3396 O O . ALA A 1 428 ? -14.972 -6.792 2.444 1.00 81.50 428 ALA A O 1
ATOM 3397 N N . ALA A 1 429 ? -15.470 -5.522 4.228 1.00 75.81 429 ALA A N 1
ATOM 3398 C CA . ALA A 1 429 ? -15.236 -4.232 3.582 1.00 75.81 429 ALA A CA 1
ATOM 3399 C C . ALA A 1 429 ? -13.754 -4.026 3.230 1.00 75.81 429 ALA A C 1
ATOM 3401 O O . ALA A 1 429 ? -13.453 -3.701 2.084 1.00 75.81 429 ALA A O 1
ATOM 3402 N N . ILE A 1 430 ? -12.835 -4.314 4.162 1.00 73.75 430 ILE A N 1
ATOM 3403 C CA . ILE A 1 430 ? -11.381 -4.286 3.923 1.00 73.75 430 ILE A CA 1
ATOM 3404 C C . ILE A 1 430 ? -11.008 -5.290 2.825 1.00 73.75 430 ILE A C 1
ATOM 3406 O O . ILE A 1 430 ? -10.333 -4.944 1.863 1.00 73.75 430 ILE A O 1
ATOM 3410 N N . ALA A 1 431 ? -11.513 -6.524 2.893 1.00 80.00 431 ALA A N 1
ATOM 3411 C CA . ALA A 1 431 ? -11.262 -7.516 1.849 1.00 80.00 431 ALA A CA 1
ATOM 3412 C C . ALA A 1 431 ? -11.823 -7.076 0.481 1.00 80.00 431 ALA A C 1
ATOM 3414 O O . ALA A 1 431 ? -11.238 -7.370 -0.563 1.00 80.00 431 ALA A O 1
ATOM 3415 N N . ALA A 1 432 ? -12.946 -6.352 0.455 1.00 80.50 432 ALA A N 1
ATOM 3416 C CA . ALA A 1 432 ? -13.525 -5.816 -0.771 1.00 80.50 432 ALA A CA 1
ATOM 3417 C C . ALA A 1 432 ? -12.689 -4.667 -1.356 1.00 80.50 432 ALA A C 1
ATOM 3419 O O . ALA A 1 432 ? -12.515 -4.622 -2.579 1.00 80.50 432 ALA A O 1
ATOM 3420 N N . THR A 1 433 ? -12.150 -3.774 -0.520 1.00 72.44 433 THR A N 1
ATOM 3421 C CA . THR A 1 433 ? -11.277 -2.667 -0.944 1.00 72.44 433 THR A CA 1
ATOM 3422 C C . THR A 1 433 ? -9.911 -3.191 -1.383 1.00 72.44 433 THR A C 1
ATOM 3424 O O . THR A 1 433 ? -9.423 -2.802 -2.444 1.00 72.44 433 THR A O 1
ATOM 3427 N N . GLU A 1 434 ? -9.342 -4.177 -0.689 1.00 72.81 434 GLU A N 1
ATOM 3428 C CA . GLU A 1 434 ? -8.148 -4.919 -1.118 1.00 72.81 434 GLU A CA 1
ATOM 3429 C C . GLU A 1 434 ? -8.372 -5.635 -2.457 1.00 72.81 434 GLU A C 1
ATOM 3431 O O . GLU A 1 434 ? -7.568 -5.530 -3.383 1.00 72.81 434 GLU A O 1
ATOM 3436 N N . ALA A 1 435 ? -9.508 -6.312 -2.627 1.00 78.88 435 ALA A N 1
ATOM 3437 C CA . ALA A 1 435 ? -9.838 -6.956 -3.893 1.00 78.88 435 ALA A CA 1
ATOM 3438 C C . ALA A 1 435 ? -10.082 -5.939 -5.021 1.00 78.88 435 ALA A C 1
ATOM 3440 O O . ALA A 1 435 ? -9.840 -6.246 -6.191 1.00 78.88 435 ALA A O 1
ATOM 3441 N N . ALA A 1 436 ? -10.608 -4.749 -4.718 1.00 75.50 436 ALA A N 1
ATOM 3442 C CA . ALA A 1 436 ? -10.813 -3.676 -5.690 1.00 75.50 436 ALA A CA 1
ATOM 3443 C C . ALA A 1 436 ? -9.484 -3.028 -6.103 1.00 75.50 436 ALA A C 1
ATOM 3445 O O . ALA A 1 436 ? -9.223 -2.882 -7.297 1.00 75.50 436 ALA A O 1
ATOM 3446 N N . THR A 1 437 ? -8.610 -2.724 -5.144 1.00 69.69 437 THR A N 1
ATOM 3447 C CA . THR A 1 437 ? -7.261 -2.197 -5.398 1.00 69.69 437 THR A CA 1
ATOM 3448 C C . THR A 1 437 ? -6.418 -3.203 -6.179 1.00 69.69 437 THR A C 1
ATOM 3450 O O . THR A 1 437 ? -5.868 -2.843 -7.218 1.00 69.69 437 THR A O 1
ATOM 3453 N N . MET A 1 438 ? -6.415 -4.490 -5.808 1.00 74.50 438 MET A N 1
ATOM 3454 C CA . MET A 1 438 ? -5.750 -5.539 -6.597 1.00 74.50 438 MET A CA 1
ATOM 3455 C C . MET A 1 438 ? -6.316 -5.654 -8.015 1.00 74.50 438 MET A C 1
ATOM 3457 O O . MET A 1 438 ? -5.552 -5.822 -8.969 1.00 74.50 438 MET A O 1
ATOM 3461 N N . ARG A 1 439 ? -7.640 -5.543 -8.199 1.00 77.56 439 ARG A N 1
ATOM 3462 C CA . ARG A 1 439 ? -8.263 -5.530 -9.535 1.00 77.56 439 ARG A CA 1
ATOM 3463 C C . ARG A 1 439 ? -7.808 -4.329 -10.359 1.00 77.56 439 ARG A C 1
ATOM 3465 O O . ARG A 1 439 ? -7.477 -4.517 -11.529 1.00 77.56 439 ARG A O 1
ATOM 3472 N N . ASN A 1 440 ? -7.732 -3.146 -9.757 1.00 74.62 440 ASN A N 1
ATOM 3473 C CA . ASN A 1 440 ? -7.265 -1.926 -10.414 1.00 74.62 440 ASN A CA 1
ATOM 3474 C C . ASN A 1 440 ? -5.783 -2.024 -10.792 1.00 74.62 440 ASN A C 1
ATOM 3476 O O . ASN A 1 440 ? -5.445 -1.756 -11.941 1.00 74.62 440 ASN A O 1
ATOM 3480 N N . ILE A 1 441 ? -4.922 -2.512 -9.892 1.00 67.44 441 ILE A N 1
ATOM 3481 C CA . ILE A 1 441 ? -3.498 -2.777 -10.166 1.00 67.44 441 ILE A CA 1
ATOM 3482 C C . ILE A 1 441 ? -3.358 -3.791 -11.307 1.00 67.44 441 ILE A C 1
ATOM 3484 O O . ILE A 1 441 ? -2.604 -3.583 -12.256 1.00 67.44 441 ILE A O 1
ATOM 3488 N N . THR A 1 442 ? -4.140 -4.871 -11.273 1.00 73.38 442 THR A N 1
ATOM 3489 C CA . THR A 1 442 ? -4.106 -5.910 -12.311 1.00 73.38 442 THR A CA 1
ATOM 3490 C C . THR A 1 442 ? -4.594 -5.378 -13.662 1.00 73.38 442 THR A C 1
ATOM 3492 O O . THR A 1 442 ? -4.025 -5.714 -14.702 1.00 73.38 442 THR A O 1
ATOM 3495 N N . GLN A 1 443 ? -5.648 -4.556 -13.689 1.00 74.50 443 GLN A N 1
ATOM 3496 C CA . GLN A 1 443 ? -6.145 -3.924 -14.914 1.00 74.50 443 GLN A CA 1
ATOM 3497 C C . GLN A 1 443 ? -5.174 -2.870 -15.451 1.00 74.50 443 GLN A C 1
ATOM 3499 O O . GLN A 1 443 ? -4.939 -2.849 -16.660 1.00 74.50 443 GLN A O 1
ATOM 3504 N N . ALA A 1 444 ? -4.575 -2.055 -14.582 1.00 64.75 444 ALA A N 1
ATOM 3505 C CA . ALA A 1 444 ? -3.541 -1.091 -14.942 1.00 64.75 444 ALA A CA 1
ATOM 3506 C C . ALA A 1 444 ? -2.323 -1.806 -15.544 1.00 64.75 444 ALA A C 1
ATOM 3508 O O . ALA A 1 444 ? -1.939 -1.502 -16.672 1.00 64.75 444 ALA A O 1
ATOM 3509 N N . GLY A 1 445 ? -1.827 -2.862 -14.891 1.00 69.69 445 GLY A N 1
ATOM 3510 C CA . GLY A 1 445 ? -0.738 -3.693 -15.408 1.00 69.69 445 GLY A CA 1
ATOM 3511 C C . GLY A 1 445 ? -1.081 -4.374 -16.740 1.00 69.69 445 GLY A C 1
ATOM 3512 O O . GLY A 1 445 ? -0.262 -4.412 -17.659 1.00 69.69 445 GLY A O 1
ATOM 3513 N N . LYS A 1 446 ? -2.316 -4.862 -16.925 1.00 74.19 446 LYS A N 1
ATOM 3514 C CA . LYS A 1 446 ? -2.785 -5.409 -18.218 1.00 74.19 446 LYS A CA 1
ATOM 3515 C C . LYS A 1 446 ? -2.863 -4.342 -19.313 1.00 74.19 446 LYS A C 1
ATOM 3517 O O . LYS A 1 446 ? -2.492 -4.615 -20.454 1.00 74.19 446 LYS A O 1
ATOM 3522 N N . ARG A 1 447 ? -3.334 -3.137 -18.993 1.00 69.94 447 ARG A N 1
ATOM 3523 C CA . ARG A 1 447 ? -3.415 -2.015 -19.937 1.00 69.94 447 ARG A CA 1
ATOM 3524 C C . ARG A 1 447 ? -2.021 -1.566 -20.363 1.00 69.94 447 ARG A C 1
ATOM 3526 O O . ARG A 1 447 ? -1.751 -1.499 -21.557 1.00 69.94 447 ARG A O 1
ATOM 3533 N N . GLN A 1 448 ? -1.118 -1.395 -19.407 1.00 66.88 448 GLN A N 1
ATOM 3534 C CA . GLN A 1 448 ? 0.257 -0.969 -19.654 1.00 66.88 448 GLN A CA 1
ATOM 3535 C C . GLN A 1 448 ? 1.075 -2.041 -20.372 1.00 66.88 448 GLN A C 1
ATOM 3537 O O . GLN A 1 448 ? 1.821 -1.726 -21.291 1.00 66.88 448 GLN A O 1
ATOM 3542 N N . THR A 1 449 ? 0.899 -3.328 -20.060 1.00 65.38 449 THR A N 1
ATOM 3543 C CA . THR A 1 449 ? 1.547 -4.400 -20.840 1.00 65.38 449 THR A CA 1
ATOM 3544 C C . THR A 1 449 ? 1.025 -4.468 -22.273 1.00 65.38 449 THR A C 1
ATOM 3546 O O . THR A 1 449 ? 1.798 -4.776 -23.182 1.00 65.38 449 THR A O 1
ATOM 3549 N N . LYS A 1 450 ? -0.257 -4.160 -22.508 1.00 74.62 450 LYS A N 1
ATOM 3550 C CA . LYS A 1 450 ? -0.843 -4.072 -23.853 1.00 74.62 450 LYS A CA 1
ATOM 3551 C C . LYS A 1 450 ? -0.313 -2.860 -24.620 1.00 74.62 450 LYS A C 1
ATOM 3553 O O . LYS A 1 450 ? 0.069 -3.018 -25.775 1.00 74.62 450 LYS A O 1
ATOM 3558 N N . GLU A 1 451 ? -0.230 -1.698 -23.978 1.00 66.56 451 GLU A N 1
ATOM 3559 C CA . GLU A 1 451 ? 0.359 -0.476 -24.545 1.00 66.56 451 GLU A CA 1
ATOM 3560 C C . GLU A 1 451 ? 1.855 -0.669 -24.841 1.00 66.56 451 GLU A C 1
ATOM 3562 O O . GLU A 1 451 ? 2.290 -0.412 -25.961 1.00 66.56 451 GLU A O 1
ATOM 3567 N N . ARG A 1 452 ? 2.622 -1.261 -23.914 1.00 63.22 452 ARG A N 1
ATOM 3568 C CA . ARG A 1 452 ? 4.035 -1.617 -24.119 1.00 63.22 452 ARG A CA 1
ATOM 3569 C C . ARG A 1 452 ? 4.214 -2.586 -25.284 1.00 63.22 452 ARG A C 1
ATOM 3571 O O . ARG A 1 452 ? 5.067 -2.366 -26.134 1.00 63.22 452 ARG A O 1
ATOM 3578 N N . LYS A 1 453 ? 3.407 -3.652 -25.365 1.00 70.50 453 LYS A N 1
ATOM 3579 C CA . LYS A 1 453 ? 3.457 -4.606 -26.491 1.00 70.50 453 LYS A CA 1
ATOM 3580 C C . LYS A 1 453 ? 3.076 -3.954 -27.820 1.00 70.50 453 LYS A C 1
ATOM 3582 O O . LYS A 1 453 ? 3.689 -4.277 -28.832 1.00 70.50 453 LYS A O 1
ATOM 3587 N N . ALA A 1 454 ? 2.091 -3.055 -27.833 1.00 73.81 454 ALA A N 1
ATOM 3588 C CA . ALA A 1 454 ? 1.700 -2.320 -29.033 1.00 73.81 454 ALA A CA 1
ATOM 3589 C C . ALA A 1 454 ? 2.813 -1.374 -29.503 1.00 73.81 454 ALA A C 1
ATOM 3591 O O . ALA A 1 454 ? 3.108 -1.335 -30.695 1.00 73.81 454 ALA A O 1
ATOM 3592 N N . LEU A 1 455 ? 3.474 -0.680 -28.572 1.00 70.00 455 LEU A N 1
ATOM 3593 C CA . LEU A 1 455 ? 4.592 0.208 -28.876 1.00 70.00 455 LEU A CA 1
ATOM 3594 C C . LEU A 1 455 ? 5.817 -0.570 -29.369 1.00 70.00 455 LEU A C 1
ATOM 3596 O O . LEU A 1 455 ? 6.362 -0.229 -30.411 1.00 70.00 455 LEU A O 1
ATOM 3600 N N . VAL A 1 456 ? 6.196 -1.660 -28.690 1.00 67.62 456 VAL A N 1
ATOM 3601 C CA . VAL A 1 456 ? 7.292 -2.546 -29.125 1.00 67.62 456 VAL A CA 1
ATOM 3602 C C . VAL A 1 456 ? 7.007 -3.134 -30.504 1.00 67.62 456 VAL A C 1
ATOM 3604 O O . VAL A 1 456 ? 7.906 -3.196 -31.334 1.00 67.62 456 VAL A O 1
ATOM 3607 N N . ARG A 1 457 ? 5.760 -3.530 -30.787 1.00 72.38 457 ARG A N 1
ATOM 3608 C CA . ARG A 1 457 ? 5.365 -4.022 -32.112 1.00 72.38 457 ARG A CA 1
ATOM 3609 C C . ARG A 1 457 ? 5.479 -2.936 -33.180 1.00 72.38 457 ARG A C 1
ATOM 3611 O O . ARG A 1 457 ? 6.044 -3.204 -34.232 1.00 72.38 457 ARG A O 1
ATOM 3618 N N . LYS A 1 458 ? 4.992 -1.725 -32.902 1.00 65.81 458 LYS A N 1
ATOM 3619 C CA . LYS A 1 458 ? 5.111 -0.584 -33.819 1.00 65.81 458 LYS A CA 1
ATOM 3620 C C . LYS A 1 458 ? 6.581 -0.256 -34.099 1.00 65.81 458 LYS A C 1
ATOM 3622 O O . LYS A 1 458 ? 6.963 -0.082 -35.249 1.00 65.81 458 LYS A O 1
ATOM 3627 N N . HIS A 1 459 ? 7.415 -0.262 -33.061 1.00 65.88 459 HIS A N 1
ATOM 3628 C CA . HIS A 1 459 ? 8.849 -0.028 -33.193 1.00 65.88 459 HIS A CA 1
ATOM 3629 C C . HIS A 1 459 ? 9.548 -1.154 -33.970 1.00 65.88 459 HIS A C 1
ATOM 3631 O O . HIS A 1 459 ? 10.391 -0.881 -34.815 1.00 65.88 459 HIS A O 1
ATOM 3637 N N . ALA A 1 460 ? 9.170 -2.417 -33.750 1.00 65.44 460 ALA A N 1
ATOM 3638 C CA . ALA A 1 460 ? 9.694 -3.552 -34.508 1.00 65.44 460 ALA A CA 1
ATOM 3639 C C . ALA A 1 460 ? 9.312 -3.484 -35.998 1.00 65.44 460 ALA A C 1
ATOM 3641 O O . ALA A 1 460 ? 10.160 -3.738 -36.849 1.00 65.44 460 ALA A O 1
ATOM 3642 N N . GLU A 1 461 ? 8.073 -3.095 -36.315 1.00 70.50 461 GLU A N 1
ATOM 3643 C CA . GLU A 1 461 ? 7.608 -2.876 -37.693 1.00 70.50 461 GLU A CA 1
ATOM 3644 C C . GLU A 1 461 ? 8.392 -1.732 -38.369 1.00 70.50 461 GLU A C 1
ATOM 3646 O O . GLU A 1 461 ? 8.843 -1.877 -39.506 1.00 70.50 461 GLU A O 1
ATOM 3651 N N . GLU A 1 462 ? 8.639 -0.623 -37.664 1.00 66.50 462 GLU A N 1
ATOM 3652 C CA . GLU A 1 462 ? 9.440 0.503 -38.170 1.00 66.50 462 GLU A CA 1
ATOM 3653 C C . GLU A 1 462 ? 10.918 0.125 -38.382 1.00 66.50 462 GLU A C 1
ATOM 3655 O O . GLU A 1 462 ? 11.491 0.427 -39.433 1.00 66.50 462 GLU A O 1
ATOM 3660 N N . VAL A 1 463 ? 11.528 -0.599 -37.437 1.00 68.69 463 VAL A N 1
ATOM 3661 C CA . VAL A 1 463 ? 12.902 -1.120 -37.558 1.00 68.69 463 VAL A CA 1
ATOM 3662 C C . VAL A 1 463 ? 13.019 -2.090 -38.735 1.00 68.69 463 VAL A C 1
ATOM 3664 O O . VAL A 1 463 ? 14.006 -2.048 -39.470 1.00 68.69 463 VAL A O 1
ATOM 3667 N N . GLU A 1 464 ? 12.014 -2.936 -38.969 1.00 70.94 464 GLU A N 1
ATOM 3668 C CA . GLU A 1 464 ? 12.018 -3.879 -40.087 1.00 70.94 464 GLU A CA 1
ATOM 3669 C C . GLU A 1 464 ? 11.933 -3.165 -41.445 1.00 70.94 464 GLU A C 1
ATOM 3671 O O . GLU A 1 464 ? 12.647 -3.529 -42.384 1.00 70.94 464 GLU A O 1
ATOM 3676 N N . VAL A 1 465 ? 11.114 -2.114 -41.560 1.00 73.12 465 VAL A N 1
ATOM 3677 C CA . VAL A 1 465 ? 11.025 -1.291 -42.779 1.00 73.12 465 VAL A CA 1
ATOM 3678 C C . VAL A 1 465 ? 12.369 -0.627 -43.092 1.00 73.12 465 VAL A C 1
ATOM 3680 O O . VAL A 1 465 ? 12.822 -0.675 -44.239 1.00 73.12 465 VAL A O 1
ATOM 3683 N N . VAL A 1 466 ? 13.040 -0.076 -42.079 1.00 65.69 466 VAL A N 1
ATOM 3684 C CA . VAL A 1 466 ? 14.368 0.546 -42.220 1.00 65.69 466 VAL A CA 1
ATOM 3685 C C . VAL A 1 466 ? 15.443 -0.496 -42.560 1.00 65.69 466 VAL A C 1
ATOM 3687 O O . VAL A 1 466 ? 16.274 -0.281 -43.442 1.00 65.69 466 VAL A O 1
ATOM 3690 N N . ALA A 1 467 ? 15.406 -1.680 -41.945 1.00 66.88 467 ALA A N 1
ATOM 3691 C CA . ALA A 1 467 ? 16.329 -2.766 -42.276 1.00 66.88 467 ALA A CA 1
ATOM 3692 C C . ALA A 1 467 ? 16.154 -3.259 -43.726 1.00 66.88 467 ALA A C 1
ATOM 3694 O O . ALA A 1 467 ? 17.140 -3.567 -44.403 1.00 66.88 467 ALA A O 1
ATOM 3695 N N . ARG A 1 468 ? 14.913 -3.307 -44.237 1.00 70.75 468 ARG A N 1
ATOM 3696 C CA . ARG A 1 468 ? 14.628 -3.656 -45.639 1.00 70.75 468 ARG A CA 1
ATOM 3697 C C . ARG A 1 468 ? 15.133 -2.595 -46.617 1.00 70.75 468 ARG A C 1
ATOM 3699 O O . ARG A 1 468 ? 15.625 -2.977 -47.679 1.00 70.75 468 ARG A O 1
ATOM 3706 N N . SER A 1 469 ? 15.041 -1.300 -46.295 1.00 61.16 469 SER A N 1
ATOM 3707 C CA . SER A 1 469 ? 15.595 -0.254 -47.169 1.00 61.16 469 SER A CA 1
ATOM 3708 C C . SER A 1 469 ? 17.118 -0.354 -47.244 1.00 61.16 469 SER A C 1
ATOM 3710 O O . SER A 1 469 ? 17.669 -0.369 -48.341 1.00 61.16 469 SER A O 1
ATOM 3712 N N . HIS A 1 470 ? 17.788 -0.560 -46.109 1.00 66.06 470 HIS A N 1
ATOM 3713 C CA . HIS A 1 470 ? 19.244 -0.695 -46.074 1.00 66.06 470 HIS A CA 1
ATOM 3714 C C . HIS A 1 470 ? 19.770 -1.960 -46.764 1.00 66.06 470 HIS A C 1
ATOM 3716 O O . HIS A 1 470 ? 20.812 -1.897 -47.413 1.00 66.06 470 HIS A O 1
ATOM 3722 N N . ARG A 1 471 ? 19.066 -3.102 -46.695 1.00 70.06 471 ARG A N 1
ATOM 3723 C CA . ARG A 1 471 ? 19.458 -4.299 -47.471 1.00 70.06 471 ARG A CA 1
ATOM 3724 C C . ARG A 1 471 ? 19.402 -4.047 -48.976 1.00 70.06 471 ARG A C 1
ATOM 3726 O O . ARG A 1 471 ? 20.339 -4.410 -49.677 1.00 70.06 471 ARG A O 1
ATOM 3733 N N . ARG A 1 472 ? 18.353 -3.371 -49.457 1.00 69.00 472 ARG A N 1
ATOM 3734 C CA . ARG A 1 472 ? 18.220 -3.004 -50.878 1.00 69.00 472 ARG A CA 1
ATOM 3735 C C . ARG A 1 472 ? 19.323 -2.048 -51.330 1.00 69.00 472 ARG A C 1
ATOM 3737 O O . ARG A 1 472 ? 19.862 -2.215 -52.418 1.00 69.00 472 ARG A O 1
ATOM 3744 N N . GLU A 1 473 ? 19.679 -1.076 -50.493 1.00 64.00 473 GLU A N 1
ATOM 3745 C CA . GLU A 1 473 ? 20.792 -0.158 -50.764 1.00 64.00 473 GLU A CA 1
ATOM 3746 C C . GLU A 1 473 ? 22.139 -0.893 -50.814 1.00 64.00 473 GLU A C 1
ATOM 3748 O O . GLU A 1 473 ? 22.919 -0.677 -51.740 1.00 64.00 473 GLU A O 1
ATOM 3753 N N . ALA A 1 474 ? 22.395 -1.807 -49.874 1.00 69.00 474 ALA A N 1
ATOM 3754 C CA . ALA A 1 474 ? 23.631 -2.587 -49.832 1.00 69.00 474 ALA A CA 1
ATOM 3755 C C . ALA A 1 474 ? 23.780 -3.527 -51.044 1.00 69.00 474 ALA A C 1
ATOM 3757 O O . ALA A 1 474 ? 24.864 -3.627 -51.621 1.00 69.00 474 ALA A O 1
ATOM 3758 N N . GLU A 1 475 ? 22.696 -4.186 -51.465 1.00 71.81 475 GLU A N 1
ATOM 3759 C CA . GLU A 1 475 ? 22.671 -5.033 -52.666 1.00 71.81 475 GLU A CA 1
ATOM 3760 C C . GLU A 1 475 ? 22.910 -4.213 -53.942 1.00 71.81 475 GLU A C 1
ATOM 3762 O O . GLU A 1 475 ? 23.719 -4.601 -54.791 1.00 71.81 475 GLU A O 1
ATOM 3767 N N . ALA A 1 476 ? 22.278 -3.039 -54.055 1.00 69.62 476 ALA A N 1
ATOM 3768 C CA . ALA A 1 476 ? 22.492 -2.127 -55.174 1.00 69.62 476 ALA A CA 1
ATOM 3769 C C . ALA A 1 476 ? 23.953 -1.646 -55.234 1.00 69.62 476 ALA A C 1
ATOM 3771 O O . ALA A 1 476 ? 24.587 -1.754 -56.286 1.00 69.62 476 ALA A O 1
ATOM 3772 N N . GLN A 1 477 ? 24.527 -1.213 -54.107 1.00 69.31 477 GLN A N 1
ATOM 3773 C CA . GLN A 1 477 ? 25.929 -0.786 -54.028 1.00 69.31 477 GLN A CA 1
ATOM 3774 C C . GLN A 1 477 ? 26.910 -1.916 -54.382 1.00 69.31 477 GLN A C 1
ATOM 3776 O O . GLN A 1 477 ? 27.901 -1.681 -55.076 1.00 69.31 477 GLN A O 1
ATOM 3781 N N . ALA A 1 478 ? 26.641 -3.153 -53.953 1.00 71.56 478 ALA A N 1
ATOM 3782 C CA . ALA A 1 478 ? 27.475 -4.303 -54.300 1.00 71.56 478 ALA A CA 1
ATOM 3783 C C . ALA A 1 478 ? 27.440 -4.613 -55.807 1.00 71.56 478 ALA A C 1
ATOM 3785 O O . ALA A 1 478 ? 28.475 -4.926 -56.398 1.00 71.56 478 ALA A O 1
ATOM 3786 N N . SER A 1 479 ? 26.271 -4.491 -56.447 1.00 71.75 479 SER A N 1
ATOM 3787 C CA . SER A 1 479 ? 26.127 -4.723 -57.891 1.00 71.75 479 SER A CA 1
ATOM 3788 C C . SER A 1 479 ? 26.902 -3.702 -58.735 1.00 71.75 479 SER A C 1
ATOM 3790 O O . SER A 1 479 ? 27.586 -4.092 -59.683 1.00 71.75 479 SER A O 1
ATOM 3792 N N . VAL A 1 480 ? 26.880 -2.423 -58.337 1.00 74.19 480 VAL A N 1
ATOM 3793 C CA . VAL A 1 480 ? 27.616 -1.340 -59.009 1.00 74.19 480 VAL A CA 1
ATOM 3794 C C . VAL A 1 480 ? 29.125 -1.561 -58.892 1.00 74.19 480 VAL A C 1
ATOM 3796 O O . VAL A 1 480 ? 29.815 -1.595 -59.909 1.00 74.19 480 VAL A O 1
ATOM 3799 N N . ARG A 1 481 ? 29.635 -1.843 -57.683 1.00 72.12 481 ARG A N 1
ATOM 3800 C CA . ARG A 1 481 ? 31.068 -2.126 -57.465 1.00 72.12 481 ARG A CA 1
ATOM 3801 C C . ARG A 1 481 ? 31.569 -3.309 -58.293 1.00 72.12 481 ARG A C 1
ATOM 3803 O O . ARG A 1 481 ? 32.669 -3.267 -58.842 1.00 72.12 481 ARG A O 1
ATOM 3810 N N . ASN A 1 482 ? 30.767 -4.367 -58.403 1.00 75.00 482 ASN A N 1
ATOM 3811 C CA . ASN A 1 482 ? 31.129 -5.542 -59.196 1.00 75.00 482 ASN A CA 1
ATOM 3812 C C . ASN A 1 482 ? 31.161 -5.242 -60.704 1.00 75.00 482 ASN A C 1
ATOM 3814 O O . ASN A 1 482 ? 32.007 -5.790 -61.413 1.00 75.00 482 ASN A O 1
ATOM 3818 N N . ALA A 1 483 ? 30.274 -4.375 -61.201 1.00 69.31 483 ALA A N 1
ATOM 3819 C CA . ALA A 1 483 ? 30.282 -3.942 -62.596 1.00 69.31 483 ALA A CA 1
ATOM 3820 C C . ALA A 1 483 ? 31.520 -3.087 -62.918 1.00 69.31 483 ALA A C 1
ATOM 3822 O O . ALA A 1 483 ? 32.213 -3.350 -63.901 1.00 69.31 483 ALA A O 1
ATOM 3823 N N . GLU A 1 484 ? 31.860 -2.131 -62.053 1.00 74.81 484 GLU A N 1
ATOM 3824 C CA . GLU A 1 484 ? 33.046 -1.277 -62.208 1.00 74.81 484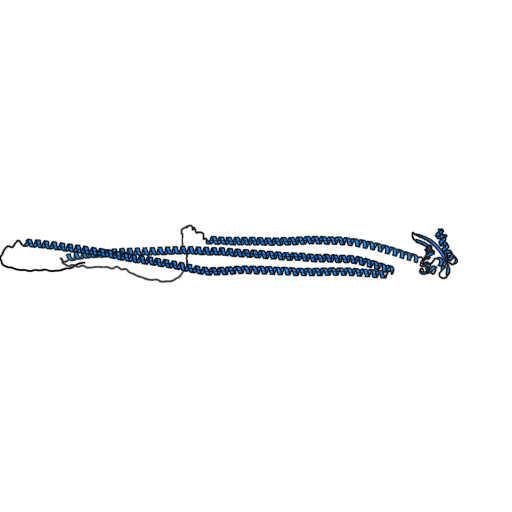 GLU A CA 1
ATOM 3825 C C . GLU A 1 484 ? 34.347 -2.087 -62.187 1.00 74.81 484 GLU A C 1
ATOM 3827 O O . GLU A 1 484 ? 35.218 -1.910 -63.045 1.00 74.81 484 GLU A O 1
ATOM 3832 N N . ALA A 1 485 ? 34.464 -3.034 -61.250 1.00 74.69 485 ALA A N 1
ATOM 3833 C CA . ALA A 1 485 ? 35.628 -3.907 -61.150 1.00 74.69 485 ALA A CA 1
ATOM 3834 C C . ALA A 1 485 ? 35.829 -4.764 -62.413 1.00 74.69 485 ALA A C 1
ATOM 3836 O O . ALA A 1 485 ? 36.969 -4.966 -62.841 1.00 74.69 485 ALA A O 1
ATOM 3837 N N . ARG A 1 486 ? 34.740 -5.238 -63.041 1.00 76.06 486 ARG A N 1
ATOM 3838 C CA . ARG A 1 486 ? 34.798 -5.985 -64.310 1.00 76.06 486 ARG A CA 1
ATOM 3839 C C . ARG A 1 486 ? 35.311 -5.120 -65.456 1.00 76.06 486 ARG A C 1
ATOM 3841 O O . ARG A 1 486 ? 36.247 -5.535 -66.135 1.00 76.06 486 ARG A O 1
ATOM 3848 N N . ILE A 1 487 ? 34.769 -3.912 -65.614 1.00 78.12 487 ILE A N 1
ATOM 3849 C CA . ILE A 1 487 ? 35.177 -2.984 -66.681 1.00 78.12 487 ILE A CA 1
ATOM 3850 C C . ILE A 1 487 ? 36.666 -2.631 -66.550 1.00 78.12 487 ILE A C 1
ATOM 3852 O O . ILE A 1 487 ? 37.414 -2.687 -67.527 1.00 78.12 487 ILE A O 1
ATOM 3856 N N . MET A 1 488 ? 37.139 -2.331 -65.334 1.00 76.31 488 MET A N 1
ATOM 3857 C CA . MET A 1 488 ? 38.558 -2.031 -65.103 1.00 76.31 488 MET A CA 1
ATOM 3858 C C . MET A 1 488 ? 39.475 -3.224 -65.397 1.00 76.31 488 MET A C 1
ATOM 3860 O O . MET A 1 488 ? 40.583 -3.045 -65.915 1.00 76.31 488 MET A O 1
ATOM 3864 N N . LEU A 1 489 ? 39.042 -4.443 -65.058 1.00 78.94 489 LEU A N 1
ATOM 3865 C CA . LEU A 1 489 ? 39.806 -5.654 -65.344 1.00 78.94 489 LEU A CA 1
ATOM 3866 C C . LEU A 1 489 ? 39.924 -5.879 -66.855 1.00 78.94 489 LEU A C 1
ATOM 3868 O O . LEU A 1 489 ? 41.032 -6.103 -67.341 1.00 78.94 489 LEU A O 1
ATOM 3872 N N . GLU A 1 490 ? 38.822 -5.759 -67.595 1.00 76.00 490 GLU A N 1
ATOM 3873 C CA . GLU A 1 490 ? 38.793 -5.915 -69.054 1.00 76.00 490 GLU A CA 1
ATOM 3874 C C . GLU A 1 490 ? 39.710 -4.905 -69.757 1.00 76.00 490 GLU A C 1
ATOM 3876 O O . GLU A 1 490 ? 40.537 -5.296 -70.583 1.00 76.00 490 GLU A O 1
ATOM 3881 N N . GLN A 1 491 ? 39.669 -3.625 -69.368 1.00 79.81 491 GLN A N 1
ATOM 3882 C CA . GLN A 1 491 ? 40.554 -2.593 -69.929 1.00 79.81 491 GLN A CA 1
ATOM 3883 C C . GLN A 1 491 ? 42.042 -2.887 -69.682 1.00 79.81 491 GLN A C 1
ATOM 3885 O O . GLN A 1 491 ? 42.889 -2.694 -70.566 1.00 79.81 491 GLN A O 1
ATOM 3890 N N . ARG A 1 492 ? 42.379 -3.367 -68.477 1.00 77.50 492 ARG A N 1
ATOM 3891 C CA . ARG A 1 492 ? 43.757 -3.713 -68.107 1.00 77.50 492 ARG A CA 1
ATOM 3892 C C . ARG A 1 492 ? 44.249 -4.940 -68.870 1.00 77.50 492 ARG A C 1
ATOM 3894 O O . ARG A 1 492 ? 45.398 -4.950 -69.311 1.00 77.50 492 ARG A O 1
ATOM 3901 N N . VAL A 1 493 ? 43.400 -5.954 -69.026 1.00 79.56 493 VAL A N 1
ATOM 3902 C CA . VAL A 1 493 ? 43.714 -7.158 -69.807 1.00 79.56 493 VAL A CA 1
ATOM 3903 C C . VAL A 1 493 ? 43.927 -6.790 -71.273 1.00 79.56 493 VAL A C 1
ATOM 3905 O O . VAL A 1 493 ? 44.964 -7.144 -71.824 1.00 79.56 493 VAL A O 1
ATOM 3908 N N . MET A 1 494 ? 43.026 -6.008 -71.875 1.00 77.25 494 MET A N 1
ATOM 3909 C CA . MET A 1 494 ? 43.136 -5.584 -73.275 1.00 77.25 494 MET A CA 1
ATOM 3910 C C . MET A 1 494 ? 44.437 -4.821 -73.549 1.00 77.25 494 MET A C 1
ATOM 3912 O O . MET A 1 494 ? 45.145 -5.115 -74.509 1.00 77.25 494 MET A O 1
ATOM 3916 N N . SER A 1 495 ? 44.802 -3.883 -72.670 1.00 77.25 495 SER A N 1
ATOM 3917 C CA . SER A 1 495 ? 46.049 -3.120 -72.819 1.00 77.25 495 SER A CA 1
ATOM 3918 C C . SER A 1 495 ? 47.284 -4.029 -72.754 1.00 77.25 495 SER A C 1
ATOM 3920 O O . SER A 1 495 ? 48.174 -3.914 -73.589 1.00 77.25 495 SER A O 1
ATOM 3922 N N . ARG A 1 496 ? 47.304 -4.994 -71.822 1.00 78.31 496 ARG A N 1
ATOM 3923 C CA . ARG A 1 496 ? 48.406 -5.966 -71.705 1.00 78.31 496 ARG A CA 1
ATOM 3924 C C . ARG A 1 496 ? 48.501 -6.913 -72.897 1.00 78.31 496 ARG A C 1
ATOM 3926 O O . ARG A 1 496 ? 49.608 -7.272 -73.281 1.00 78.31 496 ARG A O 1
ATOM 3933 N N . LEU A 1 497 ? 47.367 -7.321 -73.468 1.00 79.81 497 LEU A N 1
ATOM 3934 C CA . LEU A 1 497 ? 47.358 -8.145 -74.676 1.00 79.81 497 LEU A CA 1
ATOM 3935 C C . LEU A 1 497 ? 48.010 -7.394 -75.839 1.00 79.81 497 LEU A C 1
ATOM 3937 O O . LEU A 1 497 ? 48.905 -7.946 -76.470 1.00 79.81 497 LEU A O 1
ATOM 3941 N N . LEU A 1 498 ? 47.650 -6.126 -76.060 1.00 80.25 498 LEU A N 1
ATOM 3942 C CA . LEU A 1 498 ? 48.252 -5.296 -77.111 1.00 80.25 498 LEU A CA 1
ATOM 3943 C C . LEU A 1 498 ? 49.758 -5.063 -76.911 1.00 80.25 498 LEU A C 1
ATOM 3945 O O . LEU A 1 498 ? 50.506 -5.053 -77.889 1.00 80.25 498 LEU A O 1
ATOM 3949 N N . ASP A 1 499 ? 50.213 -4.918 -75.664 1.00 77.19 499 ASP A N 1
ATOM 3950 C CA . ASP A 1 499 ? 51.642 -4.789 -75.339 1.00 77.19 499 ASP A CA 1
ATOM 3951 C C . ASP A 1 499 ? 52.426 -6.099 -75.534 1.00 77.19 499 ASP A C 1
ATOM 3953 O O . ASP A 1 499 ? 53.640 -6.066 -75.732 1.00 77.19 499 ASP A O 1
ATOM 3957 N N . SER A 1 500 ? 51.749 -7.252 -75.489 1.00 75.19 500 SER A N 1
ATOM 3958 C CA . SER A 1 500 ? 52.366 -8.567 -75.716 1.00 75.19 500 SER A CA 1
ATOM 3959 C C . SER A 1 500 ? 52.527 -8.936 -77.195 1.00 75.19 500 SER A C 1
ATOM 3961 O O . SER A 1 500 ? 53.257 -9.878 -77.507 1.00 75.19 500 SER A O 1
ATOM 3963 N N . VAL A 1 501 ? 51.869 -8.206 -78.104 1.00 83.19 501 VAL A N 1
ATOM 3964 C CA . VAL A 1 501 ? 51.971 -8.439 -79.550 1.00 83.19 501 VAL A CA 1
ATOM 3965 C C . VAL A 1 501 ? 53.378 -8.082 -80.035 1.00 83.19 501 VAL A C 1
ATOM 3967 O O . VAL A 1 501 ? 53.949 -7.063 -79.646 1.00 83.19 501 VAL A O 1
ATOM 3970 N N . VAL A 1 502 ? 53.944 -8.951 -80.876 1.00 80.75 502 VAL A N 1
ATOM 3971 C CA . VAL A 1 502 ? 55.285 -8.776 -81.459 1.00 80.75 502 VAL A CA 1
ATOM 3972 C C . VAL A 1 502 ? 55.297 -7.663 -82.510 1.00 80.75 502 VAL A C 1
ATOM 3974 O O . VAL A 1 502 ? 56.269 -6.912 -82.580 1.00 80.75 502 VAL A O 1
ATOM 3977 N N . ASP A 1 503 ? 54.211 -7.547 -83.271 1.00 86.31 503 ASP A N 1
ATOM 3978 C CA . ASP A 1 503 ? 54.012 -6.550 -84.322 1.00 86.31 503 ASP A CA 1
ATOM 3979 C C . ASP A 1 503 ? 53.720 -5.162 -83.744 1.00 86.31 503 ASP A C 1
ATOM 3981 O O . ASP A 1 503 ? 53.107 -4.999 -82.677 1.00 86.31 503 ASP A O 1
ATOM 3985 N N . GLY A 1 504 ? 54.152 -4.133 -84.471 1.00 89.44 504 GLY A N 1
ATOM 3986 C CA . GLY A 1 504 ? 53.896 -2.750 -84.090 1.00 89.44 504 GLY A CA 1
ATOM 3987 C C . GLY A 1 504 ? 52.425 -2.411 -84.297 1.00 89.44 504 GLY A C 1
ATOM 3988 O O . GLY A 1 504 ? 51.956 -2.395 -85.427 1.00 89.44 504 GLY A O 1
ATOM 3989 N N . VAL A 1 505 ? 51.701 -2.095 -83.222 1.00 91.88 505 VAL A N 1
ATOM 3990 C CA . VAL A 1 505 ? 50.297 -1.670 -83.296 1.00 91.88 505 VAL A CA 1
ATOM 3991 C C . VAL A 1 505 ? 50.202 -0.183 -83.005 1.00 91.88 505 VAL A C 1
ATOM 3993 O O . VAL A 1 505 ? 50.561 0.288 -81.918 1.00 91.88 505 VAL A O 1
ATOM 3996 N N . ILE A 1 506 ? 49.684 0.555 -83.983 1.00 92.50 506 ILE A N 1
ATOM 3997 C CA . ILE A 1 506 ? 49.485 1.999 -83.909 1.00 92.50 506 ILE A CA 1
ATOM 3998 C C . ILE A 1 506 ? 48.041 2.296 -84.278 1.00 92.50 506 ILE A C 1
ATOM 4000 O O . ILE A 1 506 ? 47.579 1.862 -85.327 1.00 92.50 506 ILE A O 1
ATOM 4004 N N . SER A 1 507 ? 47.329 3.061 -83.454 1.00 91.81 507 SER A N 1
ATOM 4005 C CA . SER A 1 507 ? 46.032 3.608 -83.856 1.00 91.81 507 SER A CA 1
ATOM 4006 C C . SER A 1 507 ? 46.072 5.122 -83.928 1.00 91.81 507 SER A C 1
ATOM 4008 O O . SER A 1 507 ? 46.762 5.760 -83.131 1.00 91.81 507 SER A O 1
ATOM 4010 N N . ILE A 1 508 ? 45.346 5.697 -84.883 1.00 92.88 508 ILE A N 1
ATOM 4011 C CA . ILE A 1 508 ? 45.278 7.139 -85.124 1.00 92.88 508 ILE A CA 1
ATOM 4012 C C . ILE A 1 508 ? 43.823 7.613 -85.193 1.00 92.88 508 ILE A C 1
ATOM 4014 O O . ILE A 1 508 ? 42.937 6.865 -85.606 1.00 92.88 508 ILE A O 1
ATOM 4018 N N . THR A 1 509 ? 43.579 8.863 -84.803 1.00 92.00 509 THR A N 1
ATOM 4019 C CA . THR A 1 509 ? 42.300 9.548 -85.035 1.00 92.00 509 THR A CA 1
ATOM 4020 C C . THR A 1 509 ? 42.125 9.891 -86.519 1.00 92.00 509 THR A C 1
ATOM 4022 O O . THR A 1 509 ? 43.102 9.857 -87.275 1.00 92.00 509 THR A O 1
ATOM 4025 N N . PRO A 1 510 ? 40.924 10.322 -86.952 1.00 87.06 510 PRO A N 1
ATOM 4026 C CA . PRO A 1 510 ? 40.700 10.775 -88.324 1.00 87.06 510 PRO A CA 1
ATOM 4027 C C . PRO A 1 510 ? 41.560 11.983 -88.717 1.00 87.06 510 PRO A C 1
ATOM 4029 O O . PRO A 1 510 ? 41.878 12.161 -89.886 1.00 87.06 510 PRO A O 1
ATOM 4032 N N . ASN A 1 511 ? 42.015 12.754 -87.724 1.00 87.19 511 ASN A N 1
ATOM 4033 C CA . ASN A 1 511 ? 42.914 13.897 -87.900 1.00 87.19 511 ASN A CA 1
ATOM 4034 C C . ASN A 1 511 ? 44.403 13.496 -87.929 1.00 87.19 511 ASN A C 1
ATOM 4036 O O . ASN A 1 511 ? 45.271 14.364 -87.901 1.00 87.19 511 ASN A O 1
ATOM 4040 N N . GLY A 1 512 ? 44.715 12.196 -87.907 1.00 87.69 512 GLY A N 1
ATOM 4041 C CA . GLY A 1 512 ? 46.085 11.684 -87.967 1.00 87.69 512 GLY A CA 1
ATOM 4042 C C . GLY A 1 512 ? 46.828 11.638 -86.631 1.00 87.69 512 GLY A C 1
ATOM 4043 O O . GLY A 1 512 ? 48.009 11.297 -86.622 1.00 87.69 512 GLY A O 1
ATOM 4044 N N . ASN A 1 513 ? 46.180 11.939 -85.499 1.00 92.56 513 ASN A N 1
ATOM 4045 C CA . ASN A 1 513 ? 46.840 11.932 -84.187 1.00 92.56 513 ASN A CA 1
ATOM 4046 C C . ASN A 1 513 ? 46.912 10.518 -83.608 1.00 92.56 513 ASN A C 1
ATOM 4048 O O . ASN A 1 513 ? 45.896 9.833 -83.542 1.00 92.56 513 ASN A O 1
ATOM 4052 N N . ILE A 1 514 ? 48.079 10.098 -83.124 1.00 93.81 514 ILE A N 1
ATOM 4053 C CA . ILE A 1 514 ? 48.298 8.765 -82.549 1.00 93.81 514 ILE A CA 1
ATOM 4054 C C . ILE A 1 514 ? 47.551 8.621 -81.208 1.00 93.81 514 ILE A C 1
ATOM 4056 O O . ILE A 1 514 ? 47.770 9.395 -80.279 1.00 93.81 514 ILE A O 1
ATOM 4060 N N . VAL A 1 515 ? 46.694 7.602 -81.092 1.00 90.62 515 VAL A N 1
ATOM 4061 C CA . VAL A 1 515 ? 45.861 7.271 -79.913 1.00 90.62 515 VAL A CA 1
ATOM 4062 C C . VAL A 1 515 ? 46.370 6.033 -79.174 1.00 90.62 515 VAL A C 1
ATOM 4064 O O . VAL A 1 515 ? 46.261 5.953 -77.949 1.00 90.62 515 VAL A O 1
ATOM 4067 N N . LYS A 1 516 ? 46.940 5.062 -79.892 1.00 90.06 516 LYS A N 1
ATOM 4068 C CA . LYS A 1 516 ? 47.615 3.896 -79.308 1.00 90.06 516 LYS A CA 1
ATOM 4069 C C . LYS A 1 516 ? 48.953 3.676 -79.981 1.00 90.06 516 LYS A C 1
ATOM 4071 O O . LYS A 1 516 ? 49.092 3.872 -81.184 1.00 90.06 516 LYS A O 1
ATOM 4076 N N . PHE A 1 517 ? 49.916 3.257 -79.173 1.00 92.19 517 PHE A N 1
ATOM 4077 C CA . PHE A 1 517 ? 51.276 2.984 -79.595 1.00 92.19 517 PHE A CA 1
ATOM 4078 C C . PHE A 1 517 ? 51.838 1.909 -78.664 1.00 92.19 517 PHE A C 1
ATOM 4080 O O . PHE A 1 517 ? 52.176 2.210 -77.518 1.00 92.19 517 PHE A O 1
ATOM 4087 N N . ASN A 1 518 ? 51.807 0.647 -79.099 1.00 92.19 518 ASN A N 1
ATOM 4088 C CA . ASN A 1 518 ? 52.210 -0.480 -78.252 1.00 92.19 518 ASN A CA 1
ATOM 4089 C C . ASN A 1 518 ? 53.739 -0.563 -78.092 1.00 92.19 518 ASN A C 1
ATOM 4091 O O . ASN A 1 518 ? 54.507 0.078 -78.814 1.00 92.19 518 ASN A O 1
ATOM 4095 N N . THR A 1 519 ? 54.200 -1.401 -77.160 1.00 90.69 519 THR A N 1
ATOM 4096 C CA . THR A 1 519 ? 55.638 -1.574 -76.884 1.00 90.69 519 THR A CA 1
ATOM 4097 C C . THR A 1 519 ? 56.446 -2.010 -78.120 1.00 90.69 519 THR A C 1
ATOM 4099 O O . THR A 1 519 ? 57.612 -1.636 -78.268 1.00 90.69 519 THR A O 1
ATOM 4102 N N . ALA A 1 520 ? 55.863 -2.785 -79.037 1.00 91.25 520 ALA A N 1
ATOM 4103 C CA . ALA A 1 520 ? 56.529 -3.165 -80.282 1.00 91.25 520 ALA A CA 1
ATOM 4104 C C . ALA A 1 520 ? 56.753 -1.962 -81.216 1.00 91.25 520 ALA A C 1
ATOM 4106 O O . ALA A 1 520 ? 57.862 -1.782 -81.730 1.00 91.25 520 ALA A O 1
ATOM 4107 N N . ALA A 1 521 ? 55.758 -1.083 -81.360 1.00 92.31 521 ALA A N 1
ATOM 4108 C CA . ALA A 1 521 ? 55.882 0.158 -82.119 1.00 92.31 521 ALA A CA 1
ATOM 4109 C C . ALA A 1 521 ? 56.943 1.094 -81.512 1.00 92.31 521 ALA A C 1
ATOM 4111 O O . ALA A 1 521 ? 57.724 1.700 -82.253 1.00 92.31 521 ALA A O 1
ATOM 4112 N N . GLU A 1 522 ? 57.062 1.141 -80.178 1.00 93.38 522 GLU A N 1
ATOM 4113 C CA . GLU A 1 522 ? 58.147 1.870 -79.504 1.00 93.38 522 GLU A CA 1
ATOM 4114 C C . GLU A 1 522 ? 59.528 1.357 -79.909 1.00 93.38 522 GLU A C 1
ATOM 4116 O O . GLU A 1 522 ? 60.422 2.129 -80.272 1.00 93.38 522 GLU A O 1
ATOM 4121 N N . ARG A 1 523 ? 59.707 0.033 -79.900 1.00 90.75 523 ARG A N 1
ATOM 4122 C CA . ARG A 1 523 ? 60.974 -0.600 -80.287 1.00 90.75 523 ARG A CA 1
ATOM 4123 C C . ARG A 1 523 ? 61.292 -0.381 -81.760 1.00 90.75 523 ARG A C 1
ATOM 4125 O O . ARG A 1 523 ? 62.472 -0.199 -82.086 1.00 90.75 523 ARG A O 1
ATOM 4132 N N . MET A 1 524 ? 60.268 -0.397 -82.613 1.00 90.19 524 MET A N 1
ATOM 4133 C CA . MET A 1 524 ? 60.378 -0.199 -84.053 1.00 90.19 524 MET A CA 1
ATOM 4134 C C . MET A 1 524 ? 60.748 1.254 -84.374 1.00 90.19 524 MET A C 1
ATOM 4136 O O . MET A 1 524 ? 61.809 1.505 -84.931 1.00 90.19 524 MET A O 1
ATOM 4140 N N . PHE A 1 525 ? 59.975 2.253 -83.960 1.00 92.88 525 PHE A N 1
ATOM 4141 C CA . PHE A 1 525 ? 60.259 3.640 -84.357 1.00 92.88 525 PHE A CA 1
ATOM 4142 C C . PHE A 1 525 ? 61.211 4.395 -83.427 1.00 92.88 525 PHE A C 1
ATOM 4144 O O . PHE A 1 525 ? 61.620 5.509 -83.756 1.00 92.88 525 PHE A O 1
ATOM 4151 N N . LYS A 1 526 ? 61.607 3.802 -82.294 1.00 92.44 526 LYS A N 1
ATOM 4152 C CA . LYS A 1 526 ? 62.470 4.423 -81.270 1.00 92.44 526 LYS A CA 1
ATOM 4153 C C . LYS A 1 526 ? 61.855 5.667 -80.613 1.00 92.44 526 LYS A C 1
ATOM 4155 O O . LYS A 1 526 ? 62.579 6.492 -80.057 1.00 92.44 526 LYS A O 1
ATOM 4160 N N . TYR A 1 527 ? 60.531 5.785 -80.656 1.00 93.44 527 TYR A N 1
ATOM 4161 C CA . TYR A 1 527 ? 59.760 6.730 -79.848 1.00 93.44 527 TYR A CA 1
ATOM 4162 C C . TYR A 1 527 ? 59.200 6.003 -78.629 1.00 93.44 527 TYR A C 1
ATOM 4164 O O . TYR A 1 527 ? 58.822 4.844 -78.742 1.00 93.44 527 TYR A O 1
ATOM 4172 N N . SER A 1 528 ? 59.110 6.665 -77.478 1.00 92.38 528 SER A N 1
ATOM 4173 C CA . SER A 1 528 ? 58.259 6.141 -76.398 1.00 92.38 528 SER A CA 1
ATOM 4174 C C . SER A 1 528 ? 56.790 6.474 -76.673 1.00 92.38 528 SER A C 1
ATOM 4176 O O . SER A 1 528 ? 56.491 7.477 -77.323 1.00 92.38 528 SER A O 1
ATOM 4178 N N . ALA A 1 529 ? 55.855 5.697 -76.133 1.00 88.75 529 ALA A N 1
ATOM 4179 C CA . ALA A 1 529 ? 54.425 5.950 -76.244 1.00 88.75 529 ALA A CA 1
ATOM 4180 C C . ALA A 1 529 ? 54.084 7.339 -75.701 1.00 88.75 529 ALA A C 1
ATOM 4182 O O . ALA A 1 529 ? 53.350 8.081 -76.340 1.00 88.75 529 ALA A O 1
ATOM 4183 N N . LYS A 1 530 ? 54.707 7.764 -74.594 1.00 90.69 530 LYS A N 1
ATOM 4184 C CA . LYS A 1 530 ? 54.546 9.129 -74.059 1.00 90.69 530 LYS A CA 1
ATOM 4185 C C . LYS A 1 530 ? 54.957 10.225 -75.049 1.00 90.69 530 LYS A C 1
ATOM 4187 O O . LYS A 1 530 ? 54.409 11.318 -74.997 1.00 90.69 530 LYS A O 1
ATOM 4192 N N . GLU A 1 531 ? 55.927 9.959 -75.922 1.00 90.38 531 GLU A N 1
ATOM 4193 C CA . GLU A 1 531 ? 56.389 10.912 -76.935 1.00 90.38 531 GLU A CA 1
ATOM 4194 C C . GLU A 1 531 ? 55.580 10.864 -78.232 1.00 90.38 531 GLU A C 1
ATOM 4196 O O . GLU A 1 531 ? 55.595 11.857 -78.960 1.00 90.38 531 GLU A O 1
ATOM 4201 N N . ALA A 1 532 ? 54.966 9.724 -78.555 1.00 89.44 532 ALA A N 1
ATOM 4202 C CA . ALA A 1 532 ? 54.232 9.496 -79.798 1.00 89.44 532 ALA A CA 1
ATOM 4203 C C . ALA A 1 532 ? 52.732 9.792 -79.658 1.00 89.44 532 ALA A C 1
ATOM 4205 O O . ALA A 1 532 ? 52.134 10.349 -80.575 1.00 89.44 532 ALA A O 1
ATOM 4206 N N . LEU A 1 533 ? 52.128 9.460 -78.514 1.00 92.62 533 LEU A N 1
ATOM 4207 C CA . LEU A 1 533 ? 50.708 9.688 -78.249 1.00 92.62 533 LEU A CA 1
ATOM 4208 C C . LEU A 1 533 ? 50.356 11.176 -78.383 1.00 92.62 533 LEU A C 1
ATOM 4210 O O . LEU A 1 533 ? 51.059 12.053 -77.884 1.00 92.62 533 LEU A O 1
ATOM 4214 N N . GLY A 1 534 ? 49.256 11.456 -79.078 1.00 91.12 534 GLY A N 1
ATOM 4215 C CA . GLY A 1 534 ? 48.767 12.802 -79.368 1.00 91.12 534 GLY A CA 1
ATOM 4216 C C . GLY A 1 534 ? 49.493 13.528 -80.505 1.00 91.12 534 GLY A C 1
ATOM 4217 O O . GLY A 1 534 ? 48.980 14.541 -80.975 1.00 91.12 534 GLY A O 1
ATOM 4218 N N . LYS A 1 535 ? 50.642 13.034 -80.987 1.00 92.56 535 LYS A N 1
ATOM 4219 C CA . LYS A 1 535 ? 51.316 13.605 -82.164 1.00 92.56 535 LYS A CA 1
ATOM 4220 C C . LYS A 1 535 ? 50.712 13.077 -83.457 1.00 92.56 535 LYS A C 1
ATOM 4222 O O . LYS A 1 535 ? 50.165 11.977 -83.487 1.00 92.56 535 LYS A O 1
ATOM 4227 N N . ASN A 1 536 ? 50.857 13.847 -84.531 1.00 91.88 536 ASN A N 1
ATOM 4228 C CA . ASN A 1 536 ? 50.474 13.393 -85.861 1.00 91.88 536 ASN A CA 1
ATOM 4229 C C . ASN A 1 536 ? 51.397 12.242 -86.317 1.00 91.88 536 ASN A C 1
ATOM 4231 O O . ASN A 1 536 ? 52.605 12.256 -86.067 1.00 91.88 536 ASN A O 1
ATOM 4235 N N . VAL A 1 537 ? 50.823 11.239 -86.979 1.00 92.38 537 VAL A N 1
ATOM 4236 C CA . VAL A 1 537 ? 51.507 10.041 -87.487 1.00 92.38 537 VAL A CA 1
ATOM 4237 C C . VAL A 1 537 ? 52.609 10.339 -88.509 1.00 92.38 537 VAL A C 1
ATOM 4239 O O . VAL A 1 537 ? 53.518 9.529 -88.689 1.00 92.38 537 VAL A O 1
ATOM 4242 N N . ASN A 1 538 ? 52.591 11.522 -89.126 1.00 90.88 538 ASN A N 1
ATOM 4243 C CA . ASN A 1 538 ? 53.598 11.985 -90.078 1.00 90.88 538 ASN A CA 1
ATOM 4244 C C . ASN A 1 538 ? 55.041 11.949 -89.529 1.00 90.88 538 ASN A C 1
ATOM 4246 O O . ASN A 1 538 ? 55.988 11.832 -90.308 1.00 90.88 538 ASN A O 1
ATOM 4250 N N . ILE A 1 539 ? 55.233 11.963 -88.203 1.00 91.94 539 ILE A N 1
ATOM 4251 C CA . ILE A 1 539 ? 56.555 11.845 -87.572 1.00 91.94 539 ILE A CA 1
ATOM 4252 C C . ILE A 1 539 ? 57.244 10.512 -87.897 1.00 91.94 539 ILE A C 1
ATOM 4254 O O . ILE A 1 539 ? 58.475 10.460 -87.931 1.00 91.94 539 ILE A O 1
ATOM 4258 N N . LEU A 1 540 ? 56.454 9.466 -88.166 1.00 91.94 540 LEU A N 1
ATOM 4259 C CA . LEU A 1 540 ? 56.897 8.096 -88.434 1.00 91.94 540 LEU A CA 1
ATOM 4260 C C . LEU A 1 540 ? 57.195 7.846 -89.919 1.00 91.94 540 LEU A C 1
ATOM 4262 O O . LEU A 1 540 ? 57.460 6.709 -90.306 1.00 91.94 540 LEU A O 1
ATOM 4266 N N . MET A 1 541 ? 57.152 8.885 -90.759 1.00 90.88 541 MET A N 1
ATOM 4267 C CA . MET A 1 541 ? 57.304 8.786 -92.212 1.00 90.88 541 MET A CA 1
ATOM 4268 C C . MET A 1 541 ? 58.449 9.674 -92.730 1.00 90.88 541 MET A C 1
ATOM 4270 O O . MET A 1 541 ? 58.795 10.679 -92.100 1.00 90.88 541 MET A O 1
ATOM 4274 N N . PRO A 1 542 ? 59.064 9.336 -93.880 1.00 88.38 542 PRO A N 1
ATOM 4275 C CA . PRO A 1 542 ? 60.011 10.217 -94.560 1.00 88.38 542 PRO A CA 1
ATOM 4276 C C . PRO A 1 542 ? 59.382 11.554 -94.968 1.00 88.38 542 PRO A C 1
ATOM 4278 O O . PRO A 1 542 ? 58.206 11.617 -95.315 1.00 88.38 542 PRO A O 1
ATOM 4281 N N . GLU A 1 543 ? 60.185 12.618 -94.999 1.00 84.38 543 GLU A N 1
ATOM 4282 C CA . GLU A 1 543 ? 59.716 14.004 -95.163 1.00 84.38 543 GLU A CA 1
ATOM 4283 C C . GLU A 1 543 ? 58.891 14.240 -96.441 1.00 84.38 543 GLU A C 1
ATOM 4285 O O . GLU A 1 543 ? 57.848 14.885 -96.395 1.00 84.38 543 GLU A O 1
ATOM 4290 N N . HIS A 1 544 ? 59.286 13.628 -97.561 1.00 82.75 544 HIS A N 1
ATOM 4291 C CA . HIS A 1 544 ? 58.566 13.742 -98.834 1.00 82.75 544 HIS A CA 1
ATOM 4292 C C . HIS A 1 544 ? 57.156 13.119 -98.807 1.00 82.75 544 HIS A C 1
ATOM 4294 O O . HIS A 1 544 ? 56.284 13.565 -99.549 1.00 82.75 544 HIS A O 1
ATOM 4300 N N . ILE A 1 545 ? 56.918 12.115 -97.951 1.00 82.81 545 ILE A N 1
ATOM 4301 C CA . ILE A 1 545 ? 55.598 11.492 -97.748 1.00 82.81 545 ILE A CA 1
ATOM 4302 C C . ILE A 1 545 ? 54.833 12.241 -96.654 1.00 82.81 545 ILE A C 1
ATOM 4304 O O . ILE A 1 545 ? 53.646 12.518 -96.815 1.00 82.81 545 ILE A O 1
ATOM 4308 N N . ALA A 1 546 ? 55.517 12.613 -95.569 1.00 85.62 546 ALA A N 1
ATOM 4309 C CA . ALA A 1 546 ? 54.943 13.281 -94.404 1.00 85.62 546 ALA A CA 1
ATOM 4310 C C . ALA A 1 546 ? 54.184 14.568 -94.769 1.00 85.62 546 ALA A C 1
ATOM 4312 O O . ALA A 1 546 ? 53.079 14.777 -94.276 1.00 85.62 546 ALA A O 1
ATOM 4313 N N . VAL A 1 547 ? 54.731 15.389 -95.676 1.00 83.62 547 VAL A N 1
ATOM 4314 C CA . VAL A 1 547 ? 54.111 16.654 -96.125 1.00 83.62 547 VAL A CA 1
ATOM 4315 C C . VAL A 1 547 ? 52.770 16.431 -96.833 1.00 83.62 547 VAL A C 1
ATOM 4317 O O . VAL A 1 547 ? 51.877 17.270 -96.754 1.00 83.62 547 VAL A O 1
ATOM 4320 N N . GLN A 1 548 ? 52.609 15.301 -97.523 1.00 80.94 548 GLN A N 1
ATOM 4321 C CA . GLN A 1 548 ? 51.401 14.987 -98.290 1.00 80.94 548 GLN A CA 1
ATOM 4322 C C . GLN A 1 548 ? 50.435 14.077 -97.520 1.00 80.94 548 GLN A C 1
ATOM 4324 O O . GLN A 1 548 ? 49.295 13.901 -97.948 1.00 80.94 548 GLN A O 1
ATOM 4329 N N . HIS A 1 549 ? 50.850 13.516 -96.382 1.00 82.56 549 HIS A N 1
ATOM 4330 C CA . HIS A 1 549 ? 50.102 12.472 -95.688 1.00 82.56 549 HIS A CA 1
ATOM 4331 C C . HIS A 1 549 ? 48.731 12.938 -95.176 1.00 82.56 549 HIS A C 1
ATOM 4333 O O . HIS A 1 549 ? 47.735 12.242 -95.368 1.00 82.56 549 HIS A O 1
ATOM 4339 N N . ASP A 1 550 ? 48.643 14.144 -94.612 1.00 82.31 550 ASP A N 1
ATOM 4340 C CA . ASP A 1 550 ? 47.364 14.694 -94.140 1.00 82.31 550 ASP A CA 1
ATOM 4341 C C . ASP A 1 550 ? 46.367 14.886 -95.297 1.00 82.31 550 ASP A C 1
ATOM 4343 O O . ASP A 1 550 ? 45.165 14.684 -95.134 1.00 82.31 550 ASP A O 1
ATOM 4347 N N . SER A 1 551 ? 46.857 15.182 -96.509 1.00 82.38 551 SER A N 1
ATOM 4348 C CA . SER A 1 551 ? 46.004 15.266 -97.703 1.00 82.38 551 SER A CA 1
ATOM 4349 C C . SER A 1 551 ? 45.431 13.905 -98.113 1.00 82.38 551 SER A C 1
ATOM 4351 O O . SER A 1 551 ? 44.314 13.843 -98.627 1.00 82.38 551 SER A O 1
ATOM 4353 N N . TYR A 1 552 ? 46.148 12.806 -97.847 1.00 82.62 552 TYR A N 1
ATOM 4354 C CA . TYR A 1 552 ? 45.651 11.449 -98.086 1.00 82.62 552 TYR A CA 1
ATOM 4355 C C . TYR A 1 552 ? 44.543 11.078 -97.105 1.00 82.62 552 TYR A C 1
ATOM 4357 O O . TYR A 1 552 ? 43.535 10.511 -97.528 1.00 82.62 552 TYR A O 1
ATOM 4365 N N . LEU A 1 553 ? 44.699 11.445 -95.829 1.00 83.69 553 LEU A N 1
ATOM 4366 C CA . LEU A 1 553 ? 43.663 11.259 -94.812 1.00 83.69 553 LEU A CA 1
ATOM 4367 C C . LEU A 1 553 ? 42.413 12.076 -95.149 1.00 83.69 553 LEU A C 1
ATOM 4369 O O . LEU A 1 553 ? 41.332 11.503 -95.244 1.00 83.69 553 LEU A O 1
ATOM 4373 N N . ASN A 1 554 ? 42.559 13.372 -95.440 1.00 82.38 554 ASN A N 1
ATOM 4374 C CA . ASN A 1 554 ? 41.432 14.241 -95.799 1.00 82.38 554 ASN A CA 1
ATOM 4375 C C . ASN A 1 554 ? 40.700 13.740 -97.049 1.00 82.38 554 ASN A C 1
ATOM 4377 O O . ASN A 1 554 ? 39.481 13.603 -97.048 1.00 82.38 554 ASN A O 1
ATOM 4381 N N . ARG A 1 555 ? 41.442 13.353 -98.094 1.00 81.38 555 ARG A N 1
ATOM 4382 C CA . ARG A 1 555 ? 40.842 12.783 -99.305 1.00 81.38 555 ARG A CA 1
ATOM 4383 C C . ARG A 1 555 ? 40.084 11.489 -99.017 1.00 81.38 555 ARG A C 1
ATOM 4385 O O . ARG A 1 555 ? 39.048 11.253 -99.637 1.00 81.38 555 ARG A O 1
ATOM 4392 N N . TYR A 1 556 ? 40.588 10.633 -98.130 1.00 82.50 556 TYR A N 1
ATOM 4393 C CA . TYR A 1 556 ? 39.866 9.429 -97.727 1.00 82.50 556 TYR A CA 1
ATOM 4394 C C . TYR A 1 556 ? 38.591 9.770 -96.947 1.00 82.50 556 TYR A C 1
ATOM 4396 O O . TYR A 1 556 ? 37.548 9.189 -97.233 1.00 82.50 556 TYR A O 1
ATOM 4404 N N . MET A 1 557 ? 38.649 10.742 -96.033 1.00 80.38 557 MET A N 1
ATOM 4405 C CA . MET A 1 557 ? 37.480 11.210 -95.282 1.00 80.38 557 MET A CA 1
ATOM 4406 C C . MET A 1 557 ? 36.392 11.788 -96.200 1.00 80.38 557 MET A C 1
ATOM 4408 O O . MET A 1 557 ? 35.215 11.520 -95.973 1.00 80.38 557 MET A O 1
ATOM 4412 N N . ASP A 1 558 ? 36.780 12.498 -97.264 1.00 79.12 558 ASP A N 1
ATOM 4413 C CA . ASP A 1 558 ? 35.847 13.095 -98.228 1.00 79.12 558 ASP A CA 1
ATOM 4414 C C . ASP A 1 558 ? 35.291 12.083 -99.244 1.00 79.12 558 ASP A C 1
ATOM 4416 O O . ASP A 1 558 ? 34.125 12.153 -99.630 1.00 79.12 558 ASP A O 1
ATOM 4420 N N . SER A 1 559 ? 36.129 11.159 -99.730 1.00 76.88 559 SER A N 1
ATOM 4421 C CA . SER A 1 559 ? 35.774 10.269 -100.850 1.00 76.88 559 SER A CA 1
ATOM 4422 C C . SER A 1 559 ? 35.370 8.853 -100.442 1.00 76.88 559 SER A C 1
ATOM 4424 O O . SER A 1 559 ? 34.766 8.147 -101.246 1.00 76.88 559 SER A O 1
ATOM 4426 N N . GLY A 1 560 ? 35.737 8.398 -99.241 1.00 73.94 560 GLY A N 1
ATOM 4427 C CA . GLY A 1 560 ? 35.531 7.025 -98.767 1.00 73.94 560 GLY A CA 1
ATOM 4428 C C . GLY A 1 560 ? 36.330 5.949 -99.517 1.00 73.94 560 GLY A C 1
ATOM 4429 O O . GLY A 1 560 ? 36.215 4.767 -99.201 1.00 73.94 560 GLY A O 1
ATOM 4430 N N . VAL A 1 561 ? 37.150 6.320 -100.506 1.00 69.50 561 VAL A N 1
ATOM 4431 C CA . VAL A 1 561 ? 37.923 5.379 -101.329 1.00 69.50 561 VAL A CA 1
ATOM 4432 C C . VAL A 1 561 ? 39.361 5.315 -100.820 1.00 69.50 561 VAL A C 1
ATOM 4434 O O . VAL A 1 561 ? 40.145 6.239 -101.041 1.00 69.50 561 VAL A O 1
ATOM 4437 N N . SER A 1 562 ? 39.739 4.210 -100.169 1.00 68.88 562 SER A N 1
ATOM 4438 C CA . SER A 1 562 ? 41.135 3.943 -99.795 1.00 68.88 562 SER A CA 1
ATOM 4439 C C . SER A 1 562 ? 41.768 2.915 -100.717 1.00 68.88 562 SER A C 1
ATOM 4441 O O . SER A 1 562 ? 41.163 1.903 -101.054 1.00 68.88 562 SER A O 1
ATOM 4443 N N . LYS A 1 563 ? 43.029 3.155 -101.083 1.00 62.16 563 LYS A N 1
ATOM 4444 C CA . LYS A 1 563 ? 43.872 2.174 -101.780 1.00 62.16 563 LYS A CA 1
ATOM 4445 C C . LYS A 1 563 ? 44.633 1.246 -100.825 1.00 62.16 563 LYS A C 1
ATOM 4447 O O . LYS A 1 563 ? 45.250 0.300 -101.298 1.00 62.16 563 LYS A O 1
ATOM 4452 N N . LEU A 1 564 ? 44.639 1.545 -99.522 1.00 64.69 564 LEU A N 1
ATOM 4453 C CA . LEU A 1 564 ? 45.498 0.889 -98.524 1.00 64.69 564 LEU A CA 1
ATOM 4454 C C . LEU A 1 564 ? 44.725 0.225 -97.372 1.00 64.69 564 LEU A C 1
ATOM 4456 O O . LEU A 1 564 ? 45.301 -0.582 -96.652 1.00 64.69 564 LEU A O 1
ATOM 4460 N N . ILE A 1 565 ? 43.440 0.538 -97.174 1.00 73.81 565 ILE A N 1
ATOM 4461 C CA . ILE A 1 565 ? 42.628 -0.105 -96.128 1.00 73.81 565 ILE A CA 1
ATOM 4462 C C . ILE A 1 565 ? 42.245 -1.516 -96.584 1.00 73.81 565 ILE A C 1
ATOM 4464 O O . ILE A 1 565 ? 41.720 -1.694 -97.682 1.00 73.81 565 ILE A O 1
ATOM 4468 N N . GLY A 1 566 ? 42.512 -2.511 -95.736 1.00 68.00 566 GLY A N 1
ATOM 4469 C CA . GLY A 1 566 ? 42.233 -3.925 -96.003 1.00 68.00 566 GLY A CA 1
ATOM 4470 C C . GLY A 1 566 ? 43.276 -4.647 -96.864 1.00 68.00 566 GLY A C 1
ATOM 4471 O O . GLY A 1 566 ? 43.079 -5.816 -97.184 1.00 68.00 566 GLY A O 1
ATOM 4472 N N . VAL A 1 567 ? 44.383 -3.987 -97.230 1.00 73.88 567 VAL A N 1
ATOM 4473 C CA . VAL A 1 567 ? 45.467 -4.573 -98.035 1.00 73.88 567 VAL A CA 1
ATOM 4474 C C . VAL A 1 567 ? 46.807 -4.365 -97.333 1.00 73.88 567 VAL A C 1
ATOM 4476 O O . VAL A 1 567 ? 47.158 -3.242 -96.978 1.00 73.88 567 VAL A O 1
ATOM 4479 N N . THR A 1 568 ? 47.588 -5.436 -97.175 1.00 77.88 568 THR A N 1
ATOM 4480 C CA . THR A 1 568 ? 48.975 -5.335 -96.702 1.00 77.88 568 THR A CA 1
ATOM 4481 C C . THR A 1 568 ? 49.839 -4.708 -97.793 1.00 77.88 568 THR A C 1
ATOM 4483 O O . THR A 1 568 ? 49.914 -5.222 -98.910 1.00 77.88 568 THR A O 1
ATOM 4486 N N . SER A 1 569 ? 50.501 -3.596 -97.484 1.00 80.56 569 SER A N 1
ATOM 4487 C CA . SER A 1 569 ? 51.354 -2.870 -98.429 1.00 80.56 569 SER A CA 1
ATOM 4488 C C . SER A 1 569 ? 52.754 -2.660 -97.863 1.00 80.56 569 SER A C 1
ATOM 4490 O O . SER A 1 569 ? 52.921 -2.413 -96.671 1.00 80.56 569 SER A O 1
ATOM 4492 N N . ARG A 1 570 ? 53.779 -2.736 -98.718 1.00 85.56 570 ARG A N 1
ATOM 4493 C CA . ARG A 1 570 ? 55.152 -2.407 -98.324 1.00 85.56 570 ARG A CA 1
ATOM 4494 C C . ARG A 1 570 ? 55.347 -0.895 -98.389 1.00 85.56 570 ARG A C 1
ATOM 4496 O O . ARG A 1 570 ? 55.199 -0.299 -99.453 1.00 85.56 570 ARG A O 1
ATOM 4503 N N . GLN A 1 571 ? 55.676 -0.299 -97.253 1.00 87.00 571 GLN A N 1
ATOM 4504 C CA . GLN A 1 571 ? 55.891 1.132 -97.062 1.00 87.00 571 GLN A CA 1
ATOM 4505 C C . GLN A 1 571 ? 57.287 1.394 -96.492 1.00 87.00 571 GLN A C 1
ATOM 4507 O O . GLN A 1 571 ? 58.044 0.472 -96.183 1.00 87.00 571 GLN A O 1
ATOM 4512 N N . VAL A 1 572 ? 57.641 2.670 -96.362 1.00 88.94 572 VAL A N 1
ATOM 4513 C CA . VAL A 1 572 ? 58.876 3.109 -95.708 1.00 88.94 572 VAL A CA 1
ATOM 4514 C C . VAL A 1 572 ? 58.544 3.951 -94.483 1.00 88.94 572 VAL A C 1
ATOM 4516 O O . VAL A 1 572 ? 57.816 4.938 -94.573 1.00 88.94 572 VAL A O 1
ATOM 4519 N N . GLY A 1 573 ? 59.085 3.553 -93.336 1.00 90.88 573 GLY A N 1
ATOM 4520 C CA . GLY A 1 573 ? 58.981 4.281 -92.077 1.00 90.88 573 GLY A CA 1
ATOM 4521 C C . GLY A 1 573 ? 60.246 5.079 -91.791 1.00 90.88 573 GLY A C 1
ATOM 4522 O O . GLY A 1 573 ? 61.315 4.777 -92.320 1.00 90.88 573 GLY A O 1
ATOM 4523 N N . ARG A 1 574 ? 60.139 6.088 -90.924 1.00 92.81 574 ARG A N 1
ATOM 4524 C CA . ARG A 1 574 ? 61.268 6.862 -90.395 1.00 92.81 574 ARG A CA 1
ATOM 4525 C C . ARG A 1 574 ? 61.327 6.725 -88.877 1.00 92.81 574 ARG A C 1
ATOM 4527 O O . ARG A 1 574 ? 60.380 7.076 -88.178 1.00 92.81 574 ARG A O 1
ATOM 4534 N N . ARG A 1 575 ? 62.448 6.226 -88.359 1.00 93.88 575 ARG A N 1
ATOM 4535 C CA . ARG A 1 575 ? 62.720 6.139 -86.915 1.00 93.88 575 ARG A CA 1
ATOM 4536 C C . ARG A 1 575 ? 63.063 7.522 -86.337 1.00 93.88 575 ARG A C 1
ATOM 4538 O O . ARG A 1 575 ? 63.466 8.426 -87.067 1.00 93.88 575 ARG A O 1
ATOM 4545 N N . LYS A 1 576 ? 63.014 7.673 -85.008 1.00 91.75 576 LYS A N 1
ATOM 4546 C CA . LYS A 1 576 ? 63.402 8.910 -84.291 1.00 91.75 576 LYS A CA 1
ATOM 4547 C C . LYS A 1 576 ? 64.824 9.392 -84.608 1.00 91.75 576 LYS A C 1
ATOM 4549 O O . LYS A 1 576 ? 65.077 10.591 -84.597 1.00 91.75 576 LYS A O 1
ATOM 4554 N N . ASN A 1 577 ? 65.747 8.472 -84.893 1.00 88.75 577 ASN A N 1
ATOM 4555 C CA . ASN A 1 577 ? 67.134 8.773 -85.275 1.00 88.75 577 ASN A CA 1
ATOM 4556 C C . ASN A 1 577 ? 67.285 9.234 -86.744 1.00 88.75 577 ASN A C 1
ATOM 4558 O O . ASN A 1 577 ? 68.404 9.489 -87.176 1.00 88.75 577 ASN A O 1
ATOM 4562 N N . GLY A 1 578 ? 66.191 9.322 -87.511 1.00 86.69 578 GLY A N 1
ATOM 4563 C CA . GLY A 1 578 ? 66.186 9.711 -88.924 1.00 86.69 578 GLY A CA 1
ATOM 4564 C C . GLY A 1 578 ? 66.385 8.558 -89.914 1.00 86.69 578 GLY A C 1
ATOM 4565 O O . GLY A 1 578 ? 66.264 8.775 -91.116 1.00 86.69 578 GLY A O 1
ATOM 4566 N N . GLU A 1 579 ? 66.644 7.337 -89.439 1.00 91.38 579 GLU A N 1
ATOM 4567 C CA . GLU A 1 579 ? 66.823 6.149 -90.280 1.00 91.38 579 GLU A CA 1
ATOM 4568 C C . GLU A 1 579 ? 65.516 5.773 -90.991 1.00 91.38 579 GLU A C 1
ATOM 4570 O O . GLU A 1 579 ? 64.466 5.642 -90.352 1.00 91.38 579 GLU A O 1
ATOM 4575 N N . ILE A 1 580 ? 65.594 5.577 -92.309 1.00 91.75 580 ILE A N 1
ATOM 4576 C CA . ILE A 1 580 ? 64.477 5.102 -93.128 1.00 91.75 580 ILE A CA 1
ATOM 4577 C C . ILE A 1 580 ? 64.581 3.584 -93.256 1.00 91.75 580 ILE A C 1
ATOM 4579 O O . ILE A 1 580 ? 65.623 3.071 -93.664 1.00 91.75 580 ILE A O 1
ATOM 4583 N N . PHE A 1 581 ? 63.504 2.870 -92.935 1.00 90.94 581 PHE A N 1
ATOM 4584 C CA . PHE A 1 581 ? 63.456 1.411 -93.014 1.00 90.94 581 PHE A CA 1
ATOM 4585 C C . PHE A 1 581 ? 62.199 0.940 -93.756 1.00 90.94 581 PHE A C 1
ATOM 4587 O O . PHE A 1 581 ? 61.143 1.568 -93.637 1.00 90.94 581 PHE A O 1
ATOM 4594 N N . PRO A 1 582 ? 62.288 -0.148 -94.540 1.00 89.25 582 PRO A N 1
ATOM 4595 C CA . PRO A 1 582 ? 61.114 -0.756 -95.142 1.00 89.25 582 PRO A CA 1
ATOM 4596 C C . PRO A 1 582 ? 60.282 -1.460 -94.066 1.00 89.25 582 PRO A C 1
ATOM 4598 O O . PRO A 1 582 ? 60.823 -2.097 -93.164 1.00 89.25 582 PRO A O 1
ATOM 4601 N N . MET A 1 583 ? 58.968 -1.359 -94.187 1.00 88.88 583 MET A N 1
ATOM 4602 C CA . MET A 1 583 ? 57.992 -1.956 -93.280 1.00 88.88 583 MET A CA 1
ATOM 4603 C C . MET A 1 583 ? 56.803 -2.468 -94.084 1.00 88.88 583 MET A C 1
ATOM 4605 O O . MET A 1 583 ? 56.474 -1.914 -95.135 1.00 88.88 583 MET A O 1
ATOM 4609 N N . GLU A 1 584 ? 56.158 -3.525 -93.614 1.00 88.44 584 GLU A N 1
ATOM 4610 C CA . GLU A 1 584 ? 54.887 -3.973 -94.173 1.00 88.44 584 GLU A CA 1
ATOM 4611 C C . GLU A 1 584 ? 53.781 -3.432 -93.274 1.00 88.44 584 GLU A C 1
ATOM 4613 O O . GLU A 1 584 ? 53.845 -3.549 -92.064 1.00 88.44 584 GLU A O 1
ATOM 4618 N N . LEU A 1 585 ? 52.814 -2.737 -93.860 1.00 87.62 585 LEU A N 1
ATOM 4619 C CA . LEU A 1 585 ? 51.736 -2.070 -93.143 1.00 87.62 585 LEU A CA 1
ATOM 4620 C C . LEU A 1 585 ? 50.416 -2.690 -93.583 1.00 87.62 585 LEU A C 1
ATOM 4622 O O . LEU A 1 585 ? 50.092 -2.672 -94.774 1.00 87.62 585 LEU A O 1
ATOM 4626 N N . SER A 1 586 ? 49.635 -3.159 -92.615 1.00 88.38 586 SER A N 1
ATOM 4627 C CA . SER A 1 586 ? 48.220 -3.475 -92.792 1.00 88.38 586 SER A CA 1
ATOM 4628 C C . SER A 1 586 ? 47.373 -2.436 -92.066 1.00 88.38 586 SER A C 1
ATOM 4630 O O . SER A 1 586 ? 47.537 -2.230 -90.862 1.00 88.38 586 SER A O 1
ATOM 4632 N N . LEU A 1 587 ? 46.492 -1.753 -92.801 1.00 88.00 587 LEU A N 1
ATOM 4633 C CA . LEU A 1 587 ? 45.630 -0.702 -92.267 1.00 88.00 587 LEU A CA 1
ATOM 4634 C C . LEU A 1 587 ? 44.177 -1.177 -92.207 1.00 88.00 587 LEU A C 1
ATOM 4636 O O . LEU A 1 587 ? 43.625 -1.676 -93.189 1.00 88.00 587 LEU A O 1
ATOM 4640 N N . SER A 1 588 ? 43.541 -0.959 -91.065 1.00 86.44 588 SER A N 1
ATOM 4641 C CA . SER A 1 588 ? 42.125 -1.228 -90.828 1.00 86.44 588 SER A CA 1
ATOM 4642 C C . SER A 1 588 ? 41.428 0.013 -90.278 1.00 86.44 588 SER A C 1
ATOM 4644 O O . SER A 1 588 ? 42.060 0.903 -89.708 1.00 86.44 588 SER A O 1
ATOM 4646 N N . GLU A 1 589 ? 40.119 0.093 -90.485 1.00 88.38 589 GLU A N 1
ATOM 4647 C CA . GLU A 1 589 ? 39.280 1.182 -89.996 1.00 88.38 589 GLU A CA 1
ATOM 4648 C C . GLU A 1 589 ? 38.294 0.639 -88.961 1.00 88.38 589 GLU A C 1
ATOM 4650 O O . GLU A 1 589 ? 37.628 -0.367 -89.198 1.00 88.38 589 GLU A O 1
ATOM 4655 N N . VAL A 1 590 ? 38.198 1.323 -87.823 1.00 86.06 590 VAL A N 1
ATOM 4656 C CA . VAL A 1 590 ? 37.240 1.035 -86.756 1.00 86.06 590 VAL A CA 1
ATOM 4657 C C . VAL A 1 590 ? 36.289 2.220 -86.649 1.00 86.06 590 VAL A C 1
ATOM 4659 O O . VAL A 1 590 ? 36.716 3.344 -86.377 1.00 86.06 590 VAL A O 1
ATOM 4662 N N . LYS A 1 591 ? 35.000 1.962 -86.885 1.00 82.56 591 LYS A N 1
ATOM 4663 C CA . LYS A 1 591 ? 33.906 2.936 -86.805 1.00 82.56 591 LYS A CA 1
ATOM 4664 C C . LYS A 1 591 ? 32.815 2.393 -85.884 1.00 82.56 591 LYS A C 1
ATOM 4666 O O . LYS A 1 591 ? 32.109 1.458 -86.248 1.00 82.56 591 LYS A O 1
ATOM 4671 N N . GLU A 1 592 ? 32.670 3.008 -84.720 1.00 81.50 592 GLU A N 1
ATOM 4672 C CA . GLU A 1 592 ? 31.560 2.827 -83.781 1.00 81.50 592 GLU A CA 1
ATOM 4673 C C . GLU A 1 592 ? 30.904 4.185 -83.480 1.00 81.50 592 GLU A C 1
ATOM 4675 O O . GLU A 1 592 ? 31.447 5.228 -83.842 1.00 81.50 592 GLU A O 1
ATOM 4680 N N . ALA A 1 593 ? 29.730 4.182 -82.833 1.00 74.44 593 ALA A N 1
ATOM 4681 C CA . ALA A 1 593 ? 28.828 5.339 -82.715 1.00 74.44 593 ALA A CA 1
ATOM 4682 C C . ALA A 1 593 ? 29.501 6.669 -82.308 1.00 74.44 593 ALA A C 1
ATOM 4684 O O . ALA A 1 593 ? 29.139 7.714 -82.841 1.00 74.44 593 ALA A O 1
ATOM 4685 N N . GLU A 1 594 ? 30.495 6.629 -81.415 1.00 76.38 594 GLU A N 1
ATOM 4686 C CA . GLU A 1 594 ? 31.279 7.800 -80.984 1.00 76.38 594 GLU A CA 1
ATOM 4687 C C . GLU A 1 594 ? 32.797 7.619 -81.177 1.00 76.38 594 GLU A C 1
ATOM 4689 O O . GLU A 1 594 ? 33.592 8.446 -80.729 1.00 76.38 594 GLU A O 1
ATOM 4694 N N . TYR A 1 595 ? 33.230 6.540 -81.839 1.00 79.88 595 TYR A N 1
ATOM 4695 C CA . TYR A 1 595 ? 34.644 6.191 -81.959 1.00 79.88 595 TYR A CA 1
ATOM 4696 C C . TYR A 1 595 ? 35.022 5.891 -83.408 1.00 79.88 595 TYR A C 1
ATOM 4698 O O . TYR A 1 595 ? 34.624 4.878 -83.977 1.00 79.88 595 TYR A O 1
ATOM 4706 N N . HIS A 1 596 ? 35.833 6.765 -84.001 1.00 85.44 596 HIS A N 1
ATOM 4707 C CA . HIS A 1 596 ? 36.407 6.561 -85.328 1.00 85.44 596 HIS A CA 1
ATOM 4708 C C . HIS A 1 596 ? 37.927 6.574 -85.218 1.00 85.44 596 HIS A C 1
ATOM 4710 O O . HIS A 1 596 ? 38.514 7.567 -84.789 1.00 85.44 596 HIS A O 1
ATOM 4716 N N . ALA A 1 597 ? 38.568 5.465 -85.572 1.00 88.69 597 ALA A N 1
ATOM 4717 C CA . ALA A 1 597 ? 40.017 5.336 -85.556 1.00 88.69 597 ALA A CA 1
ATOM 4718 C C . ALA A 1 597 ? 40.509 4.464 -86.711 1.00 88.69 597 ALA A C 1
ATOM 4720 O O . ALA A 1 597 ? 39.815 3.559 -87.176 1.00 88.69 597 ALA A O 1
ATOM 4721 N N . PHE A 1 598 ? 41.746 4.701 -87.132 1.00 89.19 598 PHE A N 1
ATOM 4722 C CA . PHE A 1 598 ? 42.466 3.811 -88.036 1.00 89.19 598 PHE A CA 1
ATOM 4723 C C . PHE A 1 598 ? 43.505 3.027 -87.247 1.00 89.19 598 PHE A C 1
ATOM 4725 O O . PHE A 1 598 ? 44.199 3.608 -86.416 1.00 89.19 598 PHE A O 1
ATOM 4732 N N . VAL A 1 599 ? 43.618 1.725 -87.497 1.00 90.06 599 VAL A N 1
ATOM 4733 C CA . VAL A 1 599 ? 44.558 0.829 -86.813 1.00 90.06 599 VAL A CA 1
ATOM 4734 C C . VAL A 1 599 ? 45.526 0.244 -87.831 1.00 90.06 599 VAL A C 1
ATOM 4736 O O . VAL A 1 599 ? 45.118 -0.405 -88.794 1.00 90.06 599 VAL A O 1
ATOM 4739 N N . ALA A 1 600 ? 46.808 0.480 -87.592 1.00 89.00 600 ALA A N 1
ATOM 4740 C CA . ALA A 1 600 ? 47.941 -0.021 -88.345 1.00 89.00 600 ALA A CA 1
ATOM 4741 C C . ALA A 1 600 ? 48.634 -1.154 -87.573 1.00 89.00 600 ALA A C 1
ATOM 4743 O O . ALA A 1 600 ? 48.928 -0.996 -86.384 1.00 89.00 600 ALA A O 1
ATOM 4744 N N . ILE A 1 601 ? 48.911 -2.262 -88.263 1.00 90.25 601 ILE A N 1
ATOM 4745 C CA . ILE A 1 601 ? 49.722 -3.392 -87.784 1.00 90.25 601 ILE A CA 1
ATOM 4746 C C . ILE A 1 601 ? 50.954 -3.511 -88.690 1.00 90.25 601 ILE A C 1
ATOM 4748 O O . ILE A 1 601 ? 50.799 -3.459 -89.917 1.00 90.25 601 ILE A O 1
ATOM 4752 N N . LEU A 1 602 ? 52.142 -3.601 -88.077 1.00 89.06 602 LEU A N 1
ATOM 4753 C CA . LEU A 1 602 ? 53.460 -3.394 -88.697 1.00 89.06 602 LEU A CA 1
ATOM 4754 C C . LEU A 1 602 ? 54.464 -4.516 -88.468 1.00 89.06 602 LEU A C 1
ATOM 4756 O O . LEU A 1 602 ? 54.560 -4.951 -87.294 1.00 89.06 602 LEU A O 1
#

Radius of gyration: 88.72 Å; Cα contacts (8 Å, |Δi|>4): 242; chains: 1; bounding box: 167×76×267 Å